Protein AF-0000000080796671 (afdb_homodimer)

Secondary structure (DSSP, 8-state):
--EEEESSPPTTHHHHHHHHHT--EEEPEEEE-TTS-EEEE--S--TT-EEEEE----SSHHHHHHHHHHHHHHHHHTT-SEEEEEESS-TTTT--S--STT---HHHHHHHHHHHTT--EEEEES-S-GGGGGG-SSEEEEE--HHHHHHHHGGG-SSEEEEESSGGGHHHHHHHHHHHT--EEEEEEEE-TTT--EEEEESSS--TT-EEEEEEEEESS-HHHHHHHHHHHHTT-SEEEEEEEEE---TTHHHHHHHHT--EEEEES-SSSPPPTTEEEE--HHHHHHHHHHTT--/--EEEESSPPTTHHHHHHHHHT--EEEPEEEE-TTS-EEEE--S--TT-EEEEE----SSHHHHHHHHHHHHHHHHHTT-SEEEEEESS-TTTT--S--STT---HHHHHHHHHHHTT--EEEEES-S-GGGGGG-SSEEEEE--HHHHHHHHGGG-SSEEEEESSGGGHHHHHHHHHHHT--EEEEEEEE-TTT--EEEEESSS--TT-EEEEEEEEESS-HHHHHHHHHHHHTT-SEEEEEEEEE---TTHHHHHHHHT--EEEEES-SSSPPPTTEEEE--HHHHHHHHHHTT--

pLDDT: mean 96.57, std 4.46, range [62.25, 98.88]

Solvent-accessible surface area (backbone atoms only — not comparable to full-atom values): 30168 Å² total; per-residue (Å²): 129,53,50,38,34,34,61,51,40,16,70,65,30,58,61,38,26,21,66,66,63,73,52,64,77,40,65,40,47,70,50,66,47,91,78,54,46,80,42,59,29,44,80,64,93,44,59,70,29,38,34,36,37,32,32,22,24,34,66,60,30,44,56,35,50,52,53,50,52,40,48,46,40,34,41,52,72,55,40,32,64,41,42,34,38,40,25,36,34,62,59,52,37,84,33,65,55,64,84,52,86,47,34,34,38,42,30,45,50,52,34,37,47,46,28,74,47,64,43,42,31,42,37,32,38,44,55,75,51,68,74,59,51,72,48,32,76,41,52,65,45,74,45,73,53,53,45,60,54,38,59,75,42,44,89,75,57,62,68,46,37,23,26,4,74,29,78,88,31,38,68,60,13,48,49,28,14,62,66,58,72,34,57,62,45,32,31,39,82,41,65,39,85,84,82,62,49,74,45,56,40,57,69,80,61,81,47,55,69,18,27,33,35,38,26,46,49,57,38,45,58,33,60,71,58,17,55,45,33,38,40,38,45,74,56,38,28,66,40,34,34,35,43,26,42,33,72,65,49,29,87,64,9,63,62,50,24,47,75,22,51,40,67,35,38,36,24,40,48,32,40,43,64,86,74,60,84,56,46,45,75,41,82,48,24,52,63,51,39,53,51,34,42,74,71,68,73,89,130,54,49,37,35,32,60,51,42,16,71,63,31,58,61,38,26,21,65,67,64,72,53,63,76,40,65,39,46,71,51,65,46,91,78,53,48,80,43,57,28,44,80,64,92,44,59,70,29,39,33,36,37,32,32,22,24,33,67,59,30,43,56,34,51,51,53,50,53,40,48,45,40,34,42,53,72,56,39,31,65,39,42,34,38,41,26,36,32,64,59,52,38,84,33,66,55,62,88,51,84,46,35,36,38,42,29,44,50,53,32,38,48,46,29,75,47,64,42,41,32,41,37,31,39,46,55,75,52,68,74,58,52,72,46,31,76,41,53,65,47,73,44,73,54,53,46,61,54,38,59,75,43,45,91,77,56,61,67,46,36,22,26,4,74,28,80,88,32,38,68,61,13,49,50,29,14,61,66,58,71,32,57,64,46,30,30,40,81,40,65,40,87,81,81,61,49,75,45,56,41,58,70,80,62,81,48,56,70,17,27,33,35,38,26,47,49,57,38,45,57,31,60,70,59,18,55,45,32,37,40,39,47,74,55,40,28,66,39,35,35,36,42,25,43,36,70,64,49,30,86,64,10,64,60,50,24,47,74,23,50,40,67,37,37,35,22,40,49,32,41,45,62,86,73,60,86,56,46,46,72,42,83,49,24,53,63,51,38,52,51,33,42,74,72,67,73,87

InterPro domains:
  IPR000836 Phosphoribosyltransferase domain [PF00156] (150-246)
  IPR000836 Phosphoribosyltransferase domain [cd06223] (145-270)
  IPR005946 Ribose-phosphate pyrophosphokinase [PTHR10210] (13-290)
  IPR005946 Ribose-phosphate pyrophosphokinase [TIGR01251] (14-292)
  IPR029057 Phosphoribosyltransferase-like [G3DSA:3.40.50.2020] (4-150)
  IPR029057 Phosphoribosyltransferase-like [G3DSA:3.40.50.2020] (151-280)
  IPR029057 Phosphoribosyltransferase-like [SSF53271] (15-120)
  IPR029057 Phosphoribosyltransferase-like [SSF53271] (84-271)
  IPR029099 Ribose-phosphate pyrophosphokinase, N-terminal domain [PF13793] (10-115)
  IPR037514 Ribose-phosphate pyrophosphokinase, archaea [MF_00583_A] (3-286)

Foldseek 3Di:
DFAEEEELAFPCQQVLQCVLVVHDYHYWDWDADPVGDIDTHDDDQQAAGQYEYHAECDDPNVNRLVSVLVVLLVNVVSHHPAYEYEYAHDPLLVLCDCPDPPDDSVLLVSLLSCQVSVHAEYEYELRQDPVSNVSHPHHYYYHYCQLVLLLVCLVVFDQEEFEEQDPVCVVSSVSSCVSNVHHYFYWDWDADPPPRDTAIDTPPDQQAAGAYEYEHAEQACQPSVLRNLLRNVVSHHPAYEYEHAYYNNPDPNVVSNVVSRHQAYEYESNHHDDDDPRYDYDYCSNVVSVVCVVVVSD/DFAEEEELAFPCQQVLQCVLVVHDYHYWDWDADPVGDIDTHDDDQQAAGQYEYHAECDDPNVNRLVSVLVVLLVNVVSHHPAYEYEYAHDPLLVLCDDPDPPDDSVLLVSLLSCQVSVHAEYEYELRQDPVSNVSHPHHYYYHYCQLVLLLVCLVVFDQEEFEEQDPVCVVSSVSSCVSNVHHYFYWDWDADPPPRDTAIDTDPDQQAAGAYEYEHAEQACQPSVLRNLLRNVVSHHPAYEYEHAYYNNPDVNVVSNVVSGHQAYEYESNHHDDDDPRYDYDYCSNVVSVVCVVVVSD

Nearest PDB structures (foldseek):
  6asv-assembly1_C  TM=9.370E-01  e=1.910E-25  Escherichia coli O157:H7
  7pn0-assembly1_A  TM=9.074E-01  e=2.402E-24  Thermus thermophilus
  7yk1-assembly1_D  TM=9.193E-01  e=5.848E-23  Homo sapiens
  4m0u-assembly1_A  TM=8.978E-01  e=5.901E-22  Homo sapiens
  3efh-assembly1_A  TM=8.769E-01  e=1.963E-22  Homo sapiens

Organism: Ignicoccus hospitalis (strain KIN4/I / DSM 18386 / JCM 14125) (NCBI:txid453591)

Structure (mmCIF, N/CA/C/O backbone):
data_AF-0000000080796671-model_v1
#
loop_
_entity.id
_entity.type
_entity.pdbx_description
1 polymer 'Ribose-phosphate pyrophosphokinase'
#
loop_
_atom_site.group_PDB
_atom_site.id
_atom_site.type_symbol
_atom_site.label_atom_id
_atom_site.label_alt_id
_atom_site.label_comp_id
_atom_site.label_asym_id
_atom_site.label_entity_id
_atom_site.label_seq_id
_atom_site.pdbx_PDB_ins_code
_atom_site.Cartn_x
_atom_site.Cartn_y
_atom_site.Cartn_z
_atom_site.occupancy
_atom_site.B_iso_or_equiv
_atom_site.auth_seq_id
_atom_site.auth_comp_id
_atom_site.auth_asym_id
_atom_site.auth_atom_id
_atom_site.pdbx_PDB_model_num
ATOM 1 N N . MET A 1 1 ? -26.391 18.594 -1.729 1 62.5 1 MET A N 1
ATOM 2 C CA . MET A 1 1 ? -25.094 18.375 -1.102 1 62.5 1 MET A CA 1
ATOM 3 C C . MET A 1 1 ? -24.578 16.969 -1.385 1 62.5 1 MET A C 1
ATOM 5 O O . MET A 1 1 ? -25.375 16.031 -1.519 1 62.5 1 MET A O 1
ATOM 9 N N . GLY A 1 2 ? -23.281 16.812 -1.848 1 85.38 2 GLY A N 1
ATOM 10 C CA . GLY A 1 2 ? -22.688 15.539 -2.223 1 85.38 2 GLY A CA 1
ATOM 11 C C . GLY A 1 2 ? -22.547 14.586 -1.055 1 85.38 2 GLY A C 1
ATOM 12 O O . GLY A 1 2 ? -23.031 14.859 0.045 1 85.38 2 GLY A O 1
ATOM 13 N N . LYS A 1 3 ? -22.375 13.344 -1.187 1 94.81 3 LYS A N 1
ATOM 14 C CA . LYS A 1 3 ? -22.156 12.305 -0.188 1 94.81 3 LYS A CA 1
ATOM 15 C C . LYS A 1 3 ? -20.797 12.469 0.484 1 94.81 3 LYS A C 1
ATOM 17 O O . LYS A 1 3 ? -19.797 12.773 -0.179 1 94.81 3 LYS A O 1
ATOM 22 N N . VAL A 1 4 ? -20.906 12.383 1.851 1 98 4 VAL A N 1
ATOM 23 C CA . VAL A 1 4 ? -19.656 12.383 2.598 1 98 4 VAL A CA 1
ATOM 24 C C . VAL A 1 4 ? -19.312 10.953 3.02 1 98 4 VAL A C 1
ATOM 26 O O . VAL A 1 4 ? -20.031 10.344 3.816 1 98 4 VAL A O 1
ATOM 29 N N . LEU A 1 5 ? -18.25 10.438 2.445 1 98.62 5 LEU A N 1
ATOM 30 C CA . LEU A 1 5 ? -17.781 9.094 2.758 1 98.62 5 LEU A CA 1
ATOM 31 C C . LEU A 1 5 ? -16.531 9.148 3.623 1 98.62 5 LEU A C 1
ATOM 33 O O . LEU A 1 5 ? -15.531 9.766 3.24 1 98.62 5 LEU A O 1
ATOM 37 N N . CYS A 1 6 ? -16.609 8.57 4.777 1 98.69 6 CYS A N 1
ATOM 38 C CA . CYS A 1 6 ? -15.492 8.492 5.711 1 98.69 6 CYS A CA 1
ATOM 39 C C . CYS A 1 6 ? -14.781 7.152 5.602 1 98.69 6 CYS A C 1
ATOM 41 O O . CYS A 1 6 ? -15.336 6.117 5.969 1 98.69 6 CYS A O 1
ATOM 43 N N . LEU A 1 7 ? -13.578 7.191 5.086 1 98.44 7 LEU A N 1
ATOM 44 C CA . LEU A 1 7 ? -12.797 5.973 4.918 1 98.44 7 LEU A CA 1
ATOM 45 C C . LEU A 1 7 ? -11.953 5.699 6.156 1 98.44 7 LEU A C 1
ATOM 47 O O . LEU A 1 7 ? -12.438 5.121 7.133 1 98.44 7 LEU A O 1
ATOM 51 N N . THR A 1 8 ? -10.75 6.207 6.234 1 98.12 8 THR A N 1
ATOM 52 C CA . THR A 1 8 ? -9.93 6.227 7.438 1 98.12 8 THR A CA 1
ATOM 53 C C . THR A 1 8 ? -9.688 7.66 7.902 1 98.12 8 THR A C 1
ATOM 55 O O . THR A 1 8 ? -8.562 8.164 7.816 1 98.12 8 THR A O 1
ATOM 58 N N . PRO A 1 9 ? -10.734 8.258 8.453 1 98.06 9 PRO A N 1
ATOM 59 C CA . PRO A 1 9 ? -10.625 9.664 8.844 1 98.06 9 PRO A CA 1
ATOM 60 C C . PRO A 1 9 ? -9.938 9.844 10.195 1 98.06 9 PRO A C 1
ATOM 62 O O . PRO A 1 9 ? -9.938 8.93 11.023 1 98.06 9 PRO A O 1
ATOM 65 N N . PRO A 1 10 ? -9.328 11.016 10.344 1 98 10 PRO A N 1
ATOM 66 C CA . PRO A 1 10 ? -8.938 11.344 11.719 1 98 1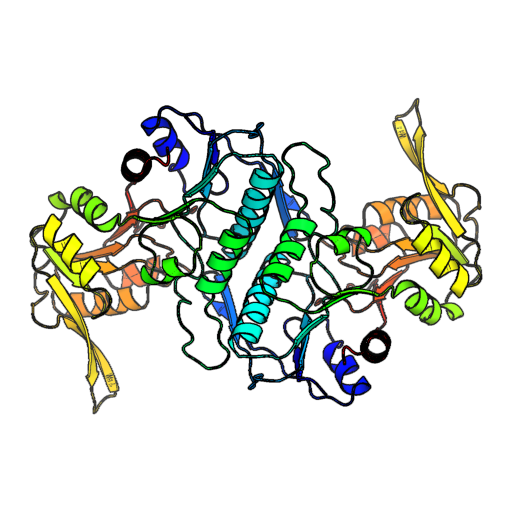0 PRO A CA 1
ATOM 67 C C . PRO A 1 10 ? -10.109 11.312 12.695 1 98 10 PRO A C 1
ATOM 69 O O . PRO A 1 10 ? -11.25 11.609 12.305 1 98 10 PRO A O 1
ATOM 72 N N . LYS A 1 11 ? -9.812 10.992 13.938 1 95.25 11 LYS A N 1
ATOM 73 C CA . LYS A 1 11 ? -10.859 10.938 14.961 1 95.25 11 LYS A CA 1
ATOM 74 C C . LYS A 1 11 ? -11.594 12.273 15.055 1 95.25 11 LYS A C 1
ATOM 76 O O . LYS A 1 11 ? -10.969 13.328 15.156 1 95.25 11 LYS A O 1
ATOM 81 N N . GLY A 1 12 ? -12.891 12.211 14.922 1 96.25 12 GLY A N 1
ATOM 82 C CA . GLY A 1 12 ? -13.742 13.375 15.133 1 96.25 12 GLY A CA 1
ATOM 83 C C . GLY A 1 12 ? -13.883 14.242 13.898 1 96.25 12 GLY A C 1
ATOM 84 O O . GLY A 1 12 ? -14.773 15.086 13.82 1 96.25 12 GLY A O 1
ATOM 85 N N . LEU A 1 13 ? -13.062 14.039 12.93 1 98.12 13 LEU A N 1
ATOM 86 C CA . LEU A 1 13 ? -13.047 14.945 11.789 1 98.12 13 LEU A CA 1
ATOM 87 C C . LEU A 1 13 ? -14.328 14.82 10.977 1 98.12 13 LEU A C 1
ATOM 89 O O . LEU A 1 13 ? -14.945 15.828 10.625 1 98.12 13 LEU A O 1
ATOM 93 N N . CYS A 1 14 ? -14.766 13.57 10.648 1 97.56 14 CYS A N 1
ATOM 94 C CA . CYS A 1 14 ? -15.977 13.375 9.859 1 97.56 14 CYS A CA 1
ATOM 95 C C . CYS A 1 14 ? -17.188 13.945 10.578 1 97.56 14 CYS A C 1
ATOM 97 O O . CYS A 1 14 ? -18.047 14.578 9.953 1 97.56 14 CYS A O 1
ATOM 99 N N . ASP A 1 15 ? -17.234 13.719 11.875 1 96.69 15 ASP A N 1
ATOM 100 C CA . ASP A 1 15 ? -18.344 14.242 12.664 1 96.69 15 ASP A CA 1
ATOM 101 C C . ASP A 1 15 ? -18.406 15.766 12.594 1 96.69 15 ASP A C 1
ATOM 103 O O . ASP A 1 15 ? -19.469 16.344 12.383 1 96.69 15 ASP A O 1
ATOM 107 N N . GLY A 1 16 ? -17.25 16.406 12.82 1 97.44 16 GLY A N 1
ATOM 108 C CA . GLY A 1 16 ? -17.188 17.859 12.758 1 97.44 16 GLY A CA 1
ATOM 109 C C . GLY A 1 16 ? -17.516 18.406 11.383 1 97.44 16 GLY A C 1
ATOM 110 O O . GLY A 1 16 ? -18.188 19.438 11.266 1 97.44 16 GLY A O 1
ATOM 111 N N . LEU A 1 17 ? -17.047 17.703 10.375 1 97.12 17 LEU A N 1
ATOM 112 C CA . LEU A 1 17 ? -17.281 18.125 9 1 97.12 17 LEU A CA 1
ATOM 113 C C . LEU A 1 17 ? -18.781 18.094 8.664 1 97.12 17 LEU A C 1
ATOM 115 O O . LEU A 1 17 ? -19.312 19.062 8.141 1 97.12 17 LEU A O 1
ATOM 119 N N . VAL A 1 18 ? -19.438 16.938 8.93 1 95.94 18 VAL A N 1
ATOM 120 C CA . VAL A 1 18 ? -20.828 16.766 8.508 1 95.94 18 VAL A CA 1
ATOM 121 C C . VAL A 1 18 ? -21.719 17.688 9.328 1 95.94 18 VAL A C 1
ATOM 123 O O . VAL A 1 18 ? -22.734 18.188 8.82 1 95.94 18 VAL A O 1
ATOM 126 N N . ALA A 1 19 ? -21.391 17.922 10.586 1 96.38 19 ALA A N 1
ATOM 127 C CA . ALA A 1 19 ? -22.141 18.875 11.391 1 96.38 19 ALA A CA 1
ATOM 128 C C . ALA A 1 19 ? -22.094 20.266 10.766 1 96.38 19 ALA A C 1
ATOM 130 O O . ALA A 1 19 ? -23.125 20.969 10.695 1 96.38 19 ALA A O 1
ATOM 131 N N . SER A 1 20 ? -20.938 20.656 10.344 1 95.56 20 SER A N 1
ATOM 132 C CA . SER A 1 20 ? -20.734 21.969 9.75 1 95.56 20 SER A CA 1
ATOM 133 C C . SER A 1 20 ? -21.406 22.062 8.383 1 95.56 20 SER A C 1
ATOM 135 O O . SER A 1 20 ? -21.938 23.125 8.016 1 95.56 20 SER A O 1
ATOM 137 N N . LEU A 1 21 ? -21.438 20.953 7.641 1 95.25 21 LEU A N 1
ATOM 138 C CA . LEU A 1 21 ? -21.969 20.938 6.281 1 95.25 21 LEU A CA 1
ATOM 139 C C . LEU A 1 21 ? -23.438 20.578 6.277 1 95.25 21 LEU A C 1
ATOM 141 O O . LEU A 1 21 ? -24.094 20.594 5.227 1 95.25 21 LEU A O 1
ATOM 145 N N . ASN A 1 22 ? -23.969 20.297 7.324 1 93.12 22 ASN A N 1
ATOM 146 C CA . ASN A 1 22 ? -25.328 19.781 7.418 1 93.12 22 ASN A CA 1
ATOM 147 C C . ASN A 1 22 ? -25.547 18.578 6.504 1 93.12 22 ASN A C 1
ATOM 149 O O . ASN A 1 22 ? -26.469 18.578 5.691 1 93.12 22 ASN A O 1
ATOM 153 N N . ALA A 1 23 ? -24.625 17.625 6.672 1 95.06 23 ALA A N 1
ATOM 154 C CA . ALA A 1 23 ? -24.625 16.406 5.855 1 95.06 23 ALA A CA 1
ATOM 155 C C . ALA A 1 23 ? -24.594 15.156 6.727 1 95.06 23 ALA A C 1
ATOM 157 O O . ALA A 1 23 ? -24.594 15.25 7.957 1 95.06 23 ALA A O 1
ATOM 158 N N . GLU A 1 24 ? -24.797 14.078 6.051 1 94.31 24 GLU A N 1
ATOM 159 C CA . GLU A 1 24 ? -24.672 12.781 6.723 1 94.31 24 GLU A CA 1
ATOM 160 C C . GLU A 1 24 ? -23.359 12.094 6.367 1 94.31 24 GLU A C 1
ATOM 162 O O . GLU A 1 24 ? -22.953 12.102 5.207 1 94.31 24 GLU A O 1
ATOM 167 N N . ALA A 1 25 ? -22.75 11.539 7.445 1 95.88 25 ALA A N 1
ATOM 168 C CA . ALA A 1 25 ? -21.531 10.773 7.223 1 95.88 25 ALA A CA 1
ATOM 169 C C . ALA A 1 25 ? -21.844 9.312 6.934 1 95.88 25 ALA A C 1
ATOM 171 O O . ALA A 1 25 ? -22.734 8.727 7.559 1 95.88 25 ALA A O 1
ATOM 172 N N . HIS A 1 26 ? -21.281 8.773 5.887 1 97.81 26 HIS A N 1
ATOM 173 C CA . HIS A 1 26 ? -21.328 7.344 5.594 1 97.81 26 HIS A CA 1
ATOM 174 C C . HIS A 1 26 ? -19.953 6.707 5.707 1 97.81 26 HIS A C 1
ATOM 176 O O . HIS A 1 26 ? -19 7.164 5.07 1 97.81 26 HIS A O 1
ATOM 182 N N . PHE A 1 27 ? -19.859 5.68 6.477 1 98 27 PHE A N 1
ATOM 183 C CA . PHE A 1 27 ? -18.562 5.062 6.711 1 98 27 PHE A CA 1
ATOM 184 C C . PHE A 1 27 ? -18.344 3.885 5.766 1 98 27 PHE A C 1
ATOM 186 O O . PHE A 1 27 ? -19.188 2.992 5.676 1 98 27 PHE A O 1
ATOM 193 N N . ILE A 1 28 ? -17.234 3.939 5.102 1 98.31 28 ILE A N 1
ATOM 194 C CA . ILE A 1 28 ? -16.844 2.859 4.203 1 98.31 28 ILE A CA 1
ATOM 195 C C . ILE A 1 28 ? -16.438 1.633 5.02 1 98.31 28 ILE A C 1
ATOM 197 O O . ILE A 1 28 ? -15.727 1.753 6.016 1 98.31 28 ILE A O 1
ATOM 201 N N . GLU A 1 29 ? -16.953 0.495 4.582 1 97.88 29 GLU A N 1
ATOM 202 C CA . GLU A 1 29 ? -16.531 -0.747 5.223 1 97.88 29 GLU A CA 1
ATOM 203 C C . GLU A 1 29 ? -15.078 -1.073 4.883 1 97.88 29 GLU A C 1
ATOM 205 O O . GLU A 1 29 ? -14.664 -0.953 3.729 1 97.88 29 GLU A O 1
ATOM 210 N N . ARG A 1 30 ? -14.312 -1.373 5.871 1 97.12 30 ARG A N 1
ATOM 211 C CA . ARG A 1 30 ? -12.914 -1.729 5.656 1 97.12 30 ARG A CA 1
ATOM 212 C C . ARG A 1 30 ? -12.523 -2.934 6.5 1 97.12 30 ARG A C 1
ATOM 214 O O . ARG A 1 30 ? -12.945 -3.057 7.652 1 97.12 30 ARG A O 1
ATOM 221 N N . LYS A 1 31 ? -11.773 -3.797 5.922 1 97.25 31 LYS A N 1
ATOM 222 C CA . LYS A 1 31 ? -11.156 -4.902 6.648 1 97.25 31 LYS A CA 1
ATOM 223 C C . LYS A 1 31 ? -9.906 -5.402 5.926 1 97.25 31 LYS A C 1
ATOM 225 O O . LYS A 1 31 ? -9.562 -4.91 4.852 1 97.25 31 LYS A O 1
ATOM 230 N N . LYS A 1 32 ? -9.195 -6.27 6.578 1 96.5 32 LYS A N 1
ATOM 231 C CA . LYS A 1 32 ? -8.086 -7 5.973 1 96.5 32 LYS A CA 1
ATOM 232 C C . LYS A 1 32 ? -8.414 -8.484 5.844 1 96.5 32 LYS A C 1
ATOM 234 O O . LYS A 1 32 ? -9.008 -9.078 6.746 1 96.5 32 LYS A O 1
ATOM 239 N N . PHE A 1 33 ? -8.125 -9 4.703 1 96.19 33 PHE A N 1
ATOM 240 C CA . PHE A 1 33 ? -8.242 -10.445 4.547 1 96.19 33 PHE A CA 1
ATOM 241 C C . PHE A 1 33 ? -7.133 -11.164 5.309 1 96.19 33 PHE A C 1
ATOM 243 O O . PHE A 1 33 ? -6.121 -10.555 5.668 1 96.19 33 PHE A O 1
ATOM 250 N N . PRO A 1 34 ? -7.324 -12.453 5.551 1 93.56 34 PRO A N 1
ATOM 251 C CA . PRO A 1 34 ? -6.301 -13.219 6.266 1 93.56 34 PRO A CA 1
ATOM 252 C C . PRO A 1 34 ? -4.93 -13.133 5.605 1 93.56 34 PRO A C 1
ATOM 254 O O . PRO A 1 34 ? -3.904 -13.18 6.293 1 93.56 34 PRO A O 1
ATOM 257 N N . ASP A 1 35 ? -4.891 -12.977 4.355 1 94.19 35 ASP A N 1
ATOM 258 C CA . ASP A 1 35 ? -3.607 -12.945 3.66 1 94.19 35 ASP A CA 1
ATOM 259 C C . ASP A 1 35 ? -3.002 -11.539 3.695 1 94.19 35 ASP A C 1
ATOM 261 O O . ASP A 1 35 ? -1.881 -11.328 3.227 1 94.19 35 ASP A O 1
ATOM 265 N N . GLY A 1 36 ? -3.766 -10.578 4.164 1 95.81 36 GLY A N 1
ATOM 266 C CA . GLY A 1 36 ? -3.203 -9.25 4.355 1 95.81 36 GLY A CA 1
ATOM 267 C C . GLY A 1 36 ? -3.734 -8.227 3.365 1 95.81 36 GLY A C 1
ATOM 268 O O . GLY A 1 36 ? -3.471 -7.031 3.5 1 95.81 36 GLY A O 1
ATOM 269 N N . GLU A 1 37 ? -4.492 -8.656 2.385 1 98.19 37 GLU A N 1
ATOM 270 C CA . GLU A 1 37 ? -5.047 -7.723 1.409 1 98.19 37 GLU A CA 1
ATOM 271 C C . GLU A 1 37 ? -6.109 -6.828 2.041 1 98.19 37 GLU A C 1
ATOM 273 O O . GLU A 1 37 ? -6.84 -7.262 2.934 1 98.19 37 GLU A O 1
ATOM 278 N N . SER A 1 38 ? -6.156 -5.625 1.571 1 98.56 38 SER A N 1
ATOM 279 C CA . SER A 1 38 ? -7.172 -4.68 2.018 1 98.56 38 SER A CA 1
ATOM 280 C C . SER A 1 38 ? -8.5 -4.926 1.313 1 98.56 38 SER A C 1
ATOM 282 O O . SER A 1 38 ? -8.531 -5.344 0.154 1 98.56 38 SER A O 1
ATOM 284 N N . TYR A 1 39 ? -9.531 -4.746 2.08 1 98.19 39 TYR A N 1
ATOM 285 C CA . TYR A 1 39 ? -10.898 -4.781 1.576 1 98.19 39 TYR A CA 1
ATOM 286 C C . TYR A 1 39 ? -11.648 -3.5 1.937 1 98.19 39 TYR A C 1
ATOM 288 O O . TYR A 1 39 ? -11.594 -3.045 3.08 1 98.19 39 TYR A O 1
ATOM 296 N N . VAL A 1 40 ? -12.273 -2.887 0.954 1 98.62 40 VAL A N 1
ATOM 297 C CA . VAL A 1 40 ? -13.148 -1.74 1.181 1 98.62 40 VAL A CA 1
ATOM 298 C C . VAL A 1 40 ? -14.477 -1.955 0.465 1 98.62 40 VAL A C 1
ATOM 300 O O . VAL A 1 40 ? -14.555 -2.703 -0.513 1 98.62 40 VAL A O 1
ATOM 303 N N . ARG A 1 41 ? -15.539 -1.325 0.908 1 98.81 41 ARG A N 1
ATOM 304 C CA . ARG A 1 41 ? -16.828 -1.387 0.234 1 98.81 41 ARG A CA 1
ATOM 305 C C . ARG A 1 41 ? -17.625 -0.111 0.468 1 98.81 41 ARG A C 1
ATOM 307 O O . ARG A 1 41 ? -17.844 0.295 1.613 1 98.81 41 ARG A O 1
ATOM 314 N N . ILE A 1 42 ? -17.969 0.535 -0.595 1 98.69 42 ILE A N 1
ATOM 315 C CA . ILE A 1 42 ? -18.812 1.722 -0.544 1 98.69 42 ILE A CA 1
ATOM 316 C C . ILE A 1 42 ? -20.219 1.333 -0.095 1 98.69 42 ILE A C 1
ATOM 318 O O . ILE A 1 42 ? -20.891 0.514 -0.739 1 98.69 42 ILE A O 1
ATOM 322 N N . PRO A 1 43 ? -20.766 1.937 0.927 1 97.81 43 PRO A N 1
ATOM 323 C CA . PRO A 1 43 ? -21.984 1.442 1.579 1 97.81 43 PRO A CA 1
ATOM 324 C C . PRO A 1 43 ? -23.266 1.991 0.944 1 97.81 43 PRO A C 1
ATOM 326 O O . PRO A 1 43 ? -24.359 1.561 1.293 1 97.81 43 PRO A O 1
ATOM 329 N N . ILE A 1 44 ? -23.219 2.922 0.056 1 97.81 44 ILE A N 1
ATOM 330 C CA . ILE A 1 44 ? -24.406 3.574 -0.488 1 97.81 44 ILE A CA 1
ATOM 331 C C . ILE A 1 44 ? -24.234 3.779 -1.992 1 97.81 44 ILE A C 1
ATOM 333 O O . ILE A 1 44 ? -23.109 3.795 -2.5 1 97.81 44 ILE A O 1
ATOM 337 N N . PRO A 1 45 ? -25.391 3.936 -2.73 1 97.56 45 PRO A N 1
ATOM 338 C CA . PRO A 1 45 ? -25.281 4.309 -4.145 1 97.56 45 PRO A CA 1
ATOM 339 C C . PRO A 1 45 ? -24.672 5.688 -4.348 1 97.56 45 PRO A C 1
ATOM 341 O O . PRO A 1 45 ? -24.922 6.605 -3.562 1 97.56 45 PRO A O 1
ATOM 344 N N . VAL A 1 46 ? -23.859 5.828 -5.414 1 97.94 46 VAL A N 1
ATOM 345 C CA . VAL A 1 46 ? -23.125 7.086 -5.574 1 97.94 46 VAL A CA 1
ATOM 346 C C . VAL A 1 46 ? -23.25 7.57 -7.016 1 97.94 46 VAL A C 1
ATOM 348 O O . VAL A 1 46 ? -22.625 8.562 -7.402 1 97.94 46 VAL A O 1
ATOM 351 N N . SER A 1 47 ? -24.016 6.855 -7.891 1 97.94 47 SER A N 1
ATOM 352 C CA . SER A 1 47 ? -24.156 7.23 -9.297 1 97.94 47 SER A CA 1
ATOM 353 C C . SER A 1 47 ? -24.719 8.641 -9.438 1 97.94 47 SER A C 1
ATOM 355 O O . SER A 1 47 ? -25.75 8.961 -8.836 1 97.94 47 SER A O 1
ATOM 357 N N . GLY A 1 48 ? -24.016 9.461 -10.148 1 97.94 48 GLY A N 1
ATOM 358 C CA . GLY A 1 48 ? -24.469 10.82 -10.406 1 97.94 48 GLY A CA 1
ATOM 359 C C . GLY A 1 48 ? -24.25 11.758 -9.242 1 97.94 48 GLY A C 1
ATOM 360 O O . GLY A 1 48 ? -24.656 12.922 -9.289 1 97.94 48 GLY A O 1
ATOM 361 N N . GLU A 1 49 ? -23.562 11.336 -8.219 1 97.19 49 GLU A N 1
ATOM 362 C CA . GLU A 1 49 ? -23.391 12.141 -7.012 1 97.19 49 GLU A CA 1
ATOM 363 C C . GLU A 1 49 ? -22 12.766 -6.965 1 97.19 49 GLU A C 1
ATOM 365 O O . GLU A 1 49 ? -21.031 12.195 -7.492 1 97.19 49 GLU A O 1
ATOM 370 N N . ASP A 1 50 ? -21.938 13.984 -6.391 1 97.38 50 ASP A N 1
ATOM 371 C CA . ASP A 1 50 ? -20.656 14.516 -5.922 1 97.38 50 ASP A CA 1
ATOM 372 C C . ASP A 1 50 ? -20.281 13.914 -4.566 1 97.38 50 ASP A C 1
ATOM 374 O O . ASP A 1 50 ? -21.062 13.953 -3.623 1 97.38 50 ASP A O 1
ATOM 378 N N . VAL A 1 51 ? -19.094 13.328 -4.5 1 98.19 51 VAL A N 1
ATOM 379 C CA . VAL A 1 51 ? -18.734 12.57 -3.309 1 98.19 51 VAL A CA 1
ATOM 380 C C . VAL A 1 51 ? -17.484 13.188 -2.668 1 98.19 51 VAL A C 1
ATOM 382 O O . VAL A 1 51 ? -16.5 13.477 -3.354 1 98.19 51 VAL A O 1
ATOM 385 N N . LEU A 1 52 ? -17.578 13.461 -1.389 1 98.38 52 LEU A N 1
ATOM 386 C CA . LEU A 1 52 ? -16.422 13.836 -0.57 1 98.38 52 LEU A CA 1
ATOM 387 C C . LEU A 1 52 ? -15.906 12.633 0.21 1 98.38 52 LEU A C 1
ATOM 389 O O . LEU A 1 52 ? -16.641 12.039 1.007 1 98.38 52 LEU A O 1
ATOM 393 N N . VAL A 1 53 ? -14.688 12.227 -0.084 1 98.75 53 VAL A N 1
ATOM 394 C CA . VAL A 1 53 ? -14.039 11.148 0.651 1 98.75 53 VAL A CA 1
ATOM 395 C C . VAL A 1 53 ? -13.086 11.727 1.693 1 98.75 53 VAL A C 1
ATOM 397 O O . VAL A 1 53 ? -12.203 12.523 1.362 1 98.75 53 VAL A O 1
ATOM 400 N N . VAL A 1 54 ? -13.266 11.398 2.953 1 98.81 54 VAL A N 1
ATOM 401 C CA . VAL A 1 54 ? -12.406 11.844 4.043 1 98.81 54 VAL A CA 1
ATOM 402 C C . VAL A 1 54 ? -11.477 10.711 4.465 1 98.81 54 VAL A C 1
ATOM 404 O O . VAL A 1 54 ? -11.93 9.656 4.914 1 98.81 54 VAL A O 1
ATOM 407 N N . HIS A 1 55 ? -10.203 10.898 4.297 1 98.81 55 HIS A N 1
ATOM 408 C CA . HIS A 1 55 ? -9.18 9.875 4.492 1 98.81 55 HIS A CA 1
ATOM 409 C C . HIS A 1 55 ? -7.84 10.492 4.867 1 98.81 55 HIS A C 1
ATOM 411 O O . HIS A 1 55 ? -7.508 11.594 4.406 1 98.81 55 HIS A O 1
ATOM 417 N N . THR A 1 56 ? -7.086 9.867 5.789 1 98.81 56 THR A N 1
ATOM 418 C CA . THR A 1 56 ? -5.758 10.383 6.117 1 98.81 56 THR A CA 1
ATOM 419 C C . THR A 1 56 ? -4.691 9.32 5.875 1 98.81 56 THR A C 1
ATOM 421 O O . THR A 1 56 ? -4.98 8.125 5.906 1 98.81 56 THR A O 1
ATOM 424 N N . GLY A 1 57 ? -3.494 9.758 5.617 1 98.44 57 GLY A N 1
ATOM 425 C CA . GLY A 1 57 ? -2.428 8.875 5.176 1 98.44 57 GLY A CA 1
ATOM 426 C C . GLY A 1 57 ? -1.5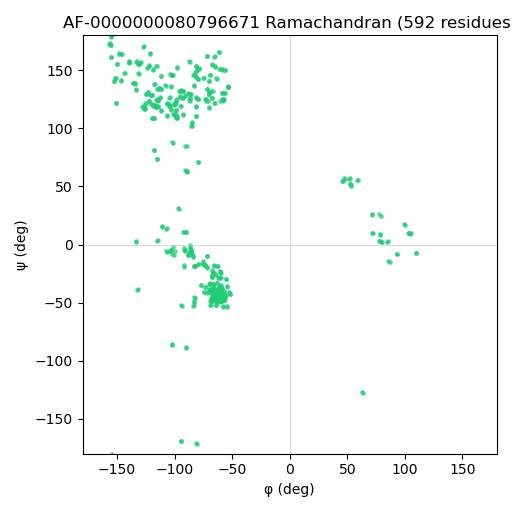89 8.328 6.316 1 98.44 57 GLY A C 1
ATOM 427 O O . GLY A 1 57 ? -0.487 7.824 6.102 1 98.44 57 GLY A O 1
ATOM 428 N N . PHE A 1 58 ? -2.045 8.531 7.641 1 98.25 58 PHE A N 1
ATOM 429 C CA . PHE A 1 58 ? -1.278 8.07 8.789 1 98.25 58 PHE A CA 1
ATOM 430 C C . PHE A 1 58 ? -2.205 7.633 9.922 1 98.25 58 PHE A C 1
ATOM 432 O O . PHE A 1 58 ? -3.248 8.25 10.148 1 98.25 58 PHE A O 1
ATOM 439 N N . PRO A 1 59 ? -1.806 6.504 10.617 1 97.81 59 PRO A N 1
ATOM 440 C CA . PRO A 1 59 ? -0.642 5.645 10.391 1 97.81 59 PRO A CA 1
ATOM 441 C C . PRO A 1 59 ? -0.878 4.621 9.281 1 97.81 59 PRO A C 1
ATOM 443 O O . PRO A 1 59 ? -1.889 4.688 8.578 1 97.81 59 PRO A O 1
ATOM 446 N N . ASP A 1 60 ? 0.05 3.6 9.055 1 97.44 60 ASP A N 1
ATOM 447 C CA . ASP A 1 60 ? -0.044 2.5 8.102 1 97.44 60 ASP A CA 1
ATOM 448 C C . ASP A 1 60 ? -0.2 3.023 6.672 1 97.44 60 ASP A C 1
ATOM 450 O O . ASP A 1 60 ? -1.131 2.637 5.961 1 97.44 60 ASP A O 1
ATOM 454 N N . GLN A 1 61 ? 0.751 3.848 6.332 1 98.44 61 GLN A N 1
ATOM 455 C CA . GLN A 1 61 ? 0.698 4.668 5.125 1 98.44 61 GLN A CA 1
ATOM 456 C C . GLN A 1 61 ? 0.421 3.818 3.891 1 98.44 61 GLN A C 1
ATOM 458 O O . GLN A 1 61 ? -0.366 4.207 3.025 1 98.44 61 GLN A O 1
ATOM 463 N N . ASN A 1 62 ? 1.028 2.672 3.805 1 98.69 62 ASN A N 1
ATOM 464 C CA . ASN A 1 62 ? 0.839 1.856 2.609 1 98.69 62 ASN A CA 1
ATOM 465 C C . ASN A 1 62 ? -0.573 1.281 2.543 1 98.69 62 ASN A C 1
ATOM 467 O O . ASN A 1 62 ? -1.157 1.181 1.463 1 98.69 62 ASN A O 1
ATOM 471 N N . ASP A 1 63 ? -1.099 0.865 3.672 1 98.56 63 ASP A N 1
ATOM 472 C CA . ASP A 1 63 ? -2.5 0.462 3.713 1 98.56 63 ASP A CA 1
ATOM 473 C C . ASP A 1 63 ? -3.416 1.612 3.299 1 98.56 63 ASP A C 1
ATOM 475 O O . ASP A 1 63 ? -4.371 1.412 2.549 1 98.56 63 ASP A O 1
ATOM 479 N N . ARG A 1 64 ? -3.109 2.809 3.818 1 98.75 64 ARG A N 1
ATOM 480 C CA . ARG A 1 64 ? -3.928 3.984 3.535 1 98.75 64 ARG A CA 1
ATOM 481 C C . ARG A 1 64 ? -3.93 4.305 2.045 1 98.75 64 ARG A C 1
ATOM 483 O O . ARG A 1 64 ? -4.969 4.652 1.481 1 98.75 64 ARG A O 1
ATOM 490 N N . VAL A 1 65 ? -2.791 4.156 1.458 1 98.88 65 VAL A N 1
ATOM 491 C CA . VAL A 1 65 ? -2.68 4.449 0.033 1 98.88 65 VAL A CA 1
ATOM 492 C C . VAL A 1 65 ? -3.518 3.455 -0.767 1 98.88 65 VAL A C 1
ATOM 494 O O . VAL A 1 65 ? -4.289 3.848 -1.646 1 98.88 65 VAL A O 1
ATOM 497 N N . ILE A 1 66 ? -3.422 2.188 -0.438 1 98.88 66 ILE A N 1
ATOM 498 C CA . ILE A 1 66 ? -4.168 1.172 -1.173 1 98.88 66 ILE A CA 1
ATOM 499 C C . ILE A 1 66 ? -5.668 1.391 -0.977 1 98.88 66 ILE A C 1
ATOM 501 O O . ILE A 1 66 ? -6.441 1.331 -1.936 1 98.88 66 ILE A O 1
ATOM 505 N N . GLU A 1 67 ? -6.066 1.687 0.255 1 98.81 67 GLU A N 1
ATOM 506 C CA . GLU A 1 67 ? -7.473 1.928 0.558 1 98.81 67 GLU A CA 1
ATOM 507 C C . GLU A 1 67 ? -8.039 3.045 -0.311 1 98.81 67 GLU A C 1
ATOM 509 O O . GLU A 1 67 ? -9.133 2.91 -0.872 1 98.81 67 GLU A O 1
ATOM 514 N N . VAL A 1 68 ? -7.27 4.074 -0.436 1 98.81 68 VAL A N 1
ATOM 515 C CA . VAL A 1 68 ? -7.812 5.23 -1.141 1 98.81 68 VAL A CA 1
ATOM 516 C C . VAL A 1 68 ? -7.805 4.973 -2.645 1 98.81 68 VAL A C 1
ATOM 518 O O . VAL A 1 68 ? -8.703 5.41 -3.363 1 98.81 68 VAL A O 1
ATOM 521 N N . LEU A 1 69 ? -6.824 4.273 -3.178 1 98.88 69 LEU A N 1
ATOM 522 C CA . LEU A 1 69 ? -6.801 3.941 -4.598 1 98.88 69 LEU A CA 1
ATOM 523 C C . LEU A 1 69 ? -8.008 3.096 -4.98 1 98.88 69 LEU A C 1
ATOM 525 O O . LEU A 1 69 ? -8.695 3.387 -5.965 1 98.88 69 LEU A O 1
ATOM 529 N N . LEU A 1 70 ? -8.266 2.055 -4.18 1 98.88 70 LEU A N 1
ATOM 530 C CA . LEU A 1 70 ? -9.398 1.174 -4.434 1 98.88 70 LEU A CA 1
ATOM 531 C C . LEU A 1 70 ? -10.711 1.944 -4.355 1 98.88 70 LEU A C 1
ATOM 533 O O . LEU A 1 70 ? -11.594 1.757 -5.195 1 98.88 70 LEU A O 1
ATOM 537 N N . THR A 1 71 ? -10.805 2.844 -3.404 1 98.88 71 THR A N 1
ATOM 538 C CA . THR A 1 71 ? -12.031 3.598 -3.176 1 98.88 71 THR A CA 1
ATOM 539 C C . THR A 1 71 ? -12.305 4.547 -4.34 1 98.88 71 THR A C 1
ATOM 541 O O . THR A 1 71 ? -13.414 4.578 -4.875 1 98.88 71 THR A O 1
ATOM 544 N N . ILE A 1 72 ? -11.297 5.297 -4.754 1 98.75 72 ILE A N 1
ATOM 545 C CA . ILE A 1 72 ? -11.469 6.289 -5.809 1 98.75 72 ILE A CA 1
ATOM 546 C C . ILE A 1 72 ? -11.867 5.594 -7.109 1 98.75 72 ILE A C 1
ATOM 548 O O . ILE A 1 72 ? -12.82 6.004 -7.773 1 98.75 72 ILE A O 1
ATOM 552 N N . ASP A 1 73 ? -11.148 4.547 -7.484 1 98.75 73 ASP A N 1
ATOM 553 C CA . ASP A 1 73 ? -11.453 3.832 -8.719 1 98.75 73 ASP A CA 1
ATOM 554 C C . ASP A 1 73 ? -12.867 3.266 -8.688 1 98.75 73 ASP A C 1
ATOM 556 O O . ASP A 1 73 ? -13.578 3.303 -9.695 1 98.75 73 ASP A O 1
ATOM 560 N N . THR A 1 74 ? -13.273 2.727 -7.535 1 98.75 74 THR A N 1
ATOM 561 C CA . THR A 1 74 ? -14.609 2.158 -7.375 1 98.75 74 THR A CA 1
ATOM 562 C C . THR A 1 74 ? -15.68 3.236 -7.531 1 98.75 74 THR A C 1
ATOM 564 O O . THR A 1 74 ? -16.703 3.012 -8.18 1 98.75 74 THR A O 1
ATOM 567 N N . LEU A 1 75 ? -15.461 4.379 -6.918 1 98.75 75 LEU A N 1
ATOM 568 C CA . LEU A 1 75 ? -16.422 5.477 -7.023 1 98.75 75 LEU A CA 1
ATOM 569 C C . LEU A 1 75 ? -16.625 5.887 -8.477 1 98.75 75 LEU A C 1
ATOM 571 O O . LEU A 1 75 ? -17.75 6.094 -8.914 1 98.75 75 LEU A O 1
ATOM 575 N N . LYS A 1 76 ? -15.516 5.98 -9.188 1 98.5 76 LYS A N 1
ATOM 576 C CA . LYS A 1 76 ? -15.602 6.34 -10.602 1 98.5 76 LYS A CA 1
ATOM 577 C C . LYS A 1 76 ? -16.328 5.254 -11.398 1 98.5 76 LYS A C 1
ATOM 579 O O . LYS A 1 76 ? -17.172 5.551 -12.234 1 98.5 76 LYS A O 1
ATOM 584 N N . ASP A 1 77 ? -16.016 4.027 -11.109 1 98 77 ASP A N 1
ATOM 585 C CA . ASP A 1 77 ? -16.656 2.887 -11.758 1 98 77 ASP A CA 1
ATOM 586 C C . ASP A 1 77 ? -18.156 2.889 -11.523 1 98 77 ASP A C 1
ATOM 588 O O . ASP A 1 77 ? -18.922 2.459 -12.383 1 98 77 ASP A O 1
ATOM 592 N N . LEU A 1 78 ? -18.547 3.32 -10.383 1 98.25 78 LEU A N 1
ATOM 593 C CA . LEU A 1 78 ? -19.953 3.266 -9.984 1 98.25 78 LEU A CA 1
ATOM 594 C C . LEU A 1 78 ? -20.703 4.496 -10.484 1 98.25 78 LEU A C 1
ATOM 596 O O . LEU A 1 78 ? -21.906 4.621 -10.25 1 98.25 78 LEU A O 1
ATOM 600 N N . GLY A 1 79 ? -20.016 5.477 -11.094 1 98.25 79 GLY A N 1
ATOM 601 C CA . GLY A 1 79 ? -20.688 6.562 -11.797 1 98.25 79 GLY A CA 1
ATOM 602 C C . GLY A 1 79 ? -20.766 7.836 -10.977 1 98.25 79 GLY A C 1
ATOM 603 O O . GLY A 1 79 ? -21.609 8.695 -11.234 1 98.25 79 GLY A O 1
ATOM 604 N N . ALA A 1 80 ? -19.938 7.953 -9.898 1 98.38 80 ALA A N 1
ATOM 605 C CA . ALA A 1 80 ? -19.891 9.234 -9.195 1 98.38 80 ALA A CA 1
ATOM 606 C C . ALA A 1 80 ? -19.594 10.375 -10.156 1 98.38 80 ALA A C 1
ATOM 608 O O . ALA A 1 80 ? -18.75 10.25 -11.047 1 98.38 80 ALA A O 1
ATOM 609 N N . GLU A 1 81 ? -20.344 11.453 -10 1 98 81 GLU A N 1
ATOM 610 C CA . GLU A 1 81 ? -20.156 12.602 -10.891 1 98 81 GLU A CA 1
ATOM 611 C C . GLU A 1 81 ? -18.812 13.281 -10.648 1 98 81 GLU A C 1
ATOM 613 O O . GLU A 1 81 ? -18.094 13.586 -11.602 1 98 81 GLU A O 1
ATOM 618 N N . SER A 1 82 ? -18.547 13.531 -9.43 1 98 82 SER A N 1
ATOM 619 C CA . SER A 1 82 ? -17.266 14.086 -9.023 1 98 82 SER A CA 1
ATOM 620 C C . SER A 1 82 ? -16.797 13.516 -7.688 1 98 82 SER A C 1
ATOM 622 O O . SER A 1 82 ? -17.625 13.148 -6.848 1 98 82 SER A O 1
ATOM 624 N N . VAL A 1 83 ? -15.5 13.383 -7.535 1 98.62 83 VAL A N 1
ATOM 625 C CA . VAL A 1 83 ? -14.93 12.875 -6.297 1 98.62 83 VAL A CA 1
ATOM 626 C C . VAL A 1 83 ? -13.906 13.867 -5.754 1 98.62 83 VAL A C 1
ATOM 628 O O . VAL A 1 83 ? -12.969 14.25 -6.457 1 98.62 83 VAL A O 1
ATOM 631 N N . THR A 1 84 ? -14.109 14.352 -4.555 1 98.69 84 THR A N 1
ATOM 632 C CA . THR A 1 84 ? -13.164 15.164 -3.793 1 98.69 84 THR A CA 1
ATOM 633 C C . THR A 1 84 ? -12.555 14.344 -2.656 1 98.69 84 THR A C 1
ATOM 635 O O . THR A 1 84 ? -13.273 13.758 -1.85 1 98.69 84 THR A O 1
ATOM 638 N N . LEU A 1 85 ? -11.25 14.242 -2.691 1 98.81 85 LEU A N 1
ATOM 639 C CA . LEU A 1 85 ? -10.539 13.586 -1.606 1 98.81 85 LEU A CA 1
ATOM 640 C C . LEU A 1 85 ? -9.977 14.609 -0.623 1 98.81 85 LEU A C 1
ATOM 642 O O . LEU A 1 85 ? -9.117 15.414 -0.983 1 98.81 85 LEU A O 1
ATOM 646 N N . LEU A 1 86 ? -10.562 14.672 0.551 1 98.88 86 LEU A N 1
ATOM 647 C CA . LEU A 1 86 ? -9.945 15.383 1.669 1 98.88 86 LEU A CA 1
ATOM 648 C C . LEU A 1 86 ? -8.969 14.477 2.412 1 98.88 86 LEU A C 1
ATOM 650 O O . LEU A 1 86 ? -9.383 13.578 3.15 1 98.88 86 LEU A O 1
ATOM 654 N N . MET A 1 87 ? -7.73 14.656 2.172 1 98.81 87 MET A N 1
ATOM 655 C CA . MET A 1 87 ? -6.641 13.875 2.742 1 98.81 87 MET A CA 1
ATOM 656 C C . MET A 1 87 ? -5.727 14.758 3.59 1 98.81 87 MET A C 1
ATOM 658 O O . MET A 1 87 ? -4.633 15.125 3.152 1 98.81 87 MET A O 1
ATOM 662 N N . PRO A 1 88 ? -6.141 15.016 4.828 1 98.81 88 PRO A N 1
ATOM 663 C CA . PRO A 1 88 ? -5.41 15.984 5.652 1 98.81 88 PRO A CA 1
ATOM 664 C C . PRO A 1 88 ? -3.914 15.695 5.711 1 98.81 88 PRO A C 1
ATOM 666 O O . PRO A 1 88 ? -3.1 16.609 5.559 1 98.81 88 PRO A O 1
ATOM 669 N N . TYR A 1 89 ? -3.498 14.484 5.859 1 98.81 89 TYR A N 1
ATOM 670 C CA . TYR A 1 89 ? -2.09 14.109 5.824 1 98.81 89 TYR A CA 1
ATOM 671 C C . TYR A 1 89 ? -1.779 13.273 4.59 1 98.81 89 TYR A C 1
ATOM 673 O O . TYR A 1 89 ? -2.291 12.164 4.438 1 98.81 89 TYR A O 1
ATOM 681 N N . MET A 1 90 ? -0.984 13.766 3.721 1 98.81 90 MET A N 1
ATOM 682 C CA . MET A 1 90 ? -0.554 13.086 2.504 1 98.81 90 MET A CA 1
ATOM 683 C C . MET A 1 90 ? 0.75 12.328 2.734 1 98.81 90 MET A C 1
ATOM 685 O O . MET A 1 90 ? 1.813 12.938 2.855 1 98.81 90 MET A O 1
ATOM 689 N N . PRO A 1 91 ? 0.67 11.039 2.699 1 98.56 91 PRO A N 1
ATOM 690 C CA . PRO A 1 91 ? 1.912 10.281 2.887 1 98.56 91 PRO A CA 1
ATOM 691 C C . PRO A 1 91 ? 2.895 10.469 1.731 1 98.56 91 PRO A C 1
ATOM 693 O O . PRO A 1 91 ? 2.492 10.852 0.629 1 98.56 91 PRO A O 1
ATOM 696 N N . TYR A 1 92 ? 4.18 10.273 2.049 1 98.75 92 TYR A N 1
ATOM 697 C CA . TYR A 1 92 ? 5.273 10.297 1.082 1 98.75 92 TYR A CA 1
ATOM 698 C C . TYR A 1 92 ? 5.547 11.719 0.61 1 98.75 92 TYR A C 1
ATOM 700 O O . TYR A 1 92 ? 6.34 11.938 -0.31 1 98.75 92 TYR A O 1
ATOM 708 N N . ALA A 1 93 ? 4.938 12.734 1.253 1 98.44 93 ALA A N 1
ATOM 709 C CA . ALA A 1 93 ? 5.086 14.133 0.851 1 98.44 93 ALA A CA 1
ATOM 710 C C . ALA A 1 93 ? 6.516 14.617 1.067 1 98.44 93 ALA A C 1
ATOM 712 O O . ALA A 1 93 ? 6.965 15.562 0.408 1 98.44 93 ALA A O 1
ATOM 713 N N . ARG A 1 94 ? 7.301 13.977 2.004 1 96.94 94 ARG A N 1
ATOM 714 C CA . ARG A 1 94 ? 8.672 14.391 2.281 1 96.94 94 ARG A CA 1
ATOM 715 C C . ARG A 1 94 ? 9.633 13.852 1.224 1 96.94 94 ARG A C 1
ATOM 717 O O . ARG A 1 94 ? 10.773 14.297 1.131 1 96.94 94 ARG A O 1
ATOM 724 N N . GLN A 1 95 ? 9.188 12.852 0.449 1 98.12 95 GLN A N 1
ATOM 725 C CA . GLN A 1 95 ? 9.953 12.336 -0.68 1 98.12 95 GLN A CA 1
ATOM 726 C C . GLN A 1 95 ? 9.609 13.086 -1.965 1 98.12 95 GLN A C 1
ATOM 728 O O . GLN A 1 95 ? 9.102 12.492 -2.916 1 98.12 95 GLN A O 1
ATOM 733 N N . ASP A 1 96 ? 9.914 14.438 -2.008 1 97.5 96 ASP A N 1
ATOM 734 C CA . ASP A 1 96 ? 9.414 15.359 -3.023 1 97.5 96 ASP A CA 1
ATOM 735 C C . ASP A 1 96 ? 10.5 15.672 -4.055 1 97.5 96 ASP A C 1
ATOM 737 O O . ASP A 1 96 ? 10.242 16.375 -5.035 1 97.5 96 ASP A O 1
ATOM 741 N N . ARG A 1 97 ? 11.656 15.203 -3.852 1 97 97 ARG A N 1
ATOM 742 C CA . ARG A 1 97 ? 12.742 15.383 -4.805 1 97 97 ARG A CA 1
ATOM 743 C C . ARG A 1 97 ? 13.719 14.211 -4.754 1 97 97 ARG A C 1
ATOM 745 O O . ARG A 1 97 ? 13.758 13.477 -3.764 1 97 97 ARG A O 1
ATOM 752 N N . ARG A 1 98 ? 14.422 14.008 -5.871 1 96.75 98 ARG A N 1
ATOM 753 C CA . ARG A 1 98 ? 15.461 12.984 -5.945 1 96.75 98 ARG A CA 1
ATOM 754 C C . ARG A 1 98 ? 16.781 13.516 -5.41 1 96.75 98 ARG A C 1
ATOM 756 O O . ARG A 1 98 ? 17.469 14.289 -6.082 1 96.75 98 ARG A O 1
ATOM 763 N N . PHE A 1 99 ? 17.172 13.094 -4.195 1 94.44 99 PHE A N 1
ATOM 764 C CA . PHE A 1 99 ? 18.406 13.555 -3.582 1 94.44 99 PHE A CA 1
ATOM 765 C C . PHE A 1 99 ? 19.594 12.734 -4.074 1 94.44 99 PHE A C 1
ATOM 767 O O . PHE A 1 99 ? 20.609 13.289 -4.496 1 94.44 99 PHE A O 1
ATOM 774 N N . ARG A 1 100 ? 19.453 11.438 -3.951 1 95.75 100 ARG A N 1
ATOM 775 C CA . ARG A 1 100 ? 20.438 10.516 -4.492 1 95.75 100 ARG A CA 1
ATOM 776 C C . ARG A 1 100 ? 19.969 9.914 -5.812 1 95.75 100 ARG A C 1
ATOM 778 O O . ARG A 1 100 ? 18.781 9.609 -5.969 1 95.75 100 ARG A O 1
ATOM 785 N N . GLU A 1 101 ? 20.906 9.68 -6.668 1 95.81 101 GLU A N 1
ATOM 786 C CA . GLU A 1 101 ? 20.562 9.023 -7.922 1 95.81 101 GLU A CA 1
ATOM 787 C C . GLU A 1 101 ? 19.812 7.715 -7.672 1 95.81 101 GLU A C 1
ATOM 789 O O . GLU A 1 101 ? 20.188 6.957 -6.773 1 95.81 101 GLU A O 1
ATOM 794 N N . GLY A 1 102 ? 18.766 7.52 -8.43 1 98.25 102 GLY A N 1
ATOM 795 C CA . GLY A 1 102 ? 18.047 6.254 -8.344 1 98.25 102 GLY A CA 1
ATOM 796 C C . GLY A 1 102 ? 16.891 6.289 -7.371 1 98.25 102 GLY A C 1
ATOM 797 O O . GLY A 1 102 ? 16.078 5.363 -7.332 1 98.25 102 GLY A O 1
ATOM 798 N N . GLU A 1 103 ? 16.781 7.402 -6.609 1 98.56 103 GLU A N 1
ATOM 799 C CA . GLU A 1 103 ? 15.688 7.523 -5.648 1 98.56 103 GLU A CA 1
ATOM 800 C C . GLU A 1 103 ? 14.398 7.953 -6.332 1 98.56 103 GLU A C 1
ATOM 802 O O . GLU A 1 103 ? 14.43 8.68 -7.328 1 98.56 103 GLU A O 1
ATOM 807 N N . PRO A 1 104 ? 13.328 7.531 -5.777 1 98.56 104 PRO A N 1
ATOM 808 C CA . PRO A 1 104 ? 12.055 8 -6.32 1 98.56 104 PRO A CA 1
ATOM 809 C C . PRO A 1 104 ? 11.695 9.414 -5.852 1 98.56 104 PRO A C 1
ATOM 811 O O . PRO A 1 104 ? 12.25 9.898 -4.859 1 98.56 104 PRO A O 1
ATOM 814 N N . VAL A 1 105 ? 10.945 10.117 -6.656 1 98.62 105 VAL A N 1
ATOM 815 C CA . VAL A 1 105 ? 10.094 11.195 -6.164 1 98.62 105 VAL A CA 1
ATOM 816 C C . VAL A 1 105 ? 8.711 10.648 -5.824 1 98.62 105 VAL A C 1
ATOM 818 O O . VAL A 1 105 ? 7.789 10.711 -6.641 1 98.62 105 VAL A O 1
ATOM 821 N N . SER A 1 106 ? 8.602 10.141 -4.645 1 98.81 106 SER A N 1
ATOM 822 C CA . SER A 1 106 ? 7.488 9.273 -4.281 1 98.81 106 SER A CA 1
ATOM 823 C C . SER A 1 106 ? 6.16 10.023 -4.324 1 98.81 106 SER A C 1
ATOM 825 O O . SER A 1 106 ? 5.145 9.477 -4.754 1 98.81 106 SER A O 1
ATOM 827 N N . ILE A 1 107 ? 6.168 11.258 -3.854 1 98.81 107 ILE A N 1
ATOM 828 C CA . ILE A 1 107 ? 4.938 12.039 -3.842 1 98.81 107 ILE A CA 1
ATOM 829 C C . ILE A 1 107 ? 4.43 12.227 -5.273 1 98.81 107 ILE A C 1
ATOM 831 O O . ILE A 1 107 ? 3.221 12.234 -5.512 1 98.81 107 ILE A O 1
ATOM 835 N N . LYS A 1 108 ? 5.352 12.391 -6.195 1 98.69 108 LYS A N 1
ATOM 836 C CA . LYS A 1 108 ? 4.98 12.484 -7.602 1 98.69 108 LYS A CA 1
ATOM 837 C C . LYS A 1 108 ? 4.25 11.227 -8.062 1 98.69 108 LYS A C 1
ATOM 839 O O . LYS A 1 108 ? 3.205 11.305 -8.711 1 98.69 108 LYS A O 1
ATOM 844 N N . THR A 1 109 ? 4.809 10.07 -7.754 1 98.75 109 THR A N 1
ATOM 845 C CA . THR A 1 109 ? 4.203 8.797 -8.141 1 98.75 109 THR A CA 1
ATOM 846 C C . THR A 1 109 ? 2.781 8.688 -7.598 1 98.75 109 THR A C 1
ATOM 848 O O . THR A 1 109 ? 1.866 8.289 -8.32 1 98.75 109 THR A O 1
ATOM 851 N N . LEU A 1 110 ? 2.592 9.031 -6.367 1 98.81 110 LEU A N 1
ATOM 852 C CA . LEU A 1 110 ? 1.284 8.906 -5.734 1 98.81 110 LEU A CA 1
ATOM 853 C C . LEU A 1 110 ? 0.281 9.867 -6.359 1 98.81 110 LEU A C 1
ATOM 855 O O . LEU A 1 110 ? -0.849 9.484 -6.668 1 98.81 110 LEU A O 1
ATOM 859 N N . LEU A 1 111 ? 0.681 11.141 -6.508 1 98.81 111 LEU A N 1
ATOM 860 C CA . LEU A 1 111 ? -0.224 12.148 -7.051 1 98.81 111 LEU A CA 1
ATOM 861 C C . LEU A 1 111 ? -0.579 11.836 -8.5 1 98.81 111 LEU A C 1
ATOM 863 O O . LEU A 1 111 ? -1.729 12.008 -8.914 1 98.81 111 LEU A O 1
ATOM 867 N N . LYS A 1 112 ? 0.413 11.352 -9.242 1 98.19 112 LYS A N 1
ATOM 868 C CA . LYS A 1 112 ? 0.162 10.883 -10.602 1 98.19 112 LYS A CA 1
ATOM 869 C C . LYS A 1 112 ? -0.842 9.734 -10.617 1 98.19 112 LYS A C 1
ATOM 871 O O . LYS A 1 112 ? -1.742 9.703 -11.453 1 98.19 112 LYS A O 1
ATOM 876 N N . THR A 1 113 ? -0.694 8.836 -9.766 1 98.75 113 THR A N 1
ATOM 877 C CA . THR A 1 113 ? -1.575 7.676 -9.672 1 98.75 113 THR A CA 1
ATOM 878 C C . THR A 1 113 ? -3.004 8.109 -9.352 1 98.75 113 THR A C 1
ATOM 880 O O . THR A 1 113 ? -3.953 7.652 -9.984 1 98.75 113 THR A O 1
ATOM 883 N N . LEU A 1 114 ? -3.143 8.984 -8.383 1 98.69 114 LEU A N 1
ATOM 884 C CA . LEU A 1 114 ? -4.461 9.492 -8.016 1 98.69 114 LEU A CA 1
ATOM 885 C C . LEU A 1 114 ? -5.105 10.227 -9.188 1 98.69 114 LEU A C 1
ATOM 887 O O . LEU A 1 114 ? -6.305 10.062 -9.445 1 98.69 114 LEU A O 1
ATOM 891 N N . SER A 1 115 ? -4.297 11.016 -9.875 1 98.31 115 SER A N 1
ATOM 892 C CA . SER A 1 115 ? -4.781 11.727 -11.055 1 98.31 115 SER A CA 1
ATOM 893 C C . SER A 1 115 ? -5.297 10.75 -12.109 1 98.31 115 SER A C 1
ATOM 895 O O . SER A 1 115 ? -6.363 10.961 -12.688 1 98.31 115 SER A O 1
ATOM 897 N N . ASN A 1 116 ? -4.59 9.703 -12.336 1 98.06 116 ASN A N 1
ATOM 898 C CA . ASN A 1 116 ? -4.887 8.75 -13.398 1 98.06 116 ASN A CA 1
ATOM 899 C C . ASN A 1 116 ? -6.102 7.891 -13.055 1 98.06 116 ASN A C 1
ATOM 901 O O . ASN A 1 116 ? -6.691 7.262 -13.938 1 98.06 116 ASN A O 1
ATOM 905 N N . LEU A 1 117 ? -6.441 7.871 -11.789 1 98.25 117 LEU A N 1
ATOM 906 C CA . LEU A 1 117 ? -7.668 7.191 -11.383 1 98.25 117 LEU A CA 1
ATOM 907 C C . LEU A 1 117 ? -8.852 8.148 -11.414 1 98.25 117 LEU A C 1
ATOM 909 O O . LEU A 1 117 ? -9.898 7.871 -10.828 1 98.25 117 LEU A O 1
ATOM 913 N N . ASP A 1 118 ? -8.633 9.359 -12.008 1 97.69 118 ASP A N 1
ATOM 914 C CA . ASP A 1 118 ? -9.656 10.352 -12.344 1 97.69 118 ASP A CA 1
ATOM 915 C C . ASP A 1 118 ? -10.195 11.023 -11.078 1 97.69 118 ASP A C 1
ATOM 917 O O . ASP A 1 118 ? -11.383 11.344 -11 1 97.69 118 ASP A O 1
ATOM 921 N N . LEU A 1 119 ? -9.398 11.055 -10.047 1 98.69 119 LEU A N 1
ATOM 922 C CA . LEU A 1 119 ? -9.758 11.906 -8.93 1 98.69 119 LEU A CA 1
ATOM 923 C C . LEU A 1 119 ? -9.891 13.359 -9.375 1 98.69 119 LEU A C 1
ATOM 925 O O . LEU A 1 119 ? -8.992 13.906 -10.016 1 98.69 119 LEU A O 1
ATOM 929 N N . ASP A 1 120 ? -10.984 13.992 -9.023 1 98.62 120 ASP A N 1
ATOM 930 C CA . ASP A 1 120 ? -11.258 15.336 -9.531 1 98.62 120 ASP A CA 1
ATOM 931 C C . ASP A 1 120 ? -10.539 16.391 -8.695 1 98.62 120 ASP A C 1
ATOM 933 O O . ASP A 1 120 ? -9.883 17.281 -9.242 1 98.62 120 ASP A O 1
ATOM 937 N N . TYR A 1 121 ? -10.68 16.297 -7.391 1 98.75 121 TYR A N 1
ATOM 938 C CA . TYR A 1 121 ? -10.133 17.312 -6.5 1 98.75 121 TYR A CA 1
ATOM 939 C C . TYR A 1 121 ? -9.414 16.672 -5.316 1 98.75 121 TYR A C 1
ATOM 941 O O . TYR A 1 121 ? -9.867 15.664 -4.777 1 98.75 121 TYR A O 1
ATOM 949 N N . LEU A 1 122 ? -8.281 17.234 -4.961 1 98.88 122 LEU A N 1
ATOM 950 C CA . LEU A 1 122 ? -7.484 16.812 -3.809 1 98.88 122 LEU A CA 1
ATOM 951 C C . LEU A 1 122 ? -7.285 17.984 -2.838 1 98.88 122 LEU A C 1
ATOM 953 O O . LEU A 1 122 ? -6.855 19.062 -3.24 1 98.88 122 LEU A O 1
ATOM 957 N N . VAL A 1 123 ? -7.684 17.812 -1.588 1 98.88 123 VAL A N 1
ATOM 958 C CA . VAL A 1 123 ? -7.469 18.797 -0.537 1 98.88 123 VAL A CA 1
ATOM 959 C C . VAL A 1 123 ? -6.57 18.203 0.548 1 98.88 123 VAL A C 1
ATOM 961 O O . VAL A 1 123 ? -6.891 17.172 1.14 1 98.88 123 VAL A O 1
ATOM 964 N N . VAL A 1 124 ? -5.461 18.828 0.762 1 98.88 124 VAL A N 1
ATOM 965 C CA . VAL A 1 124 ? -4.508 18.391 1.777 1 98.88 124 VAL A CA 1
ATOM 966 C C . VAL A 1 124 ? -4.273 19.5 2.787 1 98.88 124 VAL A C 1
ATOM 968 O O . VAL A 1 124 ? -4.668 20.656 2.559 1 98.88 124 VAL A O 1
ATOM 971 N N . VAL A 1 125 ? -3.674 19.125 3.943 1 98.88 125 VAL A N 1
ATOM 972 C CA . VAL A 1 125 ? -3.375 20.094 4.992 1 98.88 125 VAL A CA 1
ATOM 973 C C . VAL A 1 125 ? -1.863 20.219 5.16 1 98.88 125 VAL A C 1
ATOM 975 O O . VAL A 1 125 ? -1.183 19.25 5.484 1 98.88 125 VAL A O 1
ATOM 978 N N . ASP A 1 126 ? -1.354 21.438 4.926 1 98.5 126 ASP A N 1
ATOM 979 C CA . ASP A 1 126 ? 0.043 21.781 5.16 1 98.5 126 ASP A CA 1
ATOM 980 C C . ASP A 1 126 ? 0.98 20.703 4.625 1 98.5 126 ASP A C 1
ATOM 982 O O . ASP A 1 126 ? 1.838 20.203 5.355 1 98.5 126 ASP A O 1
ATOM 986 N N . ILE A 1 127 ? 0.8 20.391 3.328 1 98.5 127 ILE A N 1
ATOM 987 C CA . ILE A 1 127 ? 1.703 19.438 2.701 1 98.5 127 ILE A CA 1
ATOM 988 C C . ILE A 1 127 ? 3.141 19.938 2.789 1 98.5 127 ILE A C 1
ATOM 990 O O . ILE A 1 127 ? 3.375 21.156 2.818 1 98.5 127 ILE A O 1
ATOM 994 N N . HIS A 1 128 ? 4.109 19.078 2.836 1 97.38 128 HIS A N 1
ATOM 995 C CA . HIS A 1 128 ? 5.508 19.406 3.104 1 97.38 128 HIS A CA 1
ATOM 996 C C . HIS A 1 128 ? 6.027 20.469 2.141 1 97.38 128 HIS A C 1
ATOM 998 O O . HIS A 1 128 ? 6.539 21.5 2.568 1 97.38 128 HIS A O 1
ATOM 1004 N N . LYS A 1 129 ? 5.879 20.219 0.896 1 97.5 129 LYS A N 1
ATOM 1005 C CA . LYS A 1 129 ? 6.156 21.203 -0.154 1 97.5 129 LYS A CA 1
ATOM 1006 C C . LYS A 1 129 ? 4.949 21.391 -1.066 1 97.5 129 LYS A C 1
ATOM 1008 O O . LYS A 1 129 ? 4.586 20.484 -1.819 1 97.5 129 LYS A O 1
ATOM 1013 N N . GLU A 1 130 ? 4.438 22.531 -1.062 1 97.12 130 GLU A N 1
ATOM 1014 C CA . GLU A 1 130 ? 3.209 22.812 -1.802 1 97.12 130 GLU A CA 1
ATOM 1015 C C . GLU A 1 130 ? 3.418 22.625 -3.303 1 97.12 130 GLU A C 1
ATOM 1017 O O . GLU A 1 130 ? 2.498 22.234 -4.02 1 97.12 130 GLU A O 1
ATOM 1022 N N . TYR A 1 131 ? 4.566 22.906 -3.795 1 97.12 131 TYR A N 1
ATOM 1023 C CA . TYR A 1 131 ? 4.816 22.828 -5.23 1 97.12 131 TYR A CA 1
ATOM 1024 C C . TYR A 1 131 ? 4.594 21.406 -5.738 1 97.12 131 TYR A C 1
ATOM 1026 O O . TYR A 1 131 ? 4.387 21.203 -6.938 1 97.12 131 TYR A O 1
ATOM 1034 N N . SER A 1 132 ? 4.688 20.375 -4.863 1 98.19 132 SER A N 1
ATOM 1035 C CA . SER A 1 132 ? 4.508 18.984 -5.273 1 98.19 132 SER A CA 1
ATOM 1036 C C . SER A 1 132 ? 3.115 18.75 -5.852 1 98.19 132 SER A C 1
ATOM 1038 O O . SER A 1 132 ? 2.904 17.828 -6.629 1 98.19 132 SER A O 1
ATOM 1040 N N . LEU A 1 133 ? 2.141 19.594 -5.484 1 98.56 133 LEU A N 1
ATOM 1041 C CA . LEU A 1 133 ? 0.755 19.438 -5.914 1 98.56 133 LEU A CA 1
ATOM 1042 C C . LEU A 1 133 ? 0.627 19.641 -7.418 1 98.56 133 LEU A C 1
ATOM 1044 O O . LEU A 1 133 ? -0.387 19.266 -8.016 1 98.56 133 LEU A O 1
ATOM 1048 N N . SER A 1 134 ? 1.626 20.266 -8.031 1 98.12 134 SER A N 1
ATOM 1049 C CA . SER A 1 134 ? 1.611 20.453 -9.477 1 98.12 134 SER A CA 1
ATOM 1050 C C . SER A 1 134 ? 1.627 19.125 -10.219 1 98.12 134 SER A C 1
ATOM 1052 O O . SER A 1 134 ? 1.297 19.062 -11.398 1 98.12 134 SER A O 1
ATOM 1054 N N . GLU A 1 135 ? 2.029 18.031 -9.516 1 97.5 135 GLU A N 1
ATOM 1055 C CA . GLU A 1 135 ? 2.066 16.688 -10.102 1 97.5 135 GLU A CA 1
ATOM 1056 C C . GLU A 1 135 ? 0.663 16.109 -10.227 1 97.5 135 GLU A C 1
ATOM 1058 O O . GLU A 1 135 ? 0.464 15.094 -10.906 1 97.5 135 GLU A O 1
ATOM 1063 N N . PHE A 1 136 ? -0.268 16.688 -9.555 1 98.56 136 PHE A N 1
ATOM 1064 C CA . PHE A 1 136 ? -1.655 16.25 -9.594 1 98.56 136 PHE A CA 1
ATOM 1065 C C . PHE A 1 136 ? -2.396 16.891 -10.766 1 98.56 136 PHE A C 1
ATOM 1067 O O . PHE A 1 136 ? -2.367 18.109 -10.93 1 98.56 136 PHE A O 1
ATOM 1074 N N . GLY A 1 137 ? -3.061 16.125 -11.539 1 97.44 137 GLY A N 1
ATOM 1075 C CA . GLY A 1 137 ? -3.682 16.594 -12.758 1 97.44 137 GLY A CA 1
ATOM 1076 C C . GLY A 1 137 ? -5.027 17.25 -12.531 1 97.44 137 GLY A C 1
ATOM 1077 O O . GLY A 1 137 ? -5.52 18 -13.383 1 97.44 137 GLY A O 1
ATOM 1078 N N . GLY A 1 138 ? -5.715 17.031 -11.383 1 97.44 138 GLY A N 1
ATOM 1079 C CA . GLY A 1 138 ? -6.98 17.672 -11.047 1 97.44 138 GLY A CA 1
ATOM 1080 C C . GLY A 1 138 ? -6.816 18.922 -10.211 1 97.44 138 GLY A C 1
ATOM 1081 O O . GLY A 1 138 ? -5.746 19.531 -10.203 1 97.44 138 GLY A O 1
ATOM 1082 N N . GLY A 1 139 ? -7.895 19.438 -9.672 1 98.19 139 GLY A N 1
ATOM 1083 C CA . GLY A 1 139 ? -7.809 20.562 -8.75 1 98.19 139 GLY A CA 1
ATOM 1084 C C . GLY A 1 139 ? -7.207 20.188 -7.41 1 98.19 139 GLY A C 1
ATOM 1085 O O . GLY A 1 139 ? -7.695 19.281 -6.734 1 98.19 139 GLY A O 1
ATOM 1086 N N . ALA A 1 140 ? -6.125 20.75 -7.074 1 98.62 140 ALA A N 1
ATOM 1087 C CA . ALA A 1 140 ? -5.461 20.469 -5.809 1 98.62 140 ALA A CA 1
ATOM 1088 C C . ALA A 1 140 ? -5.387 21.719 -4.93 1 98.62 140 ALA A C 1
ATOM 1090 O O . ALA A 1 140 ? -5.137 22.812 -5.422 1 98.62 140 ALA A O 1
ATOM 1091 N N . PHE A 1 141 ? -5.645 21.531 -3.627 1 98.69 141 PHE A N 1
ATOM 1092 C CA . PHE A 1 141 ? -5.641 22.641 -2.676 1 98.69 141 PHE A CA 1
ATOM 1093 C C . PHE A 1 141 ? -4.859 22.266 -1.42 1 98.69 141 PHE A C 1
ATOM 1095 O O . PHE A 1 141 ? -4.977 21.156 -0.919 1 98.69 141 PHE A O 1
ATOM 1102 N N . ASN A 1 142 ? -4.016 23.125 -1.005 1 98.69 142 ASN A N 1
ATOM 1103 C CA . ASN A 1 142 ? -3.338 23.016 0.282 1 98.69 142 ASN A CA 1
ATOM 1104 C C . ASN A 1 142 ? -3.926 23.984 1.31 1 98.69 142 ASN A C 1
ATOM 1106 O O . ASN A 1 142 ? -3.904 25.203 1.11 1 98.69 142 ASN A O 1
ATOM 1110 N N . VAL A 1 143 ? -4.445 23.484 2.367 1 98.75 143 VAL A N 1
ATOM 1111 C CA . VAL A 1 143 ? -5 24.297 3.441 1 98.75 143 VAL A CA 1
ATOM 1112 C C . VAL A 1 143 ? -3.99 24.406 4.582 1 98.75 143 VAL A C 1
ATOM 1114 O O . VAL A 1 143 ? -3.574 23.391 5.152 1 98.75 143 VAL A O 1
ATOM 1117 N N . SER A 1 144 ? -3.594 25.578 4.906 1 98.38 144 SER A N 1
ATOM 1118 C CA . SER A 1 144 ? -2.725 25.781 6.062 1 98.38 144 SER A CA 1
ATOM 1119 C C . SER A 1 144 ? -3.535 25.938 7.344 1 98.38 144 SER A C 1
ATOM 1121 O O . SER A 1 144 ? -4.371 26.844 7.445 1 98.38 144 SER A O 1
ATOM 1123 N N . VAL A 1 145 ? -3.285 25.141 8.305 1 98.75 145 VAL A N 1
ATOM 1124 C CA . VAL A 1 145 ? -4.062 25.203 9.539 1 98.75 145 VAL A CA 1
ATOM 1125 C C . VAL A 1 145 ? -3.246 25.891 10.633 1 98.75 145 VAL A C 1
ATOM 1127 O O . VAL A 1 145 ? -3.754 26.156 11.719 1 98.75 145 VAL A O 1
ATOM 1130 N N . LEU A 1 146 ? -2.008 26.203 10.383 1 98.75 146 LEU A N 1
ATOM 1131 C CA . LEU A 1 146 ? -1.083 26.688 11.398 1 98.75 146 LEU A CA 1
ATOM 1132 C C . LEU A 1 146 ? -1.55 28.031 11.969 1 98.75 146 LEU A C 1
ATOM 1134 O O . LEU A 1 146 ? -1.595 28.219 13.188 1 98.75 146 LEU A O 1
ATOM 1138 N N . PRO A 1 147 ? -1.968 29.016 11.117 1 98.56 147 PRO A N 1
ATOM 1139 C CA . PRO A 1 147 ? -2.5 30.25 11.688 1 98.56 147 PRO A CA 1
ATOM 1140 C C . PRO A 1 147 ? -3.736 30.031 12.555 1 98.56 147 PRO A C 1
ATOM 1142 O O . PRO A 1 147 ? -3.9 30.672 13.586 1 98.56 147 PRO A O 1
ATOM 1145 N N . TYR A 1 148 ? -4.598 29.141 12.117 1 98.69 148 TYR A N 1
ATOM 1146 C CA . TYR A 1 148 ? -5.797 28.797 12.883 1 98.69 148 TYR A CA 1
ATOM 1147 C C . TYR A 1 148 ? -5.43 28.234 14.25 1 98.69 148 TYR A C 1
ATOM 1149 O O . TYR A 1 148 ? -6.027 28.594 15.266 1 98.69 148 TYR A O 1
ATOM 1157 N N . LEU A 1 149 ? -4.457 27.312 14.266 1 98.88 149 LEU A N 1
ATOM 1158 C CA . LEU A 1 149 ? -3.984 26.75 15.523 1 98.88 149 LEU A CA 1
ATOM 1159 C C . LEU A 1 149 ? -3.426 27.844 16.422 1 98.88 149 LEU A C 1
ATOM 1161 O O . LEU A 1 149 ? -3.672 27.828 17.641 1 98.88 149 LEU A O 1
ATOM 1165 N N . ALA A 1 150 ? -2.637 28.719 15.867 1 98.75 150 ALA A N 1
ATOM 1166 C CA . ALA A 1 150 ? -2.053 29.828 16.609 1 98.75 150 ALA A CA 1
ATOM 1167 C C . ALA A 1 150 ? -3.139 30.672 17.281 1 98.75 150 ALA A C 1
ATOM 1169 O O . ALA A 1 150 ? -3 31.078 18.438 1 98.75 150 ALA A O 1
ATOM 1170 N N . GLU A 1 151 ? -4.176 30.938 16.531 1 98.62 151 GLU A N 1
ATOM 1171 C CA . GLU A 1 151 ? -5.293 31.719 17.047 1 98.62 151 GLU A CA 1
ATOM 1172 C C . GLU A 1 151 ? -5.906 31.047 18.281 1 98.62 151 GLU A C 1
ATOM 1174 O O . 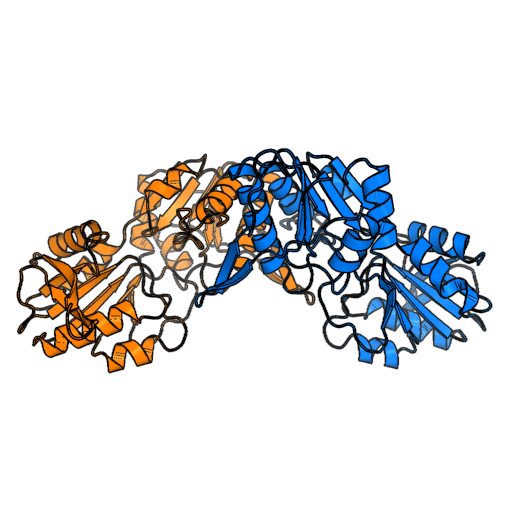GLU A 1 151 ? -6.316 31.734 19.219 1 98.62 151 GLU A O 1
ATOM 1179 N N . LYS A 1 152 ? -5.98 29.766 18.266 1 98.31 152 LYS A N 1
ATOM 1180 C CA . LYS A 1 152 ? -6.629 29.016 19.344 1 98.31 152 LYS A CA 1
ATOM 1181 C C . LYS A 1 152 ? -5.785 29.047 20.609 1 98.31 152 LYS A C 1
ATOM 1183 O O . LYS A 1 152 ? -6.301 28.812 21.703 1 98.31 152 LYS A O 1
ATOM 1188 N N . ILE A 1 153 ? -4.48 29.359 20.5 1 97.75 153 ILE A N 1
ATOM 1189 C CA . ILE A 1 153 ? -3.633 29.281 21.688 1 97.75 153 ILE A CA 1
ATOM 1190 C C . ILE A 1 153 ? -3.123 30.672 22.047 1 97.75 153 ILE A C 1
ATOM 1192 O O . ILE A 1 153 ? -2.309 30.828 22.969 1 97.75 153 ILE A O 1
ATOM 1196 N N . LYS A 1 154 ? -3.51 31.656 21.375 1 97.25 154 LYS A N 1
ATOM 1197 C CA . LYS A 1 154 ? -2.986 33 21.5 1 97.25 154 LYS A CA 1
ATOM 1198 C C . LYS A 1 154 ? -3.055 33.5 22.938 1 97.25 154 LYS A C 1
ATOM 1200 O O . LYS A 1 154 ? -2.141 34.188 23.406 1 97.25 154 LYS A O 1
ATOM 1205 N N . ASP A 1 155 ? -4.082 33.125 23.641 1 96.19 155 ASP A N 1
ATOM 1206 C CA . ASP A 1 155 ? -4.301 33.625 24.984 1 96.19 155 ASP A CA 1
ATOM 1207 C C . ASP A 1 155 ? -3.543 32.781 26.016 1 96.19 155 ASP A C 1
ATOM 1209 O O . ASP A 1 155 ? -3.459 33.156 27.188 1 96.19 155 ASP A O 1
ATOM 1213 N N . GLU A 1 156 ? -2.922 31.703 25.5 1 95.12 156 GLU A N 1
ATOM 1214 C CA . GLU A 1 156 ? -2.219 30.812 26.422 1 95.12 156 GLU A CA 1
ATOM 1215 C C . GLU A 1 156 ? -0.715 31.062 26.391 1 95.12 156 GLU A C 1
ATOM 1217 O O . GLU A 1 156 ? 0.026 30.516 27.219 1 95.12 156 GLU A O 1
ATOM 1222 N N . VAL A 1 157 ? -0.286 31.953 25.562 1 96.06 157 VAL A N 1
ATOM 1223 C CA . VAL A 1 157 ? 1.153 32.125 25.406 1 96.06 157 VAL A CA 1
ATOM 1224 C C . VAL A 1 157 ? 1.531 33.562 25.75 1 96.06 157 VAL A C 1
ATOM 1226 O O . VAL A 1 157 ? 0.949 34.531 25.219 1 96.06 157 VAL A O 1
ATOM 1229 N N . GLU A 1 158 ? 2.529 33.719 26.641 1 95.62 158 GLU A N 1
ATOM 1230 C CA . GLU A 1 158 ? 3.035 35.031 27.047 1 95.62 158 GLU A CA 1
ATOM 1231 C C . GLU A 1 158 ? 4.414 35.281 26.453 1 95.62 158 GLU A C 1
ATOM 1233 O O . GLU A 1 158 ? 5.281 34.406 26.469 1 95.62 158 GLU A O 1
ATOM 1238 N N . ASP A 1 159 ? 4.613 36.5 25.938 1 97 159 ASP A N 1
ATOM 1239 C CA . ASP A 1 159 ? 5.887 36.969 25.375 1 97 159 ASP A CA 1
ATOM 1240 C C . ASP A 1 159 ? 6.465 35.938 24.406 1 97 159 ASP A C 1
ATOM 1242 O O . ASP A 1 159 ? 7.605 35.5 24.562 1 97 159 ASP A O 1
ATOM 1246 N N . PRO A 1 160 ? 5.672 35.625 23.438 1 98.12 160 PRO A N 1
ATOM 1247 C CA . PRO A 1 160 ? 6.086 34.531 22.531 1 98.12 160 PRO A CA 1
ATOM 1248 C C . PRO A 1 160 ? 7.191 35 21.562 1 98.12 160 PRO A C 1
ATOM 1250 O O . PRO A 1 160 ? 7.234 36.156 21.156 1 98.12 160 PRO A O 1
ATOM 1253 N N . LEU A 1 161 ? 8.109 34.094 21.281 1 98.38 161 LEU A N 1
ATOM 1254 C CA . LEU A 1 161 ? 9.047 34.094 20.156 1 98.38 161 LEU A CA 1
ATOM 1255 C C . LEU A 1 161 ? 8.828 32.906 19.234 1 98.38 161 LEU A C 1
ATOM 1257 O O . LEU A 1 161 ? 8.906 31.766 19.672 1 98.38 161 LEU A O 1
ATOM 1261 N N . VAL A 1 162 ? 8.477 33.188 17.938 1 98.75 162 VAL A N 1
ATOM 1262 C CA . VAL A 1 162 ? 8.195 32.125 16.984 1 98.75 162 VAL A CA 1
ATOM 1263 C C . VAL A 1 162 ? 9.469 31.781 16.219 1 98.75 162 VAL A C 1
ATOM 1265 O O . VAL A 1 162 ? 10.125 32.688 15.656 1 98.75 162 VAL A O 1
ATOM 1268 N N . LEU A 1 163 ? 9.812 30.484 16.234 1 98.38 163 LEU A N 1
ATOM 1269 C CA . LEU A 1 163 ? 11.047 30.062 15.57 1 98.38 163 LEU A CA 1
ATOM 1270 C C . LEU A 1 163 ? 10.758 29 14.508 1 98.38 163 LEU A C 1
ATOM 1272 O O . LEU A 1 163 ? 10.016 28.047 14.766 1 98.38 163 LEU A O 1
ATOM 1276 N N . ALA A 1 164 ? 11.305 29.219 13.352 1 97.56 164 ALA A N 1
ATOM 1277 C CA . ALA A 1 164 ? 11.398 28.141 12.375 1 97.56 164 ALA A CA 1
ATOM 1278 C C . ALA A 1 164 ? 12.594 27.234 12.664 1 97.56 164 ALA A C 1
ATOM 1280 O O . ALA A 1 164 ? 13.641 27.719 13.109 1 97.56 164 ALA A O 1
ATOM 1281 N N . PRO A 1 165 ? 12.398 25.922 12.406 1 94.88 165 PRO A N 1
ATOM 1282 C CA . PRO A 1 165 ? 13.539 25.031 12.672 1 94.88 165 PRO A CA 1
ATOM 1283 C C . PRO A 1 165 ? 14.711 25.281 11.727 1 94.88 165 PRO A C 1
ATOM 1285 O O . PRO A 1 165 ? 15.844 24.922 12.039 1 94.88 165 PRO A O 1
ATOM 1288 N N . ASP A 1 166 ? 14.438 25.781 10.539 1 90.81 166 ASP A N 1
ATOM 1289 C CA . ASP A 1 166 ? 15.445 26.125 9.547 1 90.81 166 ASP A CA 1
ATOM 1290 C C . ASP A 1 166 ? 14.93 27.203 8.594 1 90.81 166 ASP A C 1
ATOM 1292 O O . ASP A 1 166 ? 13.828 27.719 8.773 1 90.81 166 ASP A O 1
ATOM 1296 N N . ARG A 1 167 ? 15.773 27.547 7.695 1 89.31 167 ARG A N 1
ATOM 1297 C CA . ARG A 1 167 ? 15.438 28.625 6.766 1 89.31 167 ARG A CA 1
ATOM 1298 C C . ARG A 1 167 ? 14.258 28.234 5.883 1 89.31 167 ARG A C 1
ATOM 1300 O O . ARG A 1 167 ? 13.469 29.078 5.473 1 89.31 167 ARG A O 1
ATOM 1307 N N . GLY A 1 168 ? 14.047 27 5.672 1 87.56 168 GLY A N 1
ATOM 1308 C CA . GLY A 1 168 ? 13.016 26.5 4.773 1 87.56 168 GLY A CA 1
ATOM 1309 C C . GLY A 1 168 ? 11.617 26.609 5.355 1 87.56 168 GLY A C 1
ATOM 1310 O O . GLY A 1 168 ? 10.633 26.641 4.617 1 87.56 168 GLY A O 1
ATOM 1311 N N . ALA A 1 169 ? 11.5 26.797 6.629 1 92.81 169 ALA A N 1
ATOM 1312 C CA . ALA A 1 169 ? 10.203 26.812 7.297 1 92.81 169 ALA A CA 1
ATOM 1313 C C . ALA A 1 169 ? 9.812 28.219 7.715 1 92.81 169 ALA A C 1
ATOM 1315 O O . ALA A 1 169 ? 8.883 28.406 8.5 1 92.81 169 ALA A O 1
ATOM 1316 N N . THR A 1 170 ? 10.484 29.203 7.23 1 95.5 170 THR A N 1
ATOM 1317 C CA . THR A 1 170 ? 10.305 30.578 7.699 1 95.5 170 THR A CA 1
ATOM 1318 C C . THR A 1 170 ? 8.906 31.078 7.344 1 95.5 170 THR A C 1
ATOM 1320 O O . THR A 1 170 ? 8.312 31.859 8.094 1 95.5 170 THR A O 1
ATOM 1323 N N . ALA A 1 171 ? 8.383 30.656 6.227 1 96.31 171 ALA A N 1
ATOM 1324 C CA . ALA A 1 171 ? 7.047 31.094 5.836 1 96.31 171 ALA A CA 1
ATOM 1325 C C . ALA A 1 171 ? 6 30.672 6.863 1 96.31 171 ALA A C 1
ATOM 1327 O O . ALA A 1 171 ? 5.105 31.438 7.207 1 96.31 171 ALA A O 1
ATOM 1328 N N . ARG A 1 172 ? 6.109 29.484 7.344 1 97.62 172 ARG A N 1
ATOM 1329 C CA . ARG A 1 172 ? 5.203 28.969 8.367 1 97.62 172 ARG A CA 1
ATOM 1330 C C . ARG A 1 172 ? 5.348 29.75 9.672 1 97.62 172 ARG A C 1
ATOM 1332 O O . ARG A 1 172 ? 4.352 30.125 10.297 1 97.62 172 ARG A O 1
ATOM 1339 N N . ALA A 1 173 ? 6.59 29.984 10.039 1 97.94 173 ALA A N 1
ATOM 1340 C CA . ALA A 1 173 ? 6.859 30.734 11.266 1 97.94 173 ALA A CA 1
ATOM 1341 C C . ALA A 1 173 ? 6.285 32.156 11.188 1 97.94 173 ALA A C 1
ATOM 1343 O O . ALA A 1 173 ? 5.676 32.625 12.148 1 97.94 173 ALA A O 1
ATOM 1344 N N . LYS A 1 174 ? 6.473 32.75 10.039 1 98 174 LYS A N 1
ATOM 1345 C CA . LYS A 1 174 ? 5.988 34.125 9.844 1 98 174 LYS A CA 1
ATOM 1346 C C . LYS A 1 174 ? 4.465 34.188 9.961 1 98 174 LYS A C 1
ATOM 1348 O O . LYS A 1 174 ? 3.92 35.125 10.562 1 98 174 LYS A O 1
ATOM 1353 N N . SER A 1 175 ? 3.816 33.25 9.367 1 98.19 175 SER A N 1
ATOM 1354 C CA . SER A 1 175 ? 2.357 33.25 9.391 1 98.19 175 SER A CA 1
ATOM 1355 C C . SER A 1 175 ? 1.829 33.094 10.812 1 98.19 175 SER A C 1
ATOM 1357 O O . SER A 1 175 ? 0.848 33.719 11.188 1 98.19 175 SER A O 1
ATOM 1359 N N . VAL A 1 176 ? 2.438 32.25 11.539 1 98.62 176 VAL A N 1
ATOM 1360 C CA . VAL A 1 176 ? 2.047 32.031 12.922 1 98.62 176 VAL A CA 1
ATOM 1361 C C . VAL A 1 176 ? 2.354 33.281 13.758 1 98.62 176 VAL A C 1
ATOM 1363 O O . VAL A 1 176 ? 1.521 33.719 14.555 1 98.62 176 VAL A O 1
ATOM 1366 N N . ALA A 1 177 ? 3.547 33.812 13.57 1 98.5 177 ALA A N 1
ATOM 1367 C CA . ALA A 1 177 ? 3.984 35 14.305 1 98.5 177 ALA A CA 1
ATOM 1368 C C . ALA A 1 177 ? 3.023 36.188 14.086 1 98.5 177 ALA A C 1
ATOM 1370 O O . ALA A 1 177 ? 2.762 36.938 15.008 1 98.5 177 ALA A O 1
ATOM 1371 N N . SER A 1 178 ? 2.576 36.312 12.883 1 98.38 178 SER A N 1
ATOM 1372 C CA . SER A 1 178 ? 1.64 37.375 12.547 1 98.38 178 SER A CA 1
ATOM 1373 C C . SER A 1 178 ? 0.369 37.281 13.391 1 98.38 178 SER A C 1
ATOM 1375 O O . SER A 1 178 ? -0.125 38.281 13.891 1 98.38 178 SER A O 1
ATOM 1377 N N . VAL A 1 179 ? -0.178 36.094 13.539 1 98.31 179 VAL A N 1
ATOM 1378 C CA . VAL A 1 179 ? -1.404 35.875 14.297 1 98.31 179 VAL A CA 1
ATOM 1379 C C . VAL A 1 179 ? -1.161 36.156 15.773 1 98.31 179 VAL A C 1
ATOM 1381 O O . VAL A 1 179 ? -2.01 36.75 16.438 1 98.31 179 VAL A O 1
ATOM 1384 N N . LEU A 1 180 ? 0.002 35.812 16.25 1 98.19 180 LEU A N 1
ATOM 1385 C CA . LEU A 1 180 ? 0.327 35.938 17.672 1 98.19 180 LEU A CA 1
ATOM 1386 C C . LEU A 1 180 ? 0.875 37.344 17.984 1 98.19 180 LEU A C 1
ATOM 1388 O O . LEU A 1 180 ? 1.122 37.656 19.141 1 98.19 180 LEU A O 1
ATOM 1392 N N . LYS A 1 181 ? 1.085 38.094 16.969 1 97.38 181 LYS A N 1
ATOM 1393 C CA . LYS A 1 181 ? 1.736 39.406 17.109 1 97.38 181 LYS A CA 1
ATOM 1394 C C . LYS A 1 181 ? 3.066 39.281 17.844 1 97.38 181 LYS A C 1
ATOM 1396 O O . LYS A 1 181 ? 3.322 40 18.812 1 97.38 181 LYS A O 1
ATOM 1401 N N . ALA A 1 182 ? 3.873 38.375 17.391 1 98.12 182 ALA A N 1
ATOM 1402 C CA . ALA A 1 182 ? 5.137 38.031 18.031 1 98.12 182 ALA A CA 1
ATOM 1403 C C . ALA A 1 182 ? 6.305 38.188 17.078 1 98.12 182 ALA A C 1
ATOM 1405 O O . ALA A 1 182 ? 6.129 38.125 15.852 1 98.12 182 ALA A O 1
ATOM 1406 N N . PRO A 1 183 ? 7.535 38.469 17.641 1 98 183 PRO A N 1
ATOM 1407 C CA . PRO A 1 183 ? 8.711 38.375 16.766 1 98 183 PRO A CA 1
ATOM 1408 C C . PRO A 1 183 ? 8.961 36.938 16.281 1 98 183 PRO A C 1
ATOM 1410 O O . PRO A 1 183 ? 8.484 36 16.906 1 98 183 PRO A O 1
ATOM 1413 N N . TRP A 1 184 ? 9.602 36.875 15.125 1 97.88 184 TRP A N 1
ATOM 1414 C CA . TRP A 1 184 ? 9.953 35.562 14.602 1 97.88 184 TRP A CA 1
ATOM 1415 C C . TRP A 1 184 ? 11.406 35.5 14.156 1 97.88 184 TRP A C 1
ATOM 1417 O O . TRP A 1 184 ? 12.023 36.562 13.93 1 97.88 184 TRP A O 1
ATOM 1427 N N . ASP A 1 185 ? 11.953 34.375 14.133 1 97.44 185 ASP A N 1
ATOM 1428 C CA . ASP A 1 185 ? 13.305 34.062 13.68 1 97.44 185 ASP A CA 1
ATOM 1429 C C . ASP A 1 185 ? 13.414 32.594 13.227 1 97.44 185 ASP A C 1
ATOM 1431 O O . ASP A 1 185 ? 12.406 31.922 13.039 1 97.44 185 ASP A O 1
ATOM 1435 N N . TYR A 1 186 ? 14.531 32.188 12.773 1 96.19 186 TYR A N 1
ATOM 1436 C CA . TYR A 1 186 ? 14.766 30.781 12.484 1 96.19 186 TYR A CA 1
ATOM 1437 C C . TYR A 1 186 ? 16.047 30.297 13.141 1 96.19 186 TYR A C 1
ATOM 1439 O O . TYR A 1 186 ? 16.922 31.094 13.5 1 96.19 186 TYR A O 1
ATOM 1447 N N . LEU A 1 187 ? 16.094 28.984 13.344 1 94.25 187 LEU A N 1
ATOM 1448 C CA . LEU A 1 187 ? 17.234 28.359 14 1 94.25 187 LEU A CA 1
ATOM 1449 C C . LEU A 1 187 ? 18.359 28.109 13 1 94.25 187 LEU A C 1
ATOM 1451 O O . LEU A 1 187 ? 18.109 27.688 11.867 1 94.25 187 LEU A O 1
ATOM 1455 N N . GLU A 1 188 ? 19.484 28.391 13.391 1 91.19 188 GLU A N 1
ATOM 1456 C CA . GLU A 1 188 ? 20.656 28.156 12.57 1 91.19 188 GLU A CA 1
ATOM 1457 C C . GLU A 1 188 ? 21.578 27.109 13.211 1 91.19 188 GLU A C 1
ATOM 1459 O O . GLU A 1 188 ? 21.844 27.156 14.414 1 91.19 188 GLU A O 1
ATOM 1464 N N . LYS A 1 189 ? 21.828 26.078 12.32 1 83 189 LYS A N 1
ATOM 1465 C CA . LYS A 1 189 ? 22.781 25.062 12.766 1 83 189 LYS A CA 1
ATOM 1466 C C . LYS A 1 189 ? 24.219 25.531 12.547 1 83 189 LYS A C 1
ATOM 1468 O O . LYS A 1 189 ? 24.562 26 11.461 1 83 189 LYS A O 1
ATOM 1473 N N . ARG A 1 190 ? 24.891 25.609 13.656 1 81.44 190 ARG A N 1
ATOM 1474 C CA . ARG A 1 190 ? 26.297 26.031 13.602 1 81.44 190 ARG A CA 1
ATOM 1475 C C . ARG A 1 190 ? 27.219 24.891 14.039 1 81.44 190 ARG A C 1
ATOM 1477 O O . ARG A 1 190 ? 26.922 24.188 15.008 1 81.44 190 ARG A O 1
ATOM 1484 N N . ARG A 1 191 ? 28.156 24.562 13.109 1 77.75 191 ARG A N 1
ATOM 1485 C CA . ARG A 1 191 ? 29.141 23.547 13.453 1 77.75 191 ARG A CA 1
ATOM 1486 C C . ARG A 1 191 ? 30.469 24.188 13.859 1 77.75 191 ARG A C 1
ATOM 1488 O O . ARG A 1 191 ? 31.031 24.984 13.102 1 77.75 191 ARG A O 1
ATOM 1495 N N . ASP A 1 192 ? 30.828 23.859 15.055 1 80.06 192 ASP A N 1
ATOM 1496 C CA . ASP A 1 192 ? 32.156 24.328 15.469 1 80.06 192 ASP A CA 1
ATOM 1497 C C . ASP A 1 192 ? 33.25 23.672 14.641 1 80.06 192 ASP A C 1
ATOM 1499 O O . ASP A 1 192 ? 33.312 22.438 14.555 1 80.06 192 ASP A O 1
ATOM 1503 N N . ARG A 1 193 ? 34.031 24.422 13.992 1 78.38 193 ARG A N 1
ATOM 1504 C CA . ARG A 1 193 ? 35.062 23.922 13.07 1 78.38 193 ARG A CA 1
ATOM 1505 C C . ARG A 1 193 ? 36.156 23.156 13.82 1 78.38 193 ARG A C 1
ATOM 1507 O O . ARG A 1 193 ? 36.844 22.312 13.234 1 78.38 193 ARG A O 1
ATOM 1514 N N . VAL A 1 194 ? 36.281 23.438 15 1 81.88 194 VAL A N 1
ATOM 1515 C CA . VAL A 1 194 ? 37.375 22.844 15.766 1 81.88 194 VAL A CA 1
ATOM 1516 C C . VAL A 1 194 ? 36.906 21.578 16.469 1 81.88 194 VAL A C 1
ATOM 1518 O O . VAL A 1 194 ? 37.5 20.516 16.328 1 81.88 194 VAL A O 1
ATOM 1521 N N . THR A 1 195 ? 35.875 21.594 17.203 1 81.62 195 THR A N 1
ATOM 1522 C CA . THR A 1 195 ? 35.406 20.469 18.016 1 81.62 195 THR A CA 1
ATOM 1523 C C . THR A 1 195 ? 34.406 19.609 17.234 1 81.62 195 THR A C 1
ATOM 1525 O O . THR A 1 195 ? 34.156 18.453 17.609 1 81.62 195 THR A O 1
ATOM 1528 N N . GLY A 1 196 ? 33.844 20.141 16.172 1 78.88 196 GLY A N 1
ATOM 1529 C CA . GLY A 1 196 ? 32.844 19.438 15.398 1 78.88 196 GLY A CA 1
ATOM 1530 C C . GLY A 1 196 ? 31.469 19.5 16.031 1 78.88 196 GLY A C 1
ATOM 1531 O O . GLY A 1 196 ? 30.5 18.969 15.461 1 78.88 196 GLY A O 1
ATOM 1532 N N . GLU A 1 197 ? 31.484 20.234 17.156 1 76.69 197 GLU A N 1
ATOM 1533 C CA . GLU A 1 197 ? 30.219 20.281 17.891 1 76.69 197 GLU A CA 1
ATOM 1534 C C . GLU A 1 197 ? 29.172 21.094 17.125 1 76.69 197 GLU A C 1
ATOM 1536 O O . GLU A 1 197 ? 29.5 22.156 16.562 1 76.69 197 GLU A O 1
ATOM 1541 N N . VAL A 1 198 ? 27.938 20.516 16.953 1 77.38 198 VAL A N 1
ATOM 1542 C CA . VAL A 1 198 ? 26.844 21.188 16.25 1 77.38 198 VAL A CA 1
ATOM 1543 C C . VAL A 1 198 ? 25.953 21.891 17.266 1 77.38 198 VAL A C 1
ATOM 1545 O O . VAL A 1 198 ?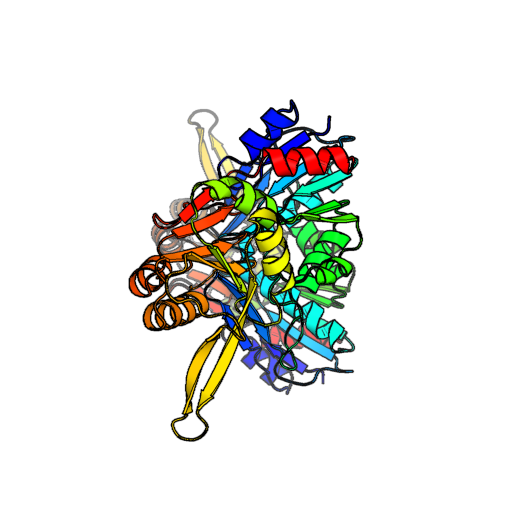 25.516 21.297 18.25 1 77.38 198 VAL A O 1
ATOM 1548 N N . THR A 1 199 ? 25.859 23.266 17.125 1 81.5 199 THR A N 1
ATOM 1549 C CA . THR A 1 199 ? 24.953 24.031 17.984 1 81.5 199 THR A CA 1
ATOM 1550 C C . THR A 1 199 ? 23.797 24.609 17.172 1 81.5 199 THR A C 1
ATOM 1552 O O . THR A 1 199 ? 23.938 24.859 15.969 1 81.5 199 THR A O 1
ATOM 1555 N N . ILE A 1 200 ? 22.594 24.688 17.781 1 85.94 200 ILE A N 1
ATOM 1556 C CA . ILE A 1 200 ? 21.406 25.281 17.188 1 85.94 200 ILE A CA 1
ATOM 1557 C C . ILE A 1 200 ? 20.984 26.5 17.984 1 85.94 200 ILE A C 1
ATOM 1559 O O . ILE A 1 200 ? 20.828 26.438 19.203 1 85.94 200 ILE A O 1
ATOM 1563 N N . ARG A 1 201 ? 20.969 27.672 17.375 1 86.94 201 ARG A N 1
ATOM 1564 C CA . ARG A 1 201 ? 20.531 28.906 18.016 1 86.94 201 ARG A CA 1
ATOM 1565 C C . ARG A 1 201 ? 19.703 29.75 17.062 1 86.94 201 ARG A C 1
ATOM 1567 O O . ARG A 1 201 ? 19.812 29.625 15.844 1 86.94 201 ARG A O 1
ATOM 1574 N N . PRO A 1 202 ? 18.828 30.656 17.766 1 88.25 202 PRO A N 1
ATOM 1575 C CA . PRO A 1 202 ? 18.156 31.625 16.891 1 88.25 202 PRO A CA 1
ATOM 1576 C C . PRO A 1 202 ? 19.156 32.5 16.125 1 88.25 202 PRO A C 1
ATOM 1578 O O . PRO A 1 202 ? 20.234 32.812 16.625 1 88.25 202 PRO A O 1
ATOM 1581 N N . LYS A 1 203 ? 18.781 32.938 15 1 83.75 203 LYS A N 1
ATOM 1582 C CA . LYS A 1 203 ? 19.688 33.719 14.156 1 83.75 203 LYS A CA 1
ATOM 1583 C C . LYS A 1 203 ? 19.969 35.062 14.781 1 83.75 203 LYS A C 1
ATOM 1585 O O . LYS A 1 203 ? 21.125 35.5 14.859 1 83.75 203 LYS A O 1
ATOM 1590 N N . GLU A 1 204 ? 18.953 35.75 15.258 1 88.94 204 GLU A N 1
ATOM 1591 C CA . GLU A 1 204 ? 19.141 37.125 15.672 1 88.94 204 GLU A CA 1
ATOM 1592 C C . GLU A 1 204 ? 18.531 37.375 17.047 1 88.94 204 GLU A C 1
ATOM 1594 O O . GLU A 1 204 ? 19.109 38.125 17.859 1 88.94 204 GLU A O 1
ATOM 1599 N N . ILE A 1 205 ? 17.406 36.812 17.359 1 93.75 205 ILE A N 1
ATOM 1600 C CA . ILE A 1 205 ? 16.625 37.188 18.531 1 93.75 205 ILE A CA 1
ATOM 1601 C C . ILE A 1 205 ? 16.953 36.25 19.688 1 93.75 205 ILE A C 1
ATOM 1603 O O . ILE A 1 205 ? 16.984 35.031 19.516 1 93.75 205 ILE A O 1
ATOM 1607 N N . SER A 1 206 ? 17.203 36.844 20.844 1 94.62 206 SER A N 1
ATOM 1608 C CA . SER A 1 206 ? 17.469 36.031 22.031 1 94.62 206 SER A CA 1
ATOM 1609 C C . SER A 1 206 ? 16.203 35.312 22.5 1 94.62 206 SER A C 1
ATOM 1611 O O . SER A 1 206 ? 15.117 35.906 22.516 1 94.62 206 SER A O 1
ATOM 1613 N N . ALA A 1 207 ? 16.312 34.094 22.938 1 95.56 207 ALA A N 1
ATOM 1614 C CA . ALA A 1 207 ? 15.211 33.281 23.453 1 95.56 207 ALA A CA 1
ATOM 1615 C C . ALA A 1 207 ? 15.07 33.438 24.969 1 95.56 207 ALA A C 1
ATOM 1617 O O . ALA A 1 207 ? 14.141 32.906 25.578 1 95.56 207 ALA A O 1
ATOM 1618 N N . GLU A 1 208 ? 16 34.188 25.562 1 96.75 208 GLU A N 1
ATOM 1619 C CA . GLU A 1 208 ? 16.031 34.281 27.016 1 96.75 208 GLU A CA 1
ATOM 1620 C C . GLU A 1 208 ? 14.734 34.875 27.547 1 96.75 208 GLU A C 1
ATOM 1622 O O . GLU A 1 208 ? 14.297 35.938 27.125 1 96.75 208 GLU A O 1
ATOM 1627 N N . GLY A 1 209 ? 14.141 34.062 28.438 1 97.44 209 GLY A N 1
ATOM 1628 C CA . GLY A 1 209 ? 12.945 34.531 29.125 1 97.44 209 GLY A CA 1
ATOM 1629 C C . GLY A 1 209 ? 11.688 34.438 28.281 1 97.44 209 GLY A C 1
ATOM 1630 O O . GLY A 1 209 ? 10.609 34.812 28.719 1 97.44 209 GLY A O 1
ATOM 1631 N N . LYS A 1 210 ? 11.727 33.938 27.125 1 97.69 210 LYS A N 1
ATOM 1632 C CA . LYS A 1 210 ? 10.609 33.906 26.188 1 97.69 210 LYS A CA 1
ATOM 1633 C C . LYS A 1 210 ? 9.891 32.562 26.219 1 97.69 210 LYS A C 1
ATOM 1635 O O . LYS A 1 210 ? 10.469 31.562 26.641 1 97.69 210 LYS A O 1
ATOM 1640 N N . THR A 1 211 ? 8.617 32.625 25.891 1 98.31 211 THR A N 1
ATOM 1641 C CA . THR A 1 211 ? 7.941 31.406 25.438 1 98.31 211 THR A CA 1
ATOM 1642 C C . THR A 1 211 ? 8.242 31.156 23.953 1 98.31 211 THR A C 1
ATOM 1644 O O . THR A 1 211 ? 7.715 31.844 23.078 1 98.31 211 THR A O 1
ATOM 1647 N N . VAL A 1 212 ? 9.008 30.125 23.719 1 98.38 212 VAL A N 1
ATOM 1648 C CA . VAL A 1 212 ? 9.422 29.844 22.359 1 98.38 212 VAL A CA 1
ATOM 1649 C C . VAL A 1 212 ? 8.438 28.859 21.719 1 98.38 212 VAL A C 1
ATOM 1651 O O . VAL A 1 212 ? 8.055 27.859 22.344 1 98.38 212 VAL A O 1
ATOM 1654 N N . ILE A 1 213 ? 8.031 29.203 20.531 1 98.75 213 ILE A N 1
ATOM 1655 C CA . ILE A 1 213 ? 7.172 28.328 19.75 1 98.75 213 ILE A CA 1
ATOM 1656 C C . ILE A 1 213 ? 7.887 27.922 18.453 1 98.75 213 ILE A C 1
ATOM 1658 O O . ILE A 1 213 ? 8.094 28.75 17.562 1 98.75 213 ILE A O 1
ATOM 1662 N N . ILE A 1 214 ? 8.281 26.672 18.391 1 98.5 214 ILE A N 1
ATOM 1663 C CA . ILE A 1 214 ? 8.906 26.141 17.172 1 98.5 214 ILE A CA 1
ATOM 1664 C C . ILE A 1 214 ? 7.824 25.656 16.219 1 98.5 214 ILE A C 1
ATOM 1666 O O . ILE A 1 214 ? 6.977 24.844 16.578 1 98.5 214 ILE A O 1
ATOM 1670 N N . VAL A 1 215 ? 7.863 26.172 14.945 1 98.5 215 VAL A N 1
ATOM 1671 C CA . VAL A 1 215 ? 6.789 25.906 13.992 1 98.5 215 VAL A CA 1
ATOM 1672 C C . VAL A 1 215 ? 7.316 25.047 12.836 1 98.5 215 VAL A C 1
ATOM 1674 O O . VAL A 1 215 ? 8.383 25.344 12.281 1 98.5 215 VAL A O 1
ATOM 1677 N N . ASP A 1 216 ? 6.586 24.047 12.469 1 97.31 216 ASP A N 1
ATOM 1678 C CA . ASP A 1 216 ? 6.922 23.203 11.328 1 97.31 216 ASP A CA 1
ATOM 1679 C C . ASP A 1 216 ? 5.676 22.516 10.773 1 97.31 216 ASP A C 1
ATOM 1681 O O . ASP A 1 216 ? 4.574 22.703 11.281 1 97.31 216 ASP A O 1
ATOM 1685 N N . ASP A 1 217 ? 5.797 21.828 9.672 1 97.56 217 ASP A N 1
ATOM 1686 C CA . ASP A 1 217 ? 4.656 21.109 9.125 1 97.56 217 ASP A CA 1
ATOM 1687 C C . ASP A 1 217 ? 4.352 19.859 9.945 1 97.56 217 ASP A C 1
ATOM 1689 O O . ASP A 1 217 ? 3.186 19.531 10.172 1 97.56 217 ASP A O 1
ATOM 1693 N N . MET A 1 218 ? 5.453 19.219 10.43 1 98.12 218 MET A N 1
ATOM 1694 C CA . MET A 1 218 ? 5.172 18 11.172 1 98.12 218 MET A CA 1
ATOM 1695 C C . MET A 1 218 ? 6.293 17.688 12.164 1 98.12 218 MET A C 1
ATOM 1697 O O . MET A 1 218 ? 7.383 18.25 12.07 1 98.12 218 MET A O 1
ATOM 1701 N N . VAL A 1 219 ? 6.035 16.875 13.125 1 97.88 219 VAL A N 1
ATOM 1702 C CA . VAL A 1 219 ? 7.008 16.234 14 1 97.88 219 VAL A CA 1
ATOM 1703 C C . VAL A 1 219 ? 6.883 14.711 13.875 1 97.88 219 VAL A C 1
ATOM 1705 O O . VAL A 1 219 ? 5.797 14.156 14.062 1 97.88 219 VAL A O 1
ATOM 1708 N N . SER A 1 220 ? 7.93 14.109 13.5 1 97.12 220 SER A N 1
ATOM 1709 C CA . SER A 1 220 ? 7.918 12.656 13.352 1 97.12 220 SER A CA 1
ATOM 1710 C C . SER A 1 220 ? 8.602 11.969 14.531 1 97.12 220 SER A C 1
ATOM 1712 O O . SER A 1 220 ? 7.984 11.781 15.578 1 97.12 220 SER A O 1
ATOM 1714 N N . THR A 1 221 ? 9.922 11.797 14.5 1 96.69 221 THR A N 1
ATOM 1715 C CA . THR A 1 221 ? 10.641 11.133 15.586 1 96.69 221 THR A CA 1
ATOM 1716 C C . THR A 1 221 ? 10.938 12.109 16.719 1 96.69 221 THR A C 1
ATOM 1718 O O . THR A 1 221 ? 11.289 11.703 17.828 1 96.69 221 THR A O 1
ATOM 1721 N N . GLY A 1 222 ? 10.867 13.391 16.375 1 96.88 222 GLY A N 1
ATOM 1722 C CA . GLY A 1 222 ? 11.055 14.43 17.375 1 96.88 222 GLY A CA 1
ATOM 1723 C C . GLY A 1 222 ? 12.508 14.773 17.609 1 96.88 222 GLY A C 1
ATOM 1724 O O . GLY A 1 222 ? 12.82 15.664 18.406 1 96.88 222 GLY A O 1
ATOM 1725 N N . SER A 1 223 ? 13.398 14.195 16.906 1 94.62 223 SER A N 1
ATOM 1726 C CA . SER A 1 223 ? 14.828 14.367 17.156 1 94.62 223 SER A CA 1
ATOM 1727 C C . SER A 1 223 ? 15.258 15.812 16.922 1 94.62 223 SER A C 1
ATOM 1729 O O . SER A 1 223 ? 15.961 16.391 17.766 1 94.62 223 SER A O 1
ATOM 1731 N N . THR A 1 224 ? 14.867 16.422 15.773 1 92.38 224 THR A N 1
ATOM 1732 C CA . THR A 1 224 ? 15.219 17.797 15.461 1 92.38 224 THR A CA 1
ATOM 1733 C C . THR A 1 224 ? 14.609 18.766 16.484 1 92.38 224 THR A C 1
ATOM 1735 O O . THR A 1 224 ? 15.297 19.656 16.984 1 92.38 224 THR A O 1
ATOM 1738 N N . LEU A 1 225 ? 13.422 18.516 16.812 1 96.06 225 LEU A N 1
ATOM 1739 C CA . LEU A 1 225 ? 12.719 19.359 17.75 1 96.06 225 LEU A CA 1
ATOM 1740 C C . LEU A 1 225 ? 13.344 19.25 19.141 1 96.06 225 LEU A C 1
ATOM 1742 O O . LEU A 1 225 ? 13.484 20.266 19.844 1 96.06 225 LEU A O 1
ATOM 1746 N N . ALA A 1 226 ? 13.703 18.062 19.5 1 97 226 ALA A N 1
ATOM 1747 C CA . ALA A 1 226 ? 14.305 17.844 20.812 1 97 226 ALA A CA 1
ATOM 1748 C C . ALA A 1 226 ? 15.648 18.562 20.906 1 97 226 ALA A C 1
ATOM 1750 O O . ALA A 1 226 ? 15.945 19.188 21.938 1 97 226 ALA A O 1
ATOM 1751 N N . LEU A 1 227 ? 16.438 18.391 19.906 1 93.94 227 LEU A N 1
ATOM 1752 C CA . LEU A 1 227 ? 17.734 19.047 19.891 1 93.94 227 LEU A CA 1
ATOM 1753 C C . LEU A 1 227 ? 17.562 20.562 20.016 1 93.94 227 LEU A C 1
ATOM 1755 O O . LEU A 1 227 ? 18.266 21.203 20.797 1 93.94 227 LEU A O 1
ATOM 1759 N N . ALA A 1 228 ? 16.672 21.109 19.25 1 95.25 228 ALA A N 1
ATOM 1760 C CA . ALA A 1 228 ? 16.391 22.547 19.297 1 95.25 228 ALA A CA 1
ATOM 1761 C C . ALA A 1 228 ? 15.93 22.969 20.688 1 95.25 228 ALA A C 1
ATOM 1763 O O . ALA A 1 228 ? 16.391 23.984 21.234 1 95.25 228 ALA A O 1
ATOM 1764 N N . ALA A 1 229 ? 15.031 22.219 21.25 1 97.25 229 ALA A N 1
ATOM 1765 C CA . ALA A 1 229 ? 14.461 22.531 22.562 1 97.25 229 ALA A CA 1
ATOM 1766 C C . ALA A 1 229 ? 15.531 22.547 23.641 1 97.25 229 ALA A C 1
ATOM 1768 O O . ALA A 1 229 ? 15.555 23.438 24.5 1 97.25 229 ALA A O 1
ATOM 1769 N N . LYS A 1 230 ? 16.391 21.562 23.578 1 96.12 230 LYS A N 1
ATOM 1770 C CA . LYS A 1 230 ? 17.469 21.484 24.562 1 96.12 230 LYS A CA 1
ATOM 1771 C C . LYS A 1 230 ? 18.344 22.734 24.516 1 96.12 230 LYS A C 1
ATOM 1773 O O . LYS A 1 230 ? 18.688 23.297 25.562 1 96.12 230 LYS A O 1
ATOM 1778 N N . GLN A 1 231 ? 18.672 23.078 23.406 1 94.5 231 GLN A N 1
ATOM 1779 C CA . GLN A 1 231 ? 19.562 24.219 23.234 1 94.5 231 GLN A CA 1
ATOM 1780 C C . GLN A 1 231 ? 18.859 25.531 23.609 1 94.5 231 GLN A C 1
ATOM 1782 O O . GLN A 1 231 ? 19.484 26.438 24.156 1 94.5 231 GLN A O 1
ATOM 1787 N N . LEU A 1 232 ? 17.594 25.641 23.266 1 96.88 232 LEU A N 1
ATOM 1788 C CA . LEU A 1 232 ? 16.828 26.828 23.609 1 96.88 232 LEU A CA 1
ATOM 1789 C C . LEU A 1 232 ? 16.656 26.953 25.109 1 96.88 232 LEU A C 1
ATOM 1791 O O . LEU A 1 232 ? 16.719 28.062 25.656 1 96.88 232 LEU A O 1
ATOM 1795 N N . LYS A 1 233 ? 16.438 25.875 25.75 1 96.94 233 LYS A N 1
ATOM 1796 C CA . LYS A 1 233 ? 16.375 25.875 27.219 1 96.94 233 LYS A CA 1
ATOM 1797 C C . LYS A 1 233 ? 17.703 26.312 27.828 1 96.94 233 LYS A C 1
ATOM 1799 O O . LYS A 1 233 ? 17.719 27.109 28.766 1 96.94 233 LYS A O 1
ATOM 1804 N N . ALA A 1 234 ? 18.734 25.75 27.281 1 94.56 234 ALA A N 1
ATOM 1805 C CA . ALA A 1 234 ? 20.062 26.125 27.75 1 94.56 234 ALA A CA 1
ATOM 1806 C C . ALA A 1 234 ? 20.312 27.609 27.547 1 94.56 234 ALA A C 1
ATOM 1808 O O . ALA A 1 234 ? 21.031 28.234 28.344 1 94.56 234 ALA A O 1
ATOM 1809 N N . ALA A 1 235 ? 19.672 28.156 26.578 1 93.81 235 ALA A N 1
ATOM 1810 C CA . ALA A 1 235 ? 19.844 29.578 26.234 1 93.81 235 ALA A CA 1
ATOM 1811 C C . ALA A 1 235 ? 18.906 30.453 27.062 1 93.81 235 ALA A C 1
ATOM 1813 O O . ALA A 1 235 ? 18.875 31.672 26.891 1 93.81 235 ALA A O 1
ATOM 1814 N N . GLY A 1 236 ? 18.062 29.797 27.906 1 96.5 236 GLY A N 1
ATOM 1815 C CA . GLY A 1 236 ? 17.297 30.562 28.875 1 96.5 236 GLY A CA 1
ATOM 1816 C C . GLY A 1 236 ? 15.828 30.703 28.5 1 96.5 236 GLY A C 1
ATOM 1817 O O . GLY A 1 236 ? 15.086 31.453 29.125 1 96.5 236 GLY A O 1
ATOM 1818 N N . ALA A 1 237 ? 15.344 30.016 27.531 1 97.5 237 ALA A N 1
ATOM 1819 C CA . ALA A 1 237 ? 13.922 30.031 27.203 1 97.5 237 ALA A CA 1
ATOM 1820 C C . ALA A 1 237 ? 13.07 29.625 28.391 1 97.5 237 ALA A C 1
ATOM 1822 O O . ALA A 1 237 ? 13.391 28.672 29.094 1 97.5 237 ALA A O 1
ATOM 1823 N N . LYS A 1 238 ? 12.094 30.406 28.656 1 97.94 238 LYS A N 1
ATOM 1824 C CA . LYS A 1 238 ? 11.195 30.125 29.766 1 97.94 238 LYS A CA 1
ATOM 1825 C C . LYS A 1 238 ? 10.352 28.891 29.484 1 97.94 238 LYS A C 1
ATOM 1827 O O . LYS A 1 238 ? 10.203 28.016 30.344 1 97.94 238 LYS A O 1
ATOM 1832 N N . ARG A 1 239 ? 9.688 28.859 28.312 1 98.25 239 ARG A N 1
ATOM 1833 C CA . ARG A 1 239 ? 8.883 27.75 27.828 1 98.25 239 ARG A CA 1
ATOM 1834 C C . ARG A 1 239 ? 9.242 27.406 26.375 1 98.25 239 ARG A C 1
ATOM 1836 O O . ARG A 1 239 ? 9.594 28.297 25.594 1 98.25 239 ARG A O 1
ATOM 1843 N N . VAL A 1 240 ? 9.125 26.109 26.078 1 98.5 240 VAL A N 1
ATOM 1844 C CA . VAL A 1 240 ? 9.305 25.672 24.688 1 98.5 240 VAL A CA 1
ATOM 1845 C C . VAL A 1 240 ? 8.086 24.859 24.25 1 98.5 240 VAL A C 1
ATOM 1847 O O . VAL A 1 240 ? 7.742 23.859 24.875 1 98.5 240 VAL A O 1
ATOM 1850 N N . LEU A 1 241 ? 7.398 25.359 23.266 1 98.75 241 LEU A N 1
ATOM 1851 C CA . LEU A 1 241 ? 6.258 24.703 22.625 1 98.75 241 LEU A CA 1
ATOM 1852 C C . LEU A 1 241 ? 6.555 24.391 21.172 1 98.75 241 LEU A C 1
ATOM 1854 O O . LEU A 1 241 ? 7.414 25.031 20.562 1 98.75 241 LEU A O 1
ATOM 1858 N N . ALA A 1 242 ? 5.898 23.391 20.672 1 98.75 242 ALA A N 1
ATOM 1859 C CA . ALA A 1 242 ? 5.898 23.109 19.234 1 98.75 242 ALA A CA 1
ATOM 1860 C C . ALA A 1 242 ? 4.5 23.281 18.641 1 98.75 242 ALA A C 1
ATOM 1862 O O . ALA A 1 242 ? 3.506 22.906 19.266 1 98.75 242 ALA A O 1
ATOM 1863 N N . LEU A 1 243 ? 4.445 23.938 17.562 1 98.81 243 LEU A N 1
ATOM 1864 C CA . LEU A 1 243 ? 3.211 24.094 16.797 1 98.81 243 LEU A CA 1
ATOM 1865 C C . LEU A 1 243 ? 3.359 23.516 15.391 1 98.81 243 LEU A C 1
ATOM 1867 O O . LEU A 1 243 ? 4.078 24.078 14.562 1 98.81 243 LEU A O 1
ATOM 1871 N N . VAL A 1 244 ? 2.678 22.391 15.164 1 98.81 244 VAL A N 1
ATOM 1872 C CA . VAL A 1 244 ? 2.816 21.672 13.898 1 98.81 244 VAL A CA 1
ATOM 1873 C C . VAL A 1 244 ? 1.437 21.297 13.367 1 98.81 244 VAL A C 1
ATOM 1875 O O . VAL A 1 244 ? 0.475 21.188 14.125 1 98.81 244 VAL A O 1
ATOM 1878 N N . ALA A 1 245 ? 1.323 21.062 12.047 1 98.81 245 ALA A N 1
ATOM 1879 C CA . ALA A 1 245 ? 0.075 20.609 11.453 1 98.81 245 ALA A CA 1
ATOM 1880 C C . ALA A 1 245 ? -0.176 19.141 11.781 1 98.81 245 ALA A C 1
ATOM 1882 O O . ALA A 1 245 ? -1.303 18.75 12.102 1 98.81 245 ALA A O 1
ATOM 1883 N N . HIS A 1 246 ? 0.943 18.344 11.719 1 98.88 246 HIS A N 1
ATOM 1884 C CA . HIS A 1 246 ? 0.823 16.891 11.883 1 98.88 246 HIS A CA 1
ATOM 1885 C C . HIS A 1 246 ? 1.785 16.375 12.945 1 98.88 246 HIS A C 1
ATOM 1887 O O . HIS A 1 246 ? 3.004 16.453 12.773 1 98.88 246 HIS A O 1
ATOM 1893 N N . ALA A 1 247 ? 1.294 15.812 13.984 1 98.75 247 ALA A N 1
ATOM 1894 C CA . ALA A 1 247 ? 2.137 15.203 15.016 1 98.75 247 ALA A CA 1
ATOM 1895 C C . ALA A 1 247 ? 2.182 13.688 14.867 1 98.75 247 ALA A C 1
ATOM 1897 O O . ALA A 1 247 ? 1.424 12.969 15.523 1 98.75 247 ALA A O 1
ATOM 1898 N N . LEU A 1 248 ? 3.098 13.242 14.07 1 98.62 248 LEU A N 1
ATOM 1899 C CA . LEU A 1 248 ? 3.229 11.797 13.867 1 98.62 248 LEU A CA 1
ATOM 1900 C C . LEU A 1 248 ? 3.73 11.117 15.141 1 98.62 248 LEU A C 1
ATOM 1902 O O . LEU A 1 248 ? 3.297 10.016 15.469 1 98.62 248 LEU A O 1
ATOM 1906 N N . MET A 1 249 ? 4.719 11.766 15.797 1 98.31 249 MET A N 1
ATOM 1907 C CA . MET A 1 249 ? 5.199 11.328 17.109 1 98.31 249 MET A CA 1
ATOM 1908 C C . MET A 1 249 ? 5.559 9.852 17.094 1 98.31 249 MET A C 1
ATOM 1910 O O . MET A 1 249 ? 5.09 9.078 17.922 1 98.31 249 MET A O 1
ATOM 1914 N N . VAL A 1 250 ? 6.441 9.469 16.219 1 97.5 250 VAL A N 1
ATOM 1915 C CA . VAL A 1 250 ? 6.766 8.062 15.984 1 97.5 250 VAL A CA 1
ATOM 1916 C C . VAL A 1 250 ? 7.77 7.59 17.031 1 97.5 250 VAL A C 1
ATOM 1918 O O . VAL A 1 250 ? 8.57 8.383 17.547 1 97.5 250 VAL A O 1
ATOM 1921 N N . GLY A 1 251 ? 7.672 6.328 17.375 1 96 251 GLY A N 1
ATOM 1922 C CA . GLY A 1 251 ? 8.609 5.742 18.328 1 96 251 GLY A CA 1
ATOM 1923 C C . GLY A 1 251 ? 8.547 6.375 19.703 1 96 251 GLY A C 1
ATOM 1924 O O . GLY A 1 251 ? 7.465 6.512 20.281 1 96 251 GLY A O 1
ATOM 1925 N N . ASP A 1 252 ? 9.766 6.824 20.219 1 97.06 252 ASP A N 1
ATOM 1926 C CA . ASP A 1 252 ? 9.891 7.375 21.562 1 97.06 252 ASP A CA 1
ATOM 1927 C C . ASP A 1 252 ? 9.852 8.898 21.531 1 97.06 252 ASP A C 1
ATOM 1929 O O . ASP A 1 252 ? 10.492 9.555 22.359 1 97.06 252 ASP A O 1
ATOM 1933 N N . ALA A 1 253 ? 9.133 9.406 20.594 1 98.31 253 ALA A N 1
ATOM 1934 C CA . ALA A 1 253 ? 9.125 10.852 20.359 1 98.31 253 ALA A CA 1
ATOM 1935 C C . ALA A 1 253 ? 8.664 11.594 21.609 1 98.31 253 ALA A C 1
ATOM 1937 O O . ALA A 1 253 ? 9.234 12.617 21.984 1 98.31 253 ALA A O 1
ATOM 1938 N N . GLU A 1 254 ? 7.621 11.148 22.25 1 98.5 254 GLU A N 1
ATOM 1939 C CA . GLU A 1 254 ? 7.074 11.852 23.406 1 98.5 254 GLU A CA 1
ATOM 1940 C C . GLU A 1 254 ? 8.125 12 24.5 1 98.5 254 GLU A C 1
ATOM 1942 O O . GLU A 1 254 ? 8.352 13.109 25.016 1 98.5 254 GLU A O 1
ATOM 1947 N N . ASN A 1 255 ? 8.742 10.852 24.891 1 98.5 255 ASN A N 1
ATOM 1948 C CA . ASN A 1 255 ? 9.758 10.898 25.953 1 98.5 255 ASN A CA 1
ATOM 1949 C C . ASN A 1 255 ? 10.938 11.773 25.547 1 98.5 255 ASN A C 1
ATOM 1951 O O . ASN A 1 255 ? 11.445 12.539 26.375 1 98.5 255 ASN A O 1
ATOM 1955 N N . LYS A 1 256 ? 11.359 11.617 24.328 1 98.06 256 LYS A N 1
ATOM 1956 C CA . LYS A 1 256 ? 12.469 12.406 23.812 1 98.06 256 LYS A CA 1
ATOM 1957 C C . LYS A 1 256 ? 12.18 13.898 23.938 1 98.06 256 LYS A C 1
ATOM 1959 O O . LYS A 1 256 ? 13.039 14.672 24.375 1 98.06 256 LYS A O 1
ATOM 1964 N N . LEU A 1 257 ? 10.969 14.312 23.562 1 98.75 257 LEU A N 1
ATOM 1965 C CA . LEU A 1 257 ? 10.586 15.727 23.578 1 98.75 257 LEU A CA 1
ATOM 1966 C C . LEU A 1 257 ? 10.43 16.234 25 1 98.75 257 LEU A C 1
ATOM 1968 O O . LEU A 1 257 ? 10.883 17.328 25.328 1 98.75 257 LEU A O 1
ATOM 1972 N N . ARG A 1 258 ? 9.844 15.438 25.844 1 98.44 258 ARG A N 1
ATOM 1973 C CA . ARG A 1 258 ? 9.695 15.82 27.25 1 98.44 258 ARG A CA 1
ATOM 1974 C C . ARG A 1 258 ? 11.062 16.016 27.906 1 98.44 258 ARG A C 1
ATOM 1976 O O . ARG A 1 258 ? 11.281 17.016 28.594 1 98.44 258 ARG A O 1
ATOM 1983 N N . GLU A 1 259 ? 11.914 15.094 27.672 1 98.38 259 GLU A N 1
ATOM 1984 C CA . GLU A 1 259 ? 13.25 15.148 28.25 1 98.38 259 GLU A CA 1
ATOM 1985 C C . GLU A 1 259 ? 14.016 16.375 27.75 1 98.38 259 GLU A C 1
ATOM 1987 O O . GLU A 1 259 ? 14.852 16.922 28.469 1 98.38 259 GLU A O 1
ATOM 1992 N N . ALA A 1 260 ? 13.672 16.766 26.578 1 98.25 260 ALA A N 1
ATOM 1993 C CA . ALA A 1 260 ? 14.375 17.891 25.953 1 98.25 260 ALA A CA 1
ATOM 1994 C C . ALA A 1 260 ? 13.797 19.219 26.422 1 98.25 260 ALA A C 1
ATOM 1996 O O . ALA A 1 260 ? 14.352 20.281 26.109 1 98.25 260 ALA A O 1
ATOM 1997 N N . GLY A 1 261 ? 12.664 19.156 27.125 1 98.25 261 GLY A N 1
ATOM 1998 C CA . GLY A 1 261 ? 12.117 20.375 27.703 1 98.25 261 GLY A CA 1
ATOM 1999 C C . GLY A 1 261 ? 10.938 20.922 26.922 1 98.25 261 GLY A C 1
ATOM 2000 O O . GLY A 1 261 ? 10.5 22.047 27.156 1 98.25 261 GLY A O 1
ATOM 2001 N N . VAL A 1 262 ? 10.422 20.188 25.984 1 98.75 262 VAL A N 1
ATOM 2002 C CA . VAL A 1 262 ? 9.219 20.609 25.266 1 98.75 262 VAL A CA 1
ATOM 2003 C C . VAL A 1 262 ? 7.996 20.453 26.172 1 98.75 262 VAL A C 1
ATOM 2005 O O . VAL A 1 262 ? 7.734 19.375 26.688 1 98.75 262 VAL A O 1
ATOM 2008 N N . GLU A 1 263 ? 7.312 21.5 26.297 1 98.44 263 GLU A N 1
ATOM 2009 C CA . GLU A 1 263 ? 6.168 21.484 27.203 1 98.44 263 GLU A CA 1
ATOM 2010 C C . GLU A 1 263 ? 4.938 20.891 26.531 1 98.44 263 GLU A C 1
ATOM 2012 O O . GLU A 1 263 ? 4.207 20.109 27.156 1 98.44 263 GLU A O 1
ATOM 2017 N N . ARG A 1 264 ? 4.664 21.281 25.312 1 98.56 264 ARG A N 1
ATOM 2018 C CA . ARG A 1 264 ? 3.479 20.844 24.578 1 98.56 264 ARG A CA 1
ATOM 2019 C C . ARG A 1 264 ? 3.727 20.859 23.078 1 98.56 264 ARG A C 1
ATOM 2021 O O . ARG A 1 264 ? 4.453 21.703 22.562 1 98.56 264 ARG A O 1
ATOM 2028 N N . VAL A 1 265 ? 3.143 19.875 22.453 1 98.88 265 VAL A N 1
ATOM 2029 C CA . VAL A 1 265 ? 3.043 19.875 21 1 98.88 265 VAL A CA 1
ATOM 2030 C C . VAL A 1 265 ? 1.605 20.172 20.578 1 98.88 265 VAL A C 1
ATOM 2032 O O . VAL A 1 265 ? 0.704 19.359 20.797 1 98.88 265 VAL A O 1
ATOM 2035 N N . ILE A 1 266 ? 1.401 21.312 20 1 98.88 266 ILE A N 1
ATOM 2036 C CA . ILE A 1 266 ? 0.086 21.719 19.516 1 98.88 266 ILE A CA 1
ATOM 2037 C C . ILE A 1 266 ? -0.085 21.297 18.062 1 98.88 266 ILE A C 1
ATOM 2039 O O . ILE A 1 266 ? 0.782 21.547 17.219 1 98.88 266 ILE A O 1
ATOM 2043 N N . THR A 1 267 ? -1.147 20.609 17.766 1 98.88 267 THR A N 1
ATOM 2044 C CA . THR A 1 267 ? -1.323 20.062 16.422 1 98.88 267 THR A CA 1
ATOM 2045 C C . THR A 1 267 ? -2.801 20.016 16.047 1 98.88 267 THR A C 1
ATOM 2047 O O . THR A 1 267 ? -3.67 20.234 16.891 1 98.88 267 THR A O 1
ATOM 2050 N N . ALA A 1 268 ? -3.08 19.859 14.773 1 98.88 268 ALA A N 1
ATOM 2051 C CA . ALA A 1 268 ? -4.434 19.641 14.266 1 98.88 268 ALA A CA 1
ATOM 2052 C C . ALA A 1 268 ? -4.797 18.156 14.281 1 98.88 268 ALA A C 1
ATOM 2054 O O . ALA A 1 268 ? -3.916 17.297 14.328 1 98.88 268 ALA A O 1
ATOM 2055 N N . ASN A 1 269 ? -6.113 17.828 14.305 1 98.69 269 ASN A N 1
ATOM 2056 C CA . ASN A 1 269 ? -6.566 16.453 14.234 1 98.69 269 ASN A CA 1
ATOM 2057 C C . ASN A 1 269 ? -6.539 15.93 12.797 1 98.69 269 ASN A C 1
ATOM 2059 O O . ASN A 1 269 ? -7.582 15.578 12.242 1 98.69 269 ASN A O 1
ATOM 2063 N N . THR A 1 270 ? -5.336 15.719 12.281 1 98.81 270 THR A N 1
ATOM 2064 C CA . THR A 1 270 ? -5.168 15.383 10.867 1 98.81 270 THR A CA 1
ATOM 2065 C C . THR A 1 270 ? -4.789 13.914 10.703 1 98.81 270 THR A C 1
ATOM 2067 O O . THR A 1 270 ? -4.688 13.422 9.586 1 98.81 270 THR A O 1
ATOM 2070 N N . LEU A 1 271 ? -4.559 13.211 11.766 1 98.81 271 LEU A N 1
ATOM 2071 C CA . LEU A 1 271 ? -4.102 11.82 11.703 1 98.81 271 LEU A CA 1
ATOM 2072 C C . LEU A 1 271 ? -5.109 10.891 12.375 1 98.81 271 LEU A C 1
ATOM 2074 O O . LEU A 1 271 ? -5.809 11.297 13.305 1 98.81 271 LEU A O 1
ATOM 2078 N N . ALA A 1 272 ? -5.168 9.648 11.906 1 97.94 272 ALA A N 1
ATOM 2079 C CA . ALA A 1 272 ? -6.066 8.641 12.469 1 97.94 272 ALA A CA 1
ATOM 2080 C C . ALA A 1 272 ? -5.391 7.879 13.609 1 97.94 272 ALA A C 1
ATOM 2082 O O . ALA A 1 272 ? -5.203 6.664 13.523 1 97.94 272 ALA A O 1
ATOM 2083 N N . ARG A 1 273 ? -5.082 8.633 14.625 1 96.81 273 ARG A N 1
ATOM 2084 C CA . ARG A 1 273 ? -4.383 8 15.734 1 96.81 273 ARG A CA 1
ATOM 2085 C C . ARG A 1 273 ? -4.789 8.625 17.062 1 96.81 273 ARG A C 1
ATOM 2087 O O . ARG A 1 273 ? -5.375 9.703 17.094 1 96.81 273 ARG A O 1
ATOM 2094 N N . ASP A 1 274 ? -4.445 7.875 18.141 1 96.94 274 ASP A N 1
ATOM 2095 C CA . ASP A 1 274 ? -4.453 8.484 19.469 1 96.94 274 ASP A CA 1
ATOM 2096 C C . ASP A 1 274 ? -3.17 9.273 19.719 1 96.94 274 ASP A C 1
ATOM 2098 O O . ASP A 1 274 ? -2.068 8.742 19.562 1 96.94 274 ASP A O 1
ATOM 2102 N N . TYR A 1 275 ? -3.312 10.461 20.078 1 97.81 275 TYR A N 1
ATOM 2103 C CA . TYR A 1 275 ? -2.15 11.328 20.25 1 97.81 275 TYR A CA 1
ATOM 2104 C C . TYR A 1 275 ? -1.541 11.141 21.641 1 97.81 275 TYR A C 1
ATOM 2106 O O . TYR A 1 275 ? -2.258 10.883 22.609 1 97.81 275 TYR A O 1
ATOM 2114 N N . PRO A 1 276 ? -0.205 11.258 21.703 1 97.75 276 PRO A N 1
ATOM 2115 C CA . PRO A 1 276 ? 0.425 11.188 23.016 1 97.75 276 PRO A CA 1
ATOM 2116 C C . PRO A 1 276 ? -0.041 12.297 23.953 1 97.75 276 PRO A C 1
ATOM 2118 O O . PRO A 1 276 ? -0.579 13.312 23.5 1 97.75 276 PRO A O 1
ATOM 2121 N N . THR A 1 277 ? 0.238 12.133 25.203 1 97.94 277 THR A N 1
ATOM 2122 C CA . THR A 1 277 ? -0.292 13.023 26.234 1 97.94 277 THR A CA 1
ATOM 2123 C C . THR A 1 277 ? 0.302 14.422 26.094 1 97.94 277 THR A C 1
ATOM 2125 O O . THR A 1 277 ? -0.349 15.414 26.438 1 97.94 277 THR A O 1
ATOM 2128 N N . ILE A 1 278 ? 1.443 14.523 25.578 1 98.56 278 ILE A N 1
ATOM 2129 C CA . ILE A 1 278 ? 2.127 15.812 25.469 1 98.56 278 ILE A CA 1
ATOM 2130 C C . ILE A 1 278 ? 1.448 16.672 24.406 1 98.56 278 ILE A C 1
ATOM 2132 O O . ILE A 1 278 ? 1.716 17.875 24.297 1 98.56 278 ILE A O 1
ATOM 2136 N N . THR A 1 279 ? 0.515 16.078 23.625 1 98.69 279 THR A N 1
ATOM 2137 C CA . THR A 1 279 ? -0.067 16.766 22.469 1 98.69 279 THR A CA 1
ATOM 2138 C C . THR A 1 279 ? -1.369 17.453 22.859 1 98.69 279 THR A C 1
ATOM 2140 O O . THR A 1 279 ? -2.18 16.906 23.609 1 98.69 279 THR A O 1
ATOM 2143 N N . LYS A 1 280 ? -1.504 18.641 22.469 1 98.5 280 LYS A N 1
ATOM 2144 C CA . LYS A 1 280 ? -2.779 19.359 22.422 1 98.5 280 LYS A CA 1
ATOM 2145 C C . LYS A 1 280 ? -3.365 19.375 21.016 1 98.5 280 LYS A C 1
ATOM 2147 O O . LYS A 1 280 ? -2.83 20.031 20.125 1 98.5 280 LYS A O 1
ATOM 2152 N N . VAL A 1 281 ? -4.449 18.656 20.891 1 98.69 281 VAL A N 1
ATOM 2153 C CA . VAL A 1 281 ? -5.035 18.5 19.562 1 98.69 281 VAL A CA 1
ATOM 2154 C C . VAL A 1 281 ? -6.184 19.484 19.391 1 98.69 281 VAL A C 1
ATOM 2156 O O . VAL A 1 281 ? -7.098 19.547 20.203 1 98.69 281 VAL A O 1
ATOM 2159 N N . ILE A 1 282 ? -6.09 20.266 18.359 1 98.62 282 ILE A N 1
ATOM 2160 C CA . ILE A 1 282 ? -7.137 21.219 18.016 1 98.62 282 ILE A CA 1
ATOM 2161 C C . ILE A 1 282 ? -7.938 20.703 16.828 1 98.62 282 ILE A C 1
ATOM 2163 O O . ILE A 1 282 ? -7.363 20.359 15.789 1 98.62 282 ILE A O 1
ATOM 2167 N N . ASP A 1 283 ? -9.242 20.641 16.984 1 98.38 283 ASP A N 1
ATOM 2168 C CA . ASP A 1 283 ? -10.133 20.172 15.93 1 98.38 283 ASP A CA 1
ATOM 2169 C C . ASP A 1 283 ? -10.242 21.219 14.82 1 98.38 283 ASP A C 1
ATOM 2171 O O . ASP A 1 283 ? -10.609 22.375 15.07 1 98.38 283 ASP A O 1
ATOM 2175 N N . VAL A 1 284 ? -9.93 20.797 13.625 1 98.62 284 VAL A N 1
ATOM 2176 C CA . VAL A 1 284 ? -9.945 21.75 12.516 1 98.62 284 VAL A CA 1
ATOM 2177 C C . VAL A 1 284 ? -11.086 21.422 11.562 1 98.62 284 VAL A C 1
ATOM 2179 O O . VAL A 1 284 ? -11.094 21.875 10.414 1 98.62 284 VAL A O 1
ATOM 2182 N N . SER A 1 285 ? -12.07 20.609 11.93 1 98.06 285 SER A N 1
ATOM 2183 C CA . SER A 1 285 ? -13.156 20.156 11.07 1 98.06 285 SER A CA 1
ATOM 2184 C C . SER A 1 285 ? -13.945 21.328 10.5 1 98.06 285 SER A C 1
ATOM 2186 O O . SER A 1 285 ? -14.227 21.375 9.297 1 98.06 285 SER A O 1
ATOM 2188 N N . GLU A 1 286 ? -14.273 22.266 11.375 1 97.31 286 GLU A N 1
ATOM 2189 C CA . GLU A 1 286 ? -15.047 23.422 10.93 1 97.31 286 GLU A CA 1
ATOM 2190 C C . GLU A 1 286 ? -14.242 24.281 9.969 1 97.31 286 GLU A C 1
ATOM 2192 O O . GLU A 1 286 ? -14.773 24.781 8.977 1 97.31 286 GLU A O 1
ATOM 2197 N N . TYR A 1 287 ? -13 24.469 10.328 1 98.31 287 TYR A N 1
ATOM 2198 C CA . TYR A 1 287 ? -12.109 25.25 9.477 1 98.31 287 TYR A CA 1
ATOM 2199 C C . TYR A 1 287 ? -12.031 24.641 8.078 1 98.31 287 TYR A C 1
ATOM 2201 O O . TYR A 1 287 ? -12.125 25.359 7.078 1 98.31 287 TYR A O 1
ATOM 2209 N N . LEU A 1 288 ? -11.914 23.328 7.992 1 98.69 288 LEU A N 1
ATOM 2210 C CA . LEU A 1 288 ? -11.828 22.609 6.723 1 98.69 288 LEU A CA 1
ATOM 2211 C C . LEU A 1 288 ? -13.164 22.656 5.984 1 98.69 288 LEU A C 1
ATOM 2213 O O . LEU A 1 288 ? -13.195 22.781 4.762 1 98.69 288 LEU A O 1
ATOM 2217 N N . SER A 1 289 ? -14.25 22.516 6.703 1 97.81 289 SER A N 1
ATOM 2218 C CA . SER A 1 289 ? -15.586 22.609 6.109 1 97.81 289 SER A CA 1
ATOM 2219 C C . SER A 1 289 ? -15.789 23.938 5.402 1 97.81 289 SER A C 1
ATOM 2221 O O . SER A 1 289 ? -16.266 23.984 4.27 1 97.81 289 SER A O 1
ATOM 2223 N N . ASN A 1 290 ? -15.43 24.984 6.105 1 97.69 290 ASN A N 1
ATOM 2224 C CA . ASN A 1 290 ? -15.562 26.328 5.539 1 97.69 290 ASN A CA 1
ATOM 2225 C C . ASN A 1 290 ? -14.734 26.484 4.266 1 97.69 290 ASN A C 1
ATOM 2227 O O . ASN A 1 290 ? -15.172 27.109 3.303 1 97.69 290 ASN A O 1
ATOM 2231 N N . PHE A 1 291 ? -13.578 25.953 4.266 1 98.19 291 PHE A N 1
ATOM 2232 C CA . PHE A 1 291 ? -12.719 26 3.088 1 98.19 291 PHE A CA 1
ATOM 2233 C C . PHE A 1 291 ? -13.375 25.281 1.91 1 98.19 291 PHE A C 1
ATOM 2235 O O . PHE A 1 291 ? -13.375 25.812 0.792 1 98.19 291 PHE A O 1
ATOM 2242 N N . LEU A 1 292 ? -13.883 24.078 2.166 1 98 292 LEU A N 1
ATOM 2243 C CA . LEU A 1 292 ? -14.523 23.281 1.123 1 98 292 LEU A CA 1
ATOM 2244 C C . LEU A 1 292 ? -15.688 24.047 0.501 1 98 292 LEU A C 1
ATOM 2246 O O . LEU A 1 292 ? -15.844 24.062 -0.723 1 98 292 LEU A O 1
ATOM 2250 N N . VAL A 1 293 ? -16.5 24.688 1.339 1 97.25 293 VAL A N 1
ATOM 2251 C CA . VAL A 1 293 ? -17.656 25.453 0.871 1 97.25 293 VAL A CA 1
ATOM 2252 C C . VAL A 1 293 ? -17.188 26.641 0.032 1 97.25 293 VAL A C 1
ATOM 2254 O O . VAL A 1 293 ? -17.734 26.891 -1.045 1 97.25 293 VAL A O 1
ATOM 2257 N N . GLU A 1 294 ? -16.219 27.297 0.535 1 97.5 294 GLU A N 1
ATOM 2258 C CA . GLU A 1 294 ? -15.688 28.469 -0.158 1 97.5 294 GLU A CA 1
ATOM 2259 C C . GLU A 1 294 ? -15.172 28.109 -1.547 1 97.5 294 GLU A C 1
ATOM 2261 O O . GLU A 1 294 ? -15.289 28.891 -2.488 1 97.5 294 GLU A O 1
ATOM 2266 N N . LYS A 1 295 ? -14.562 26.922 -1.69 1 96.94 295 LYS A N 1
ATOM 2267 C CA . LYS A 1 295 ? -13.977 26.484 -2.955 1 96.94 295 LYS A CA 1
ATOM 2268 C C . LYS A 1 295 ? -15.016 25.797 -3.84 1 96.94 295 LYS A C 1
ATOM 2270 O O . LYS A 1 295 ? -14.711 25.406 -4.969 1 96.94 295 LYS A O 1
ATOM 2275 N N . GLY A 1 296 ? -16.25 25.594 -3.377 1 95.44 296 GLY A N 1
ATOM 2276 C CA . GLY A 1 296 ? -17.312 24.953 -4.133 1 95.44 296 GLY A CA 1
ATOM 2277 C C . GLY A 1 296 ? -17.188 23.438 -4.184 1 95.44 296 GLY A C 1
ATOM 2278 O O . GLY A 1 296 ? -17.641 22.812 -5.141 1 95.44 296 GLY A O 1
ATOM 2279 N N . LEU A 1 297 ? -16.531 22.859 -3.174 1 95.44 297 LEU A N 1
ATOM 2280 C CA . LEU A 1 297 ? -16.266 21.422 -3.156 1 95.44 297 LEU A CA 1
ATOM 2281 C C . LEU A 1 297 ? -17.234 20.703 -2.223 1 95.44 297 LEU A C 1
ATOM 2283 O O . LEU A 1 297 ? -17.188 19.484 -2.1 1 95.44 297 LEU A O 1
ATOM 2287 N N . ALA A 1 298 ? -17.984 21.438 -1.514 1 90.06 298 ALA A N 1
ATOM 2288 C CA . ALA A 1 298 ? -19.031 20.906 -0.645 1 90.06 298 ALA A CA 1
ATOM 2289 C C . ALA A 1 298 ? -20.203 21.875 -0.537 1 90.06 298 ALA A C 1
ATOM 2291 O O . ALA A 1 298 ? -20.047 23.078 -0.789 1 90.06 298 ALA A O 1
ATOM 2292 N N . MET B 1 1 ? 21.75 -7.449 -23.562 1 62.25 1 MET B N 1
ATOM 2293 C CA . MET B 1 1 ? 20.812 -7.961 -22.562 1 62.25 1 MET B CA 1
ATOM 2294 C C . MET B 1 1 ? 20.453 -6.883 -21.547 1 62.25 1 MET B C 1
ATOM 2296 O O . MET B 1 1 ? 21.281 -6.027 -21.234 1 62.25 1 MET B O 1
ATOM 2300 N N . GLY B 1 2 ? 19.109 -6.641 -21.266 1 85.38 2 GLY B N 1
ATOM 2301 C CA . GLY B 1 2 ? 18.625 -5.598 -20.375 1 85.38 2 GLY B CA 1
ATOM 2302 C C . GLY B 1 2 ? 19.031 -5.816 -18.922 1 85.38 2 GLY B C 1
ATOM 2303 O O . GLY B 1 2 ? 19.812 -6.723 -18.625 1 85.38 2 GLY B O 1
ATOM 2304 N N . LYS B 1 3 ? 19.031 -4.902 -18.047 1 94.88 3 LYS B N 1
ATOM 2305 C CA . LYS B 1 3 ? 19.312 -4.953 -16.625 1 94.88 3 LYS B CA 1
ATOM 2306 C C . LYS B 1 3 ? 18.25 -5.754 -15.883 1 94.88 3 LYS B C 1
ATOM 2308 O O . LYS B 1 3 ? 17.062 -5.641 -16.172 1 94.88 3 LYS B O 1
ATOM 2313 N N . VAL B 1 4 ? 18.828 -6.676 -15.031 1 98 4 VAL B N 1
ATOM 2314 C CA . VAL B 1 4 ? 17.922 -7.398 -14.148 1 98 4 VAL B CA 1
ATOM 2315 C C . VAL B 1 4 ? 17.953 -6.785 -12.75 1 98 4 VAL B C 1
ATOM 2317 O O . VAL B 1 4 ? 18.984 -6.836 -12.07 1 98 4 VAL B O 1
ATOM 2320 N N . LEU B 1 5 ? 16.859 -6.176 -12.375 1 98.62 5 LEU B N 1
ATOM 2321 C CA . LEU B 1 5 ? 16.719 -5.566 -11.062 1 98.62 5 LEU B CA 1
ATOM 2322 C C . LEU B 1 5 ? 15.836 -6.422 -10.156 1 98.62 5 LEU B C 1
ATOM 2324 O O . LEU B 1 5 ? 14.695 -6.719 -10.5 1 98.62 5 LEU B O 1
ATOM 2328 N N . CYS B 1 6 ? 16.391 -6.848 -9.055 1 98.69 6 CYS B N 1
ATOM 2329 C CA . CYS B 1 6 ? 15.68 -7.641 -8.062 1 98.69 6 CYS B CA 1
ATOM 2330 C C . CYS B 1 6 ? 15.18 -6.762 -6.918 1 98.69 6 CYS B C 1
ATOM 2332 O O . CYS B 1 6 ? 15.984 -6.25 -6.133 1 98.69 6 CYS B O 1
ATOM 2334 N N . LEU B 1 7 ? 13.883 -6.586 -6.867 1 98.38 7 LEU B N 1
ATOM 2335 C CA . LEU B 1 7 ? 13.289 -5.754 -5.828 1 98.38 7 LEU B CA 1
ATOM 2336 C C . LEU B 1 7 ? 12.953 -6.586 -4.594 1 98.38 7 LEU B C 1
ATOM 2338 O O . LEU B 1 7 ? 13.812 -6.812 -3.738 1 98.38 7 LEU B O 1
ATOM 2342 N N . THR B 1 8 ? 11.805 -7.164 -4.512 1 98.12 8 THR B N 1
ATOM 2343 C CA . THR B 1 8 ? 11.445 -8.172 -3.521 1 98.12 8 THR B CA 1
ATOM 2344 C C . THR B 1 8 ? 11.156 -9.508 -4.191 1 98.12 8 THR B C 1
ATOM 2346 O O . THR B 1 8 ? 10.008 -9.961 -4.23 1 98.12 8 THR B O 1
ATOM 2349 N N . PRO B 1 9 ? 12.227 -10.156 -4.629 1 98.12 9 PRO B N 1
ATOM 2350 C CA . PRO B 1 9 ? 12.047 -11.406 -5.363 1 98.12 9 PRO B CA 1
ATOM 2351 C C . PRO B 1 9 ? 11.828 -12.602 -4.445 1 98.12 9 PRO B C 1
ATOM 2353 O O . PRO B 1 9 ? 12.234 -12.578 -3.283 1 98.12 9 PRO B O 1
ATOM 2356 N N . PRO B 1 10 ? 11.125 -13.609 -5 1 98 10 PRO B N 1
ATOM 2357 C CA . PRO B 1 10 ? 11.164 -14.883 -4.273 1 98 10 PRO B CA 1
ATOM 2358 C C . PRO B 1 10 ? 12.586 -15.383 -4.055 1 98 10 PRO B C 1
ATOM 2360 O O . PRO B 1 10 ? 13.477 -15.125 -4.871 1 98 10 PRO B O 1
ATOM 2363 N N . LYS B 1 11 ? 12.797 -16.125 -2.961 1 94.88 11 LYS B N 1
ATOM 2364 C CA . LYS B 1 11 ? 14.117 -16.656 -2.654 1 94.88 11 LYS B CA 1
ATOM 2365 C C . LYS B 1 11 ? 14.633 -17.531 -3.799 1 94.88 11 LYS B C 1
ATOM 2367 O O . LYS B 1 11 ? 13.93 -18.406 -4.289 1 94.88 11 LYS B O 1
ATOM 2372 N N . GLY B 1 12 ? 15.781 -17.172 -4.281 1 96.12 12 GLY B N 1
ATOM 2373 C CA . GLY B 1 12 ? 16.469 -17.984 -5.273 1 96.12 12 GLY B CA 1
ATOM 2374 C C . GLY B 1 12 ? 16.047 -17.656 -6.695 1 96.12 12 GLY B C 1
ATOM 2375 O O . GLY B 1 12 ? 16.734 -18.047 -7.648 1 96.12 12 GLY B O 1
ATOM 2376 N N . LEU B 1 13 ? 14.992 -16.969 -6.852 1 98.06 13 LEU B N 1
ATOM 2377 C CA . LEU B 1 13 ? 14.461 -16.766 -8.195 1 98.06 13 LEU B CA 1
ATOM 2378 C C . LEU B 1 13 ? 15.398 -15.891 -9.023 1 98.06 13 LEU B C 1
ATOM 2380 O O . LEU B 1 13 ? 15.711 -16.234 -10.172 1 98.06 13 LEU B O 1
ATOM 2384 N N . CYS B 1 14 ? 15.891 -14.742 -8.477 1 97.38 14 CYS B N 1
ATOM 2385 C CA . CYS B 1 14 ? 16.781 -13.852 -9.219 1 97.38 14 CYS B CA 1
ATOM 2386 C C . CYS B 1 14 ? 18.062 -14.57 -9.609 1 97.38 14 CYS B C 1
ATOM 2388 O O . CYS B 1 14 ? 18.547 -14.422 -10.727 1 97.38 14 CYS B O 1
ATOM 2390 N N . ASP B 1 15 ? 18.578 -15.344 -8.672 1 96.56 15 ASP B N 1
ATOM 2391 C CA . ASP B 1 15 ? 19.797 -16.094 -8.938 1 96.56 15 ASP B CA 1
ATOM 2392 C C . ASP B 1 15 ? 19.609 -17.062 -10.094 1 96.56 15 ASP B C 1
ATOM 2394 O O . ASP B 1 15 ? 20.438 -17.141 -11 1 96.56 15 ASP B O 1
ATOM 2398 N N . GLY B 1 16 ? 18.516 -17.844 -10.023 1 97.38 16 GLY B N 1
ATOM 2399 C CA . GLY B 1 16 ? 18.219 -18.781 -11.078 1 97.38 16 GLY B CA 1
ATOM 2400 C C . GLY B 1 16 ? 17.984 -18.125 -12.422 1 97.38 16 GLY B C 1
ATOM 2401 O O . GLY B 1 16 ? 18.406 -18.641 -13.461 1 97.38 16 GLY B O 1
ATOM 2402 N N . LEU B 1 17 ? 17.297 -17 -12.367 1 97.06 17 LEU B N 1
ATOM 2403 C CA . LEU B 1 17 ? 16.984 -16.266 -13.594 1 97.06 17 LEU B CA 1
ATOM 2404 C C . LEU B 1 17 ? 18.266 -15.773 -14.273 1 97.06 17 LEU B C 1
ATOM 2406 O O . LEU B 1 17 ? 18.438 -15.969 -15.477 1 97.06 17 LEU B O 1
ATOM 2410 N N . VAL B 1 18 ? 19.141 -15.078 -13.5 1 95.88 18 VAL B N 1
ATOM 2411 C CA . VAL B 1 18 ? 20.312 -14.445 -14.109 1 95.88 18 VAL B CA 1
ATOM 2412 C C . VAL B 1 18 ? 21.297 -15.523 -14.578 1 95.88 18 VAL B C 1
ATOM 2414 O O . VAL B 1 18 ? 21.984 -15.336 -15.578 1 95.88 18 VAL B O 1
ATOM 2417 N N . ALA B 1 19 ? 21.375 -16.641 -13.875 1 96.31 19 ALA B N 1
ATOM 2418 C CA . ALA B 1 19 ? 22.203 -17.75 -14.328 1 96.31 19 ALA B CA 1
ATOM 2419 C C . ALA B 1 19 ? 21.734 -18.25 -15.695 1 96.31 19 ALA B C 1
ATOM 2421 O O . ALA B 1 19 ? 22.562 -18.516 -16.578 1 96.31 19 ALA B O 1
ATOM 2422 N N . SER B 1 20 ? 20.453 -18.391 -15.836 1 95.56 20 SER B N 1
ATOM 2423 C CA . SER B 1 20 ? 19.875 -18.891 -17.078 1 95.56 20 SER B CA 1
ATOM 2424 C C . SER B 1 20 ? 20.031 -17.875 -18.203 1 95.56 20 SER B C 1
ATOM 2426 O O . SER B 1 20 ? 20.234 -18.234 -19.359 1 95.56 20 SER B O 1
ATOM 2428 N N . LEU B 1 21 ? 19.969 -16.578 -17.875 1 95.31 21 LEU B N 1
ATOM 2429 C CA . LEU B 1 21 ? 20 -15.5 -18.844 1 95.31 21 LEU B CA 1
ATOM 2430 C C . LEU B 1 21 ? 21.438 -15.031 -19.094 1 95.31 21 LEU B C 1
ATOM 2432 O O . LEU B 1 21 ? 21.688 -14.195 -19.953 1 95.31 21 LEU B O 1
ATOM 2436 N N . ASN B 1 22 ? 22.328 -15.516 -18.422 1 93.19 22 ASN B N 1
ATOM 2437 C CA . ASN B 1 22 ? 23.703 -15.031 -18.453 1 93.19 22 ASN B CA 1
ATOM 2438 C C . ASN B 1 22 ? 23.766 -13.523 -18.219 1 93.19 22 ASN B C 1
ATOM 2440 O O . ASN B 1 22 ? 24.359 -12.797 -19.016 1 93.19 22 ASN B O 1
ATOM 2444 N N . ALA B 1 23 ? 23.094 -13.133 -17.109 1 95.06 23 ALA B N 1
ATOM 2445 C CA . ALA B 1 23 ? 23.016 -11.727 -16.734 1 95.06 23 ALA B CA 1
ATOM 2446 C C . ALA B 1 23 ? 23.469 -11.508 -15.297 1 95.06 23 ALA B C 1
ATOM 2448 O O . ALA B 1 23 ? 23.844 -12.453 -14.609 1 95.06 23 ALA B O 1
ATOM 2449 N N . GLU B 1 24 ? 23.594 -10.25 -15 1 94.31 24 GLU B N 1
ATOM 2450 C CA . GLU B 1 24 ? 23.906 -9.875 -13.625 1 94.31 24 GLU B CA 1
ATOM 2451 C C . GLU B 1 24 ? 22.672 -9.359 -12.898 1 94.31 24 GLU B C 1
ATOM 2453 O O . GLU B 1 24 ? 21.891 -8.594 -13.469 1 94.31 24 GLU B O 1
ATOM 2458 N N . ALA B 1 25 ? 22.547 -9.867 -11.641 1 95.81 25 ALA B N 1
ATOM 2459 C CA . ALA B 1 25 ? 21.453 -9.375 -10.805 1 95.81 25 ALA B CA 1
ATOM 2460 C C . ALA B 1 25 ? 21.875 -8.117 -10.039 1 95.81 25 ALA B C 1
ATOM 2462 O O . ALA B 1 25 ? 23 -8.031 -9.539 1 95.81 25 ALA B O 1
ATOM 2463 N N . HIS B 1 26 ? 21.078 -7.086 -10.102 1 97.75 26 HIS B N 1
ATOM 2464 C CA . HIS B 1 26 ? 21.234 -5.895 -9.281 1 97.75 26 HIS B CA 1
ATOM 2465 C C . HIS B 1 26 ? 20.094 -5.746 -8.289 1 97.75 26 HIS B C 1
ATOM 2467 O O . HIS B 1 26 ? 18.922 -5.738 -8.68 1 97.75 26 HIS B O 1
ATOM 2473 N N . PHE B 1 27 ? 20.438 -5.613 -7.051 1 97.94 27 PHE B N 1
ATOM 2474 C CA . PHE B 1 27 ? 19.406 -5.562 -6.02 1 97.94 27 PHE B CA 1
ATOM 2475 C C . PHE B 1 27 ? 19.047 -4.121 -5.672 1 97.94 27 PHE B C 1
ATOM 2477 O O . PHE B 1 27 ? 19.938 -3.318 -5.367 1 97.94 27 PHE B O 1
ATOM 2484 N N . ILE B 1 28 ? 17.797 -3.844 -5.734 1 98.25 28 ILE B N 1
ATOM 2485 C CA . ILE B 1 28 ? 17.281 -2.527 -5.371 1 98.25 28 ILE B CA 1
ATOM 2486 C C . ILE B 1 28 ? 17.359 -2.344 -3.857 1 98.25 28 ILE B C 1
ATOM 2488 O O . ILE B 1 28 ? 17.016 -3.254 -3.098 1 98.25 28 ILE B O 1
ATOM 2492 N N . GLU B 1 29 ? 17.859 -1.183 -3.475 1 97.88 29 GLU B N 1
ATOM 2493 C CA . GLU B 1 29 ? 17.859 -0.867 -2.049 1 97.88 29 GLU B CA 1
ATOM 2494 C C . GLU B 1 29 ? 16.453 -0.621 -1.53 1 97.88 29 GLU B C 1
ATOM 2496 O O . GLU B 1 29 ? 15.656 0.061 -2.182 1 97.88 29 GLU B O 1
ATOM 2501 N N . ARG B 1 30 ? 16.125 -1.252 -0.459 1 97.12 30 ARG B N 1
ATOM 2502 C CA . ARG B 1 30 ? 14.797 -1.062 0.135 1 97.12 30 ARG B CA 1
ATOM 2503 C C . ARG B 1 30 ? 14.898 -0.919 1.65 1 97.12 30 ARG B C 1
ATOM 2505 O O . ARG B 1 30 ? 15.695 -1.606 2.293 1 97.12 30 ARG B O 1
ATOM 2512 N N . LYS B 1 31 ? 14.148 -0.029 2.184 1 97.19 31 LYS B N 1
ATOM 2513 C CA . LYS B 1 31 ? 13.977 0.1 3.629 1 97.19 31 LYS B CA 1
ATOM 2514 C C . LYS B 1 31 ? 12.656 0.771 3.971 1 97.19 31 LYS B C 1
ATOM 2516 O O . LYS B 1 31 ? 11.898 1.157 3.078 1 97.19 31 LYS B O 1
ATOM 2521 N N . LYS B 1 32 ? 12.344 0.775 5.227 1 96.5 32 LYS B N 1
ATOM 2522 C CA . LYS B 1 32 ? 11.219 1.54 5.762 1 96.5 32 LYS B CA 1
ATOM 2523 C C . LYS B 1 32 ? 11.703 2.691 6.637 1 96.5 32 LYS B C 1
ATOM 2525 O O . LYS B 1 32 ? 12.656 2.533 7.406 1 96.5 32 LYS B O 1
ATOM 2530 N N . PHE B 1 33 ? 11.133 3.824 6.41 1 96.19 33 PHE B N 1
ATOM 2531 C CA . PHE B 1 33 ? 11.406 4.934 7.316 1 96.19 33 PHE B CA 1
ATOM 2532 C C . PHE B 1 33 ? 10.734 4.707 8.664 1 96.19 33 PHE B C 1
ATOM 2534 O O . PHE B 1 33 ? 9.82 3.889 8.781 1 96.19 33 PHE B O 1
ATOM 2541 N N . PRO B 1 34 ? 11.188 5.441 9.672 1 93.56 34 PRO B N 1
ATOM 2542 C CA . PRO B 1 34 ? 10.586 5.293 11.008 1 93.56 34 PRO B CA 1
ATOM 2543 C C . PRO B 1 34 ? 9.078 5.508 11 1 93.56 34 PRO B C 1
ATOM 2545 O O . PRO B 1 34 ? 8.359 4.895 11.797 1 93.56 34 PRO B O 1
ATOM 2548 N N . ASP B 1 35 ? 8.602 6.289 10.141 1 94.31 35 ASP B N 1
ATOM 2549 C CA . ASP B 1 35 ? 7.168 6.574 10.125 1 94.31 35 ASP B CA 1
ATOM 2550 C C . ASP B 1 35 ? 6.406 5.508 9.344 1 94.31 35 ASP B C 1
ATOM 2552 O O . ASP B 1 35 ? 5.176 5.539 9.281 1 94.31 35 ASP B O 1
ATOM 2556 N N . GLY B 1 36 ? 7.125 4.637 8.68 1 95.88 36 GLY B N 1
ATOM 2557 C CA . GLY B 1 36 ? 6.465 3.516 8.031 1 95.88 36 GLY B CA 1
ATOM 2558 C C . GLY B 1 36 ? 6.473 3.613 6.52 1 95.88 36 GLY B C 1
ATOM 2559 O O . GLY B 1 36 ? 6.094 2.666 5.828 1 95.88 36 GLY B O 1
ATOM 2560 N N . GLU B 1 37 ? 6.914 4.723 5.977 1 98.19 37 GLU B N 1
ATOM 2561 C CA . GLU B 1 37 ? 6.961 4.875 4.527 1 98.19 37 GLU B CA 1
ATOM 2562 C C . GLU B 1 37 ? 8.031 3.977 3.908 1 98.19 37 GLU B C 1
ATOM 2564 O O . GLU B 1 37 ? 9.078 3.74 4.516 1 98.19 37 GLU B O 1
ATOM 2569 N N . SER B 1 38 ? 7.738 3.504 2.738 1 98.56 38 SER B N 1
ATOM 2570 C CA . SER B 1 38 ? 8.695 2.695 1.985 1 98.56 38 SER B CA 1
ATOM 2571 C C . SER B 1 38 ? 9.734 3.57 1.294 1 98.56 38 SER B C 1
ATOM 2573 O O . SER B 1 38 ? 9.43 4.695 0.884 1 98.56 38 SER B O 1
ATOM 2575 N N . TYR B 1 39 ? 10.914 3.053 1.285 1 98.19 39 TYR B N 1
ATOM 2576 C CA . TYR B 1 39 ? 12.023 3.645 0.546 1 98.19 39 TYR B CA 1
ATOM 2577 C C . TYR B 1 39 ? 12.648 2.633 -0.41 1 98.19 39 TYR B C 1
ATOM 2579 O O . TYR B 1 39 ? 12.914 1.492 -0.028 1 98.19 39 TYR B O 1
ATOM 2587 N N . VAL B 1 40 ? 12.805 3.016 -1.66 1 98.62 40 VAL B N 1
ATOM 2588 C CA . VAL B 1 40 ? 13.523 2.209 -2.645 1 98.62 40 VAL B CA 1
ATOM 2589 C C . VAL B 1 40 ? 14.547 3.07 -3.373 1 98.62 40 VAL B C 1
ATOM 2591 O O . VAL B 1 40 ? 14.398 4.293 -3.453 1 98.62 40 VAL B O 1
ATOM 2594 N N . ARG B 1 41 ? 15.586 2.488 -3.91 1 98.81 41 ARG B N 1
ATOM 2595 C CA . ARG B 1 41 ? 16.562 3.211 -4.711 1 98.81 41 ARG B CA 1
ATOM 2596 C C . ARG B 1 41 ? 17.203 2.297 -5.758 1 98.81 41 ARG B C 1
ATOM 2598 O O . ARG B 1 41 ? 17.719 1.229 -5.426 1 98.81 41 ARG B O 1
ATOM 2605 N N . ILE B 1 42 ? 17.078 2.674 -6.984 1 98.69 42 ILE B N 1
ATOM 2606 C CA . ILE B 1 42 ? 17.703 1.96 -8.094 1 98.69 42 ILE B CA 1
ATOM 2607 C C . ILE B 1 42 ? 19.219 2.111 -8.016 1 98.69 42 ILE B C 1
ATOM 2609 O O . ILE B 1 42 ? 19.734 3.229 -8.039 1 98.69 42 ILE B O 1
ATOM 2613 N N . PRO B 1 43 ? 19.969 1.052 -8.016 1 97.75 43 PRO B N 1
ATOM 2614 C CA . PRO B 1 43 ? 21.406 1.097 -7.676 1 97.75 43 PRO B CA 1
ATOM 2615 C C . PRO B 1 43 ? 22.281 1.374 -8.883 1 97.75 43 PRO B C 1
ATOM 2617 O O . PRO B 1 43 ? 23.5 1.581 -8.734 1 97.75 43 PRO B O 1
ATOM 2620 N N . ILE B 1 44 ? 21.797 1.372 -10.078 1 97.75 44 ILE B N 1
ATOM 2621 C CA . ILE B 1 44 ? 22.625 1.498 -11.281 1 97.75 44 ILE B CA 1
ATOM 2622 C C . ILE B 1 44 ? 21.922 2.416 -12.289 1 97.75 44 ILE B C 1
ATOM 2624 O O . ILE B 1 44 ? 20.703 2.605 -12.227 1 97.75 44 ILE B O 1
ATOM 2628 N N . PRO B 1 45 ? 22.734 3.021 -13.227 1 97.56 45 PRO B N 1
ATOM 2629 C CA . PRO B 1 45 ? 22.109 3.773 -14.32 1 97.56 45 PRO B CA 1
ATOM 2630 C C . PRO B 1 45 ? 21.25 2.891 -15.227 1 97.56 45 PRO B C 1
ATOM 2632 O O . PRO B 1 45 ? 21.625 1.746 -15.5 1 97.56 45 PRO B O 1
ATOM 2635 N N . VAL B 1 46 ? 20.109 3.441 -15.695 1 97.94 46 VAL B N 1
ATOM 2636 C CA . VAL B 1 46 ? 19.203 2.594 -16.453 1 97.94 46 VAL B CA 1
ATOM 2637 C C . VAL B 1 46 ? 18.75 3.322 -17.719 1 97.94 46 VAL B C 1
ATOM 2639 O O . VAL B 1 46 ? 17.891 2.834 -18.453 1 97.94 46 VAL B O 1
ATOM 2642 N N . SER B 1 47 ? 19.266 4.551 -17.984 1 97.94 47 SER B N 1
ATOM 2643 C CA . SER B 1 47 ? 18.875 5.332 -19.156 1 97.94 47 SER B CA 1
ATOM 2644 C C . SER B 1 47 ? 19.141 4.562 -20.453 1 97.94 47 SER B C 1
ATOM 2646 O O . SER B 1 47 ? 20.234 4.066 -20.672 1 97.94 47 SER B O 1
ATOM 2648 N N . GLY B 1 48 ? 18.125 4.414 -21.25 1 97.94 48 GLY B N 1
ATOM 2649 C CA . GLY B 1 48 ? 18.25 3.756 -22.531 1 97.94 48 GLY B CA 1
ATOM 2650 C C . GLY B 1 48 ? 18.297 2.242 -22.422 1 97.94 48 GLY B C 1
ATOM 2651 O O . GLY B 1 48 ? 18.469 1.55 -23.438 1 97.94 48 GLY B O 1
ATOM 2652 N N . GLU B 1 49 ? 18.047 1.69 -21.266 1 97.25 49 GLU B N 1
ATOM 2653 C CA . GLU B 1 49 ? 18.172 0.25 -21.062 1 97.25 49 GLU B CA 1
ATOM 2654 C C . GLU B 1 49 ? 16.797 -0.417 -21.016 1 97.25 49 GLU B C 1
ATOM 2656 O O . GLU B 1 49 ? 15.82 0.201 -20.609 1 97.25 49 GLU B O 1
ATOM 2661 N N . ASP B 1 50 ? 16.75 -1.67 -21.516 1 97.44 50 ASP B N 1
ATOM 2662 C CA . ASP B 1 50 ? 15.648 -2.557 -21.188 1 97.44 50 ASP B CA 1
ATOM 2663 C C . ASP B 1 50 ? 15.844 -3.186 -19.797 1 97.44 50 ASP B C 1
ATOM 2665 O O . ASP B 1 50 ? 16.891 -3.77 -19.531 1 97.44 50 ASP B O 1
ATOM 2669 N N . VAL B 1 51 ? 14.859 -3.018 -18.953 1 98.19 51 VAL B N 1
ATOM 2670 C CA . VAL B 1 51 ? 15.031 -3.418 -17.562 1 98.19 51 VAL B CA 1
ATOM 2671 C C . VAL B 1 51 ? 14 -4.488 -17.203 1 98.19 51 VAL B C 1
ATOM 2673 O O . VAL B 1 51 ? 12.812 -4.336 -17.5 1 98.19 51 VAL B O 1
ATOM 2676 N N . LEU B 1 52 ? 14.477 -5.582 -16.641 1 98.38 52 LEU B N 1
ATOM 2677 C CA . LEU B 1 52 ? 13.633 -6.598 -16.031 1 98.38 52 LEU B CA 1
ATOM 2678 C C . LEU B 1 52 ? 13.586 -6.426 -14.508 1 98.38 52 LEU B C 1
ATOM 2680 O O . LEU B 1 52 ? 14.625 -6.496 -13.844 1 98.38 52 LEU B O 1
ATOM 2684 N N . VAL B 1 53 ? 12.406 -6.117 -13.992 1 98.69 53 VAL B N 1
ATOM 2685 C CA . VAL B 1 53 ? 12.219 -6.008 -12.555 1 98.69 53 VAL B CA 1
ATOM 2686 C C . VAL B 1 53 ? 11.594 -7.297 -12.016 1 98.69 53 VAL B C 1
ATOM 2688 O O . VAL B 1 53 ? 10.547 -7.73 -12.492 1 98.69 53 VAL B O 1
ATOM 2691 N N . VAL B 1 54 ? 12.25 -7.953 -11.07 1 98.81 54 VAL B N 1
ATOM 2692 C CA . VAL B 1 54 ? 11.75 -9.172 -10.438 1 98.81 54 VAL B CA 1
ATOM 2693 C C . VAL B 1 54 ? 11.195 -8.844 -9.055 1 98.81 54 VAL B C 1
ATOM 2695 O O . VAL B 1 54 ? 11.93 -8.391 -8.18 1 98.81 54 VAL B O 1
ATOM 2698 N N . HIS B 1 55 ? 9.914 -9.039 -8.875 1 98.81 55 HIS B N 1
ATOM 2699 C CA . HIS B 1 55 ? 9.188 -8.641 -7.676 1 98.81 55 HIS B CA 1
ATOM 2700 C C . HIS B 1 55 ? 7.973 -9.531 -7.445 1 98.81 55 HIS B C 1
ATOM 2702 O O . HIS B 1 55 ? 7.34 -9.984 -8.398 1 98.81 55 HIS B O 1
ATOM 2708 N N . THR B 1 56 ? 7.684 -9.891 -6.168 1 98.81 56 THR B N 1
ATOM 2709 C CA . THR B 1 56 ? 6.484 -10.672 -5.895 1 98.81 56 THR B CA 1
ATOM 2710 C C . THR B 1 56 ? 5.574 -9.953 -4.91 1 98.81 56 THR B C 1
ATOM 2712 O O . THR B 1 56 ? 6.039 -9.125 -4.117 1 98.81 56 THR B O 1
ATOM 2715 N N . GLY B 1 57 ? 4.301 -10.242 -4.973 1 98.44 57 GLY B N 1
ATOM 2716 C CA . GLY B 1 57 ? 3.293 -9.484 -4.246 1 98.44 57 GLY B CA 1
ATOM 2717 C C . GLY B 1 57 ? 2.979 -10.07 -2.879 1 98.44 57 GLY B C 1
ATOM 2718 O O . GLY B 1 57 ? 1.963 -9.727 -2.271 1 98.44 57 GLY B O 1
ATOM 2719 N N . PHE B 1 58 ? 3.807 -11.078 -2.375 1 98.25 58 PHE B N 1
ATOM 2720 C CA . PHE B 1 58 ? 3.553 -11.711 -1.085 1 98.25 58 PHE B CA 1
ATOM 2721 C C . PHE B 1 58 ? 4.859 -12.086 -0.401 1 98.25 58 PHE B C 1
ATOM 2723 O O . PHE B 1 58 ? 5.809 -12.516 -1.06 1 98.25 58 PHE B O 1
ATOM 2730 N N . PRO B 1 59 ? 4.906 -11.898 0.983 1 97.81 59 PRO B N 1
ATOM 2731 C CA . PRO B 1 59 ? 3.877 -11.32 1.852 1 97.81 59 PRO B CA 1
ATOM 2732 C C . PRO B 1 59 ? 3.881 -9.797 1.834 1 97.81 59 PRO B C 1
ATOM 2734 O O . PRO B 1 59 ? 4.578 -9.188 1.021 1 97.81 59 PRO B O 1
ATOM 2737 N N . ASP B 1 60 ? 3.086 -9.078 2.732 1 97.44 60 ASP B N 1
ATOM 2738 C CA . ASP B 1 60 ? 3.02 -7.629 2.914 1 97.44 60 ASP B CA 1
ATOM 2739 C C . ASP B 1 60 ? 2.605 -6.93 1.62 1 97.44 60 ASP B C 1
ATOM 2741 O O . ASP B 1 60 ? 3.287 -6.016 1.155 1 97.44 60 ASP B O 1
ATOM 2745 N N . GLN B 1 61 ? 1.482 -7.383 1.137 1 98.44 61 GLN B N 1
ATOM 2746 C CA . GLN B 1 61 ? 1.001 -7.059 -0.203 1 98.44 61 GLN B CA 1
ATOM 2747 C C . GLN B 1 61 ? 0.977 -5.551 -0.431 1 98.44 61 GLN B C 1
ATOM 2749 O O . GLN B 1 61 ? 1.363 -5.074 -1.499 1 98.44 61 GLN B O 1
ATOM 2754 N N . ASN B 1 62 ? 0.545 -4.809 0.543 1 98.69 62 ASN B N 1
ATOM 2755 C CA . ASN B 1 62 ? 0.446 -3.367 0.346 1 98.69 62 ASN B CA 1
ATOM 2756 C C . ASN B 1 62 ? 1.824 -2.719 0.245 1 98.69 62 ASN B C 1
ATOM 2758 O O . ASN B 1 62 ? 2.02 -1.783 -0.534 1 98.69 62 ASN B O 1
ATOM 2762 N N . ASP B 1 63 ? 2.758 -3.18 1.053 1 98.56 63 ASP B N 1
ATOM 2763 C CA . ASP B 1 63 ? 4.137 -2.727 0.9 1 98.56 63 ASP B CA 1
ATOM 2764 C C . ASP B 1 63 ? 4.68 -3.07 -0.486 1 98.56 63 ASP B C 1
ATOM 2766 O O . ASP B 1 63 ? 5.348 -2.25 -1.117 1 98.56 63 ASP B O 1
ATOM 2770 N N . ARG B 1 64 ? 4.383 -4.289 -0.928 1 98.75 64 ARG B N 1
ATOM 2771 C CA . ARG B 1 64 ? 4.867 -4.762 -2.221 1 98.75 64 ARG B CA 1
ATOM 2772 C C . ARG B 1 64 ? 4.324 -3.902 -3.357 1 98.75 64 ARG B C 1
ATOM 2774 O O . ARG B 1 64 ? 5.051 -3.576 -4.297 1 98.75 64 ARG B O 1
ATOM 2781 N N . VAL B 1 65 ? 3.092 -3.557 -3.23 1 98.88 65 VAL B N 1
ATOM 2782 C CA . VAL B 1 65 ? 2.467 -2.744 -4.27 1 98.88 65 VAL B CA 1
ATOM 2783 C C . VAL B 1 65 ? 3.127 -1.368 -4.316 1 98.88 65 VAL B C 1
ATOM 2785 O O . VAL B 1 65 ? 3.492 -0.885 -5.391 1 98.88 65 VAL B O 1
ATOM 2788 N N . ILE B 1 66 ? 3.344 -0.758 -3.176 1 98.88 66 ILE B N 1
ATOM 2789 C CA . ILE B 1 66 ? 3.943 0.571 -3.139 1 98.88 66 ILE B CA 1
ATOM 2790 C C . ILE B 1 66 ? 5.371 0.509 -3.678 1 98.88 66 ILE B C 1
ATOM 2792 O O . ILE B 1 66 ? 5.777 1.358 -4.477 1 98.88 66 ILE B O 1
ATOM 2796 N N . GLU B 1 67 ? 6.109 -0.52 -3.281 1 98.81 67 GLU B N 1
ATOM 2797 C CA . GLU B 1 67 ? 7.484 -0.688 -3.742 1 98.81 67 GLU B CA 1
ATOM 2798 C C . GLU B 1 67 ? 7.551 -0.73 -5.266 1 98.81 67 GLU B C 1
ATOM 2800 O O . GLU B 1 67 ? 8.398 -0.067 -5.875 1 98.81 67 GLU B O 1
ATOM 2805 N N . VAL B 1 68 ? 6.645 -1.452 -5.828 1 98.81 68 VAL B N 1
ATOM 2806 C CA . VAL B 1 68 ? 6.742 -1.646 -7.27 1 98.81 68 VAL B CA 1
ATOM 2807 C C . VAL B 1 68 ? 6.262 -0.391 -7.996 1 98.81 68 VAL B C 1
ATOM 2809 O O . VAL B 1 68 ? 6.797 -0.032 -9.047 1 98.81 68 VAL B O 1
ATOM 2812 N N . LEU B 1 69 ? 5.27 0.32 -7.48 1 98.88 69 LEU B N 1
ATOM 2813 C CA . LEU B 1 69 ? 4.816 1.562 -8.102 1 98.88 69 LEU B CA 1
ATOM 2814 C C . LEU B 1 69 ? 5.938 2.596 -8.125 1 98.88 69 LEU B C 1
ATOM 2816 O O . LEU B 1 69 ? 6.191 3.215 -9.164 1 98.88 69 LEU B O 1
ATOM 2820 N N . LEU B 1 70 ? 6.602 2.762 -6.98 1 98.88 70 LEU B N 1
ATOM 2821 C CA . LEU B 1 70 ? 7.703 3.713 -6.883 1 98.88 70 LEU B CA 1
ATOM 2822 C C . LEU B 1 70 ? 8.836 3.336 -7.832 1 98.88 70 LEU B C 1
ATOM 2824 O O . LEU B 1 70 ? 9.398 4.203 -8.5 1 98.88 70 LEU B O 1
ATOM 2828 N N . THR B 1 71 ? 9.102 2.055 -7.934 1 98.88 71 THR B N 1
ATOM 2829 C CA . THR B 1 71 ? 10.203 1.566 -8.75 1 98.88 71 THR B CA 1
ATOM 2830 C C . THR B 1 71 ? 9.93 1.799 -10.234 1 98.88 71 THR B C 1
ATOM 2832 O O . THR B 1 71 ? 10.773 2.332 -10.953 1 98.88 71 THR B O 1
ATOM 2835 N N . ILE B 1 72 ? 8.734 1.442 -10.68 1 98.75 72 ILE B N 1
ATOM 2836 C CA . ILE B 1 72 ? 8.391 1.557 -12.094 1 98.75 72 ILE B CA 1
ATOM 2837 C C . ILE B 1 72 ? 8.43 3.023 -12.516 1 98.75 72 ILE B C 1
ATOM 2839 O O . ILE B 1 72 ? 9.031 3.367 -13.539 1 98.75 72 ILE B O 1
ATOM 2843 N N . ASP B 1 73 ? 7.793 3.889 -11.75 1 98.75 73 ASP B N 1
ATOM 2844 C CA . ASP B 1 73 ? 7.77 5.309 -12.086 1 98.75 73 ASP B CA 1
ATOM 2845 C C . ASP B 1 73 ? 9.188 5.883 -12.141 1 98.75 73 ASP B C 1
ATOM 2847 O O . ASP B 1 73 ? 9.5 6.691 -13.016 1 98.75 73 ASP B O 1
ATOM 2851 N N . THR B 1 74 ? 10.031 5.48 -11.188 1 98.75 74 THR B N 1
ATOM 2852 C CA . THR B 1 74 ? 11.414 5.953 -11.133 1 98.75 74 THR B CA 1
ATOM 2853 C C . THR B 1 74 ? 12.188 5.492 -12.359 1 98.75 74 THR B C 1
ATOM 2855 O O . THR B 1 74 ? 12.961 6.266 -12.938 1 98.75 74 THR B O 1
ATOM 2858 N N . LEU B 1 75 ? 12.016 4.246 -12.742 1 98.75 75 LEU B N 1
ATOM 2859 C CA . LEU B 1 75 ? 12.703 3.721 -13.922 1 98.75 75 LEU B CA 1
ATOM 2860 C C . LEU B 1 75 ? 12.344 4.523 -15.164 1 98.75 75 LEU B C 1
ATOM 2862 O O . LEU B 1 75 ? 13.219 4.867 -15.961 1 98.75 75 LEU B O 1
ATOM 2866 N N . LYS B 1 76 ? 11.055 4.801 -15.289 1 98.5 76 LYS B N 1
ATOM 2867 C CA . LYS B 1 76 ? 10.609 5.594 -16.438 1 98.5 76 LYS B CA 1
ATOM 2868 C C . LYS B 1 76 ? 11.172 7.008 -16.375 1 98.5 76 LYS B C 1
ATOM 2870 O O . LYS B 1 76 ? 11.641 7.539 -17.391 1 98.5 76 LYS B O 1
ATOM 2875 N N . ASP B 1 77 ? 11.18 7.578 -15.219 1 98 77 ASP B N 1
ATOM 2876 C CA . ASP B 1 77 ? 11.727 8.914 -15.008 1 98 77 ASP B CA 1
ATOM 2877 C C . ASP B 1 77 ? 13.211 8.969 -15.375 1 98 77 ASP B C 1
ATOM 2879 O O . ASP B 1 77 ? 13.695 10 -15.844 1 98 77 ASP B O 1
ATOM 2883 N N . LEU B 1 78 ? 13.891 7.922 -15.117 1 98.25 78 LEU B N 1
ATOM 2884 C CA . LEU B 1 78 ? 15.336 7.883 -15.312 1 98.25 78 LEU B CA 1
ATOM 2885 C C . LEU B 1 78 ? 15.688 7.52 -16.75 1 98.25 78 LEU B C 1
ATOM 2887 O O . LEU B 1 78 ? 16.859 7.445 -17.109 1 98.25 78 LEU B O 1
ATOM 2891 N N . GLY B 1 79 ? 14.68 7.199 -17.594 1 98.25 79 GLY B N 1
ATOM 2892 C CA . GLY B 1 79 ? 14.898 7.07 -19.031 1 98.25 79 GLY B CA 1
ATOM 2893 C C . GLY B 1 79 ? 15.062 5.633 -19.484 1 98.25 79 GLY B C 1
ATOM 2894 O O . GLY B 1 79 ? 15.641 5.367 -20.531 1 98.25 79 GLY B O 1
ATOM 2895 N N . ALA B 1 80 ? 14.633 4.656 -18.625 1 98.38 80 ALA B N 1
ATOM 2896 C CA . ALA B 1 80 ? 14.641 3.275 -19.109 1 98.38 80 ALA B CA 1
ATOM 2897 C C . ALA B 1 80 ? 13.867 3.148 -20.422 1 98.38 80 ALA B C 1
ATOM 2899 O O . ALA B 1 80 ? 12.797 3.75 -20.578 1 98.38 80 ALA B O 1
ATOM 2900 N N . GLU B 1 81 ? 14.445 2.414 -21.359 1 98 81 GLU B N 1
ATOM 2901 C CA . GLU B 1 81 ? 13.805 2.256 -22.656 1 98 81 GLU B CA 1
ATOM 2902 C C . GLU B 1 81 ? 12.539 1.418 -22.547 1 98 81 GLU B C 1
ATOM 2904 O O . GLU B 1 81 ? 11.492 1.784 -23.094 1 98 81 GLU B O 1
ATOM 2909 N N . SER B 1 82 ? 12.664 0.32 -21.891 1 98 82 SER B N 1
ATOM 2910 C CA . SER B 1 82 ? 11.516 -0.54 -21.625 1 98 82 SER B CA 1
ATOM 2911 C C . SER B 1 82 ? 11.633 -1.188 -20.25 1 98 82 SER B C 1
ATOM 2913 O O . SER B 1 82 ? 12.734 -1.416 -19.75 1 98 82 SER B O 1
ATOM 2915 N N . VAL B 1 83 ? 10.484 -1.402 -19.625 1 98.62 83 VAL B N 1
ATOM 2916 C CA . VAL B 1 83 ? 10.453 -2.037 -18.312 1 98.62 83 VAL B CA 1
ATOM 2917 C C . VAL B 1 83 ? 9.531 -3.256 -18.344 1 98.62 83 VAL B C 1
ATOM 2919 O O . VAL B 1 83 ? 8.367 -3.15 -18.734 1 98.62 83 VAL B O 1
ATOM 2922 N N . THR B 1 84 ? 10.055 -4.422 -18.031 1 98.69 84 THR B N 1
ATOM 2923 C CA . THR B 1 84 ? 9.305 -5.66 -17.844 1 98.69 84 THR B CA 1
ATOM 2924 C C . THR B 1 84 ? 9.242 -6.016 -16.359 1 98.69 84 THR B C 1
ATOM 2926 O O . THR B 1 84 ? 10.273 -6.09 -15.68 1 98.69 84 THR B O 1
ATOM 2929 N N . LEU B 1 85 ? 8.039 -6.121 -15.867 1 98.81 85 LEU B N 1
ATOM 2930 C CA . LEU B 1 85 ? 7.84 -6.562 -14.492 1 98.81 85 LEU B CA 1
ATOM 2931 C C . LEU B 1 85 ? 7.492 -8.047 -14.438 1 98.81 85 LEU B C 1
ATOM 2933 O O . LEU B 1 85 ? 6.453 -8.461 -14.945 1 98.81 85 LEU B O 1
ATOM 2937 N N . LEU B 1 86 ? 8.422 -8.852 -13.969 1 98.88 86 LEU B N 1
ATOM 2938 C CA . LEU B 1 86 ? 8.125 -10.227 -13.594 1 98.88 86 LEU B CA 1
ATOM 2939 C C . LEU B 1 86 ? 7.602 -10.297 -12.164 1 98.88 86 LEU B C 1
ATOM 2941 O O . LEU B 1 86 ? 8.375 -10.164 -11.211 1 98.88 86 LEU B O 1
ATOM 2945 N N . MET B 1 87 ? 6.344 -10.43 -12.023 1 98.81 87 MET B N 1
ATOM 2946 C CA . MET B 1 87 ? 5.641 -10.477 -10.742 1 98.81 87 MET B CA 1
ATOM 2947 C C . MET B 1 87 ? 4.941 -11.82 -10.555 1 98.81 87 MET B C 1
ATOM 2949 O O . MET B 1 87 ? 3.725 -11.914 -10.719 1 98.81 87 MET B O 1
ATOM 2953 N N . PRO B 1 88 ? 5.699 -12.828 -10.133 1 98.81 88 PRO B N 1
ATOM 2954 C CA . PRO B 1 88 ? 5.148 -14.18 -10.086 1 98.81 88 PRO B CA 1
ATOM 2955 C C . PRO B 1 88 ? 3.82 -14.258 -9.336 1 98.81 88 PRO B C 1
ATOM 2957 O O . PRO B 1 88 ? 2.871 -14.883 -9.812 1 98.81 88 PRO B O 1
ATOM 2960 N N . TYR B 1 89 ? 3.672 -13.609 -8.234 1 98.81 89 TYR B N 1
ATOM 2961 C CA . TYR B 1 89 ? 2.408 -13.539 -7.508 1 98.81 89 TYR B CA 1
ATOM 2962 C C . TYR B 1 89 ? 1.827 -12.133 -7.555 1 98.81 89 TYR B C 1
ATOM 2964 O O . TYR B 1 89 ? 2.42 -11.195 -7.02 1 98.81 89 TYR B O 1
ATOM 2972 N N . MET B 1 90 ? 0.721 -11.969 -8.164 1 98.81 90 MET B N 1
ATOM 2973 C CA . MET B 1 90 ? 0.013 -10.695 -8.266 1 98.81 90 MET B CA 1
ATOM 2974 C C . MET B 1 90 ? -1.005 -10.547 -7.141 1 98.81 90 MET B C 1
ATOM 2976 O O . MET B 1 90 ? -2.045 -11.203 -7.145 1 98.81 90 MET B O 1
ATOM 2980 N N . PRO B 1 91 ? -0.74 -9.625 -6.266 1 98.56 91 PRO B N 1
ATOM 2981 C CA . PRO B 1 91 ? -1.716 -9.438 -5.191 1 98.56 91 PRO B CA 1
ATOM 2982 C C . PRO B 1 91 ? -3.047 -8.883 -5.691 1 98.56 91 PRO B C 1
ATOM 2984 O O . PRO B 1 91 ? -3.104 -8.289 -6.773 1 98.56 91 PRO B O 1
ATOM 2987 N N . TYR B 1 92 ? -4.105 -9.164 -4.926 1 98.75 92 TYR B N 1
ATOM 2988 C CA . TYR B 1 92 ? -5.453 -8.656 -5.164 1 98.75 92 TYR B CA 1
ATOM 2989 C C . TYR B 1 92 ? -6.078 -9.32 -6.383 1 98.75 92 TYR B C 1
ATOM 2991 O O . TYR B 1 92 ? -7.156 -8.922 -6.836 1 98.75 92 TYR B O 1
ATOM 2999 N N . ALA B 1 93 ? -5.449 -10.383 -6.93 1 98.44 93 ALA B N 1
ATOM 3000 C CA . ALA B 1 93 ? -5.934 -11.062 -8.125 1 98.44 93 ALA B CA 1
ATOM 3001 C C . ALA B 1 93 ? -7.262 -11.758 -7.863 1 98.44 93 ALA B C 1
ATOM 3003 O O . ALA B 1 93 ? -8.047 -11.984 -8.789 1 98.44 93 ALA B O 1
ATOM 3004 N N . ARG B 1 94 ? -7.57 -12.125 -6.582 1 96.94 94 ARG B N 1
ATOM 3005 C CA . ARG B 1 94 ? -8.812 -12.812 -6.242 1 96.94 94 ARG B CA 1
ATOM 3006 C C . ARG B 1 94 ? -9.977 -11.828 -6.176 1 96.94 94 ARG B C 1
ATOM 3008 O O . ARG B 1 94 ? -11.141 -12.242 -6.168 1 96.94 94 ARG B O 1
ATOM 3015 N N . GLN B 1 95 ? -9.68 -10.531 -6.078 1 98.12 95 GLN B N 1
ATOM 3016 C CA . GLN B 1 95 ? -10.703 -9.492 -6.137 1 98.12 95 GLN B CA 1
ATOM 3017 C C . GLN B 1 95 ? -10.922 -9.016 -7.57 1 98.12 95 GLN B C 1
ATOM 3019 O O . GLN B 1 95 ? -10.688 -7.852 -7.887 1 98.12 95 GLN B O 1
ATOM 3024 N N . ASP B 1 96 ? -11.422 -9.945 -8.469 1 97.5 96 ASP B N 1
ATOM 3025 C CA . ASP B 1 96 ? -11.445 -9.758 -9.914 1 97.5 96 ASP B CA 1
ATOM 3026 C C . ASP B 1 96 ? -12.844 -9.391 -10.398 1 97.5 96 ASP B C 1
ATOM 3028 O O . ASP B 1 96 ? -13.047 -9.109 -11.578 1 97.5 96 ASP B O 1
ATOM 3032 N N . ARG B 1 97 ? -13.781 -9.391 -9.555 1 97 97 ARG B N 1
ATOM 3033 C CA . ARG B 1 97 ? -15.148 -8.984 -9.891 1 97 97 ARG B CA 1
ATOM 3034 C C . ARG B 1 97 ? -15.852 -8.383 -8.68 1 97 97 ARG B C 1
ATOM 3036 O O . ARG B 1 97 ? -15.438 -8.594 -7.543 1 97 97 ARG B O 1
ATOM 3043 N N . ARG B 1 98 ? -16.859 -7.543 -8.984 1 96.75 98 ARG B N 1
ATOM 3044 C CA . ARG B 1 98 ? -17.688 -6.953 -7.941 1 96.75 98 ARG B CA 1
ATOM 3045 C C . ARG B 1 98 ? -18.828 -7.895 -7.551 1 96.75 98 ARG B C 1
ATOM 3047 O O . ARG B 1 98 ? -19.781 -8.055 -8.297 1 96.75 98 ARG B O 1
ATOM 3054 N N . PHE B 1 99 ? -18.719 -8.555 -6.383 1 94.56 99 PHE B N 1
ATOM 3055 C CA . PHE B 1 99 ? -19.734 -9.492 -5.926 1 94.56 99 PHE B CA 1
ATOM 3056 C C . PHE B 1 99 ? -20.875 -8.758 -5.234 1 94.56 99 PHE B C 1
ATOM 3058 O O . PHE B 1 99 ? -22.047 -8.984 -5.543 1 94.56 99 PHE B O 1
ATOM 3065 N N . ARG B 1 100 ? -20.484 -7.938 -4.27 1 95.81 100 ARG B N 1
ATOM 3066 C CA . ARG B 1 100 ? -21.453 -7.074 -3.598 1 95.81 100 ARG B CA 1
ATOM 3067 C C . ARG B 1 100 ? -21.359 -5.645 -4.117 1 95.81 100 ARG B C 1
ATOM 3069 O O . ARG B 1 100 ? -20.266 -5.145 -4.391 1 95.81 100 ARG B O 1
ATOM 3076 N N . GLU B 1 101 ? -22.5 -5.02 -4.156 1 95.88 101 GLU B N 1
ATOM 3077 C CA . GLU B 1 101 ? -22.484 -3.621 -4.562 1 95.88 101 GLU B CA 1
ATOM 3078 C C . GLU B 1 101 ? -21.516 -2.803 -3.717 1 95.88 101 GLU B C 1
ATOM 3080 O O . GLU B 1 101 ? -21.438 -2.99 -2.5 1 95.88 101 GLU B O 1
ATOM 3085 N N . GLY B 1 102 ? -20.781 -1.963 -4.379 1 98.25 102 GLY B N 1
ATOM 3086 C CA . GLY B 1 102 ? -19.891 -1.061 -3.658 1 98.25 102 GLY B CA 1
ATOM 3087 C C . GLY B 1 102 ? -18.484 -1.608 -3.488 1 98.25 102 GLY B C 1
ATOM 3088 O O . GLY B 1 102 ? -17.578 -0.886 -3.074 1 98.25 102 GLY B O 1
ATOM 3089 N N . GLU B 1 103 ? -18.297 -2.893 -3.867 1 98.56 103 GLU B N 1
ATOM 3090 C CA . GLU B 1 103 ? -16.969 -3.5 -3.74 1 98.56 103 GLU B CA 1
ATOM 3091 C C . GLU B 1 103 ? -16.062 -3.105 -4.906 1 98.56 103 GLU B C 1
ATOM 3093 O O . GLU B 1 103 ? -16.547 -2.889 -6.02 1 98.56 103 GLU B O 1
ATOM 3098 N N . PRO B 1 104 ? -14.828 -3.053 -4.625 1 98.56 104 PRO B N 1
ATOM 3099 C CA . PRO B 1 104 ? -13.898 -2.787 -5.723 1 98.56 104 PRO B CA 1
ATOM 3100 C C . PRO B 1 104 ? -13.617 -4.023 -6.57 1 98.56 104 PRO B C 1
ATOM 3102 O O . PRO B 1 104 ? -13.867 -5.148 -6.129 1 98.56 104 PRO B O 1
ATOM 3105 N N . VAL B 1 105 ? -13.312 -3.82 -7.82 1 98.62 105 VAL B N 1
ATOM 3106 C CA . VAL B 1 105 ? -12.516 -4.773 -8.586 1 98.62 105 VAL B CA 1
ATOM 3107 C C . VAL B 1 105 ? -11.031 -4.438 -8.445 1 98.62 105 VAL B C 1
ATOM 3109 O O . VAL B 1 105 ? -10.453 -3.756 -9.297 1 98.62 105 VAL B O 1
ATOM 3112 N N . SER B 1 106 ? -10.453 -4.93 -7.402 1 98.81 106 SER B N 1
ATOM 3113 C CA . SER B 1 106 ? -9.164 -4.438 -6.93 1 98.81 106 SER B CA 1
ATOM 3114 C C . SER B 1 106 ? -8.062 -4.715 -7.945 1 98.81 106 SER B C 1
ATOM 3116 O O . SER B 1 106 ? -7.18 -3.881 -8.156 1 98.81 106 SER B O 1
ATOM 3118 N N . ILE B 1 107 ? -8.094 -5.891 -8.547 1 98.88 107 ILE B N 1
ATOM 3119 C CA . ILE B 1 107 ? -7.062 -6.242 -9.516 1 98.88 107 ILE B CA 1
ATOM 3120 C C . ILE B 1 107 ? -7.102 -5.262 -10.688 1 98.88 107 ILE B C 1
ATOM 3122 O O . ILE B 1 107 ? -6.062 -4.91 -11.25 1 98.88 107 ILE B O 1
ATOM 3126 N N . LYS B 1 108 ? -8.305 -4.855 -11.062 1 98.69 108 LYS B N 1
ATOM 3127 C CA . LYS B 1 108 ? -8.445 -3.848 -12.109 1 98.69 108 LYS B CA 1
ATOM 3128 C C . LYS B 1 108 ? -7.73 -2.553 -11.727 1 98.69 108 LYS B C 1
ATOM 3130 O O . LYS B 1 108 ? -6.988 -1.985 -12.531 1 98.69 108 LYS B O 1
ATOM 3135 N N . THR B 1 109 ? -7.965 -2.074 -10.516 1 98.81 109 THR B N 1
ATOM 3136 C CA . THR B 1 109 ? -7.344 -0.846 -10.039 1 98.81 109 THR B CA 1
ATOM 3137 C C . THR B 1 109 ? -5.82 -0.947 -10.109 1 98.81 109 THR B C 1
ATOM 3139 O O . THR B 1 109 ? -5.152 -0.017 -10.562 1 98.81 109 THR B O 1
ATOM 3142 N N . LEU B 1 110 ? -5.281 -2.043 -9.672 1 98.81 110 LEU B N 1
ATOM 3143 C CA . LEU B 1 110 ? -3.834 -2.215 -9.633 1 98.81 110 LEU B CA 1
ATOM 3144 C C . LEU B 1 110 ? -3.258 -2.271 -11.047 1 98.81 110 LEU B C 1
ATOM 3146 O O . LEU B 1 110 ? -2.252 -1.619 -11.336 1 98.81 110 LEU B O 1
ATOM 3150 N N . LEU B 1 111 ? -3.873 -3.074 -11.922 1 98.81 111 LEU B N 1
ATOM 3151 C CA . LEU B 1 111 ? -3.367 -3.227 -13.281 1 98.81 111 LEU B CA 1
ATOM 3152 C C . LEU B 1 111 ? -3.48 -1.917 -14.055 1 98.81 111 LEU B C 1
ATOM 3154 O O . LEU B 1 111 ? -2.576 -1.559 -14.812 1 98.81 111 LEU B O 1
ATOM 3158 N N . LYS B 1 112 ? -4.57 -1.213 -13.82 1 98.19 112 LYS B N 1
ATOM 3159 C CA . LYS B 1 112 ? -4.727 0.121 -14.391 1 98.19 112 LYS B CA 1
ATOM 3160 C C . LYS B 1 112 ? -3.627 1.061 -13.914 1 98.19 112 LYS B C 1
ATOM 3162 O O . LYS B 1 112 ? -3.072 1.829 -14.695 1 98.19 112 LYS B O 1
ATOM 3167 N N . THR B 1 113 ? -3.34 1.037 -12.703 1 98.75 113 THR B N 1
ATOM 3168 C CA . THR B 1 113 ? -2.316 1.889 -12.109 1 98.75 113 THR B CA 1
ATOM 3169 C C . THR B 1 113 ? -0.946 1.583 -12.703 1 98.75 113 THR B C 1
ATOM 3171 O O . THR B 1 113 ? -0.21 2.496 -13.078 1 98.75 113 THR B O 1
ATOM 3174 N N . LEU B 1 114 ? -0.626 0.307 -12.789 1 98.69 114 LEU B N 1
ATOM 3175 C CA . LEU B 1 114 ? 0.645 -0.101 -13.383 1 98.69 114 LEU B CA 1
ATOM 3176 C C . LEU B 1 114 ? 0.738 0.349 -14.836 1 98.69 114 LEU B C 1
ATOM 3178 O O . LEU B 1 114 ? 1.788 0.82 -15.281 1 98.69 114 LEU B O 1
ATOM 3182 N N . SER B 1 115 ? -0.368 0.197 -15.547 1 98.25 115 SER B N 1
ATOM 3183 C CA . SER B 1 115 ? -0.429 0.646 -16.938 1 98.25 115 SER B CA 1
ATOM 3184 C C . SER B 1 115 ? -0.153 2.143 -17.047 1 98.25 115 SER B C 1
ATOM 3186 O O . SER B 1 115 ? 0.613 2.576 -17.906 1 98.25 115 SER B O 1
ATOM 3188 N N . ASN B 1 116 ? -0.718 2.891 -16.188 1 98 116 ASN B N 1
ATOM 3189 C CA . ASN B 1 116 ? -0.655 4.348 -16.234 1 98 116 ASN B CA 1
ATOM 3190 C C . ASN B 1 116 ? 0.718 4.867 -15.82 1 98 116 ASN B C 1
ATOM 3192 O O . ASN B 1 116 ? 1.062 6.016 -16.094 1 98 116 ASN B O 1
ATOM 3196 N N . LEU B 1 117 ? 1.465 4.02 -15.164 1 98.25 117 LEU B N 1
ATOM 3197 C CA . LEU B 1 117 ? 2.846 4.371 -14.844 1 98.25 117 LEU B CA 1
ATOM 3198 C C . LEU B 1 117 ? 3.789 3.918 -15.953 1 98.25 117 LEU B C 1
ATOM 3200 O O . LEU B 1 117 ? 5.004 3.848 -15.75 1 98.25 117 LEU B O 1
ATOM 3204 N N . ASP B 1 118 ? 3.201 3.498 -17.109 1 97.69 118 ASP B N 1
ATOM 3205 C CA . ASP B 1 118 ? 3.887 3.219 -18.359 1 97.69 118 ASP B CA 1
ATOM 3206 C C . ASP B 1 118 ? 4.711 1.937 -18.266 1 97.69 118 ASP B C 1
ATOM 3208 O O . ASP B 1 118 ? 5.793 1.842 -18.844 1 97.69 118 ASP B O 1
ATOM 3212 N N . LEU B 1 119 ? 4.309 1.059 -17.391 1 98.69 119 LEU B N 1
ATOM 3213 C CA . LEU B 1 119 ? 4.902 -0.274 -17.453 1 98.69 119 LEU B 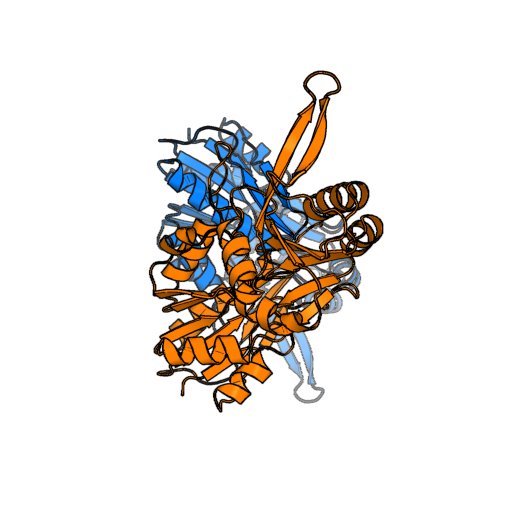CA 1
ATOM 3214 C C . LEU B 1 119 ? 4.656 -0.916 -18.812 1 98.69 119 LEU B C 1
ATOM 3216 O O . LEU B 1 119 ? 3.52 -0.962 -19.297 1 98.69 119 LEU B O 1
ATOM 3220 N N . ASP B 1 120 ? 5.699 -1.432 -19.438 1 98.62 120 ASP B N 1
ATOM 3221 C CA . ASP B 1 120 ? 5.574 -1.932 -20.797 1 98.62 120 ASP B CA 1
ATOM 3222 C C . ASP B 1 120 ? 5.031 -3.357 -20.812 1 98.62 120 ASP B C 1
ATOM 3224 O O . ASP B 1 120 ? 4.105 -3.666 -21.562 1 98.62 120 ASP B O 1
ATOM 3228 N N . TYR B 1 121 ? 5.613 -4.211 -20 1 98.75 121 TYR B N 1
ATOM 3229 C CA . TYR B 1 121 ? 5.258 -5.625 -20 1 98.75 121 TYR B CA 1
ATOM 3230 C C . TYR B 1 121 ? 5.082 -6.152 -18.594 1 98.75 121 TYR B C 1
ATOM 3232 O O . TYR B 1 121 ? 5.836 -5.785 -17.688 1 98.75 121 TYR B O 1
ATOM 3240 N N . LEU B 1 122 ? 4.066 -6.957 -18.391 1 98.88 122 LEU B N 1
ATOM 3241 C CA . LEU B 1 122 ? 3.777 -7.625 -17.125 1 98.88 122 LEU B CA 1
ATOM 3242 C C . LEU B 1 122 ? 3.744 -9.141 -17.312 1 98.88 122 LEU B C 1
ATOM 3244 O O . LEU B 1 122 ? 3.049 -9.648 -18.188 1 98.88 122 LEU B O 1
ATOM 3248 N N . VAL B 1 123 ? 4.555 -9.867 -16.562 1 98.88 123 VAL B N 1
ATOM 3249 C CA . VAL B 1 123 ? 4.559 -11.32 -16.562 1 98.88 123 VAL B CA 1
ATOM 3250 C C . VAL B 1 123 ? 4.176 -11.844 -15.172 1 98.88 123 VAL B C 1
ATOM 3252 O O . VAL B 1 123 ? 4.832 -11.523 -14.18 1 98.88 123 VAL B O 1
ATOM 3255 N N . VAL B 1 124 ? 3.123 -12.586 -15.109 1 98.88 124 VAL B N 1
ATOM 3256 C CA . VAL B 1 124 ? 2.65 -13.164 -13.859 1 98.88 124 VAL B CA 1
ATOM 3257 C C . VAL B 1 124 ? 2.6 -14.68 -13.969 1 98.88 124 VAL B C 1
ATOM 3259 O O . VAL B 1 124 ? 2.717 -15.234 -15.062 1 98.88 124 VAL B O 1
ATOM 3262 N N . VAL B 1 125 ? 2.498 -15.352 -12.789 1 98.88 125 VAL B N 1
ATOM 3263 C CA . VAL B 1 125 ? 2.432 -16.812 -12.758 1 98.88 125 VAL B CA 1
ATOM 3264 C C . VAL B 1 125 ? 1.066 -17.25 -12.234 1 98.88 125 VAL B C 1
ATOM 3266 O O . VAL B 1 125 ? 0.693 -16.922 -11.102 1 98.88 125 VAL B O 1
ATOM 3269 N N . ASP B 1 126 ? 0.324 -17.969 -13.078 1 98.5 126 ASP B N 1
ATOM 3270 C CA . ASP B 1 126 ? -0.95 -18.594 -12.719 1 98.5 126 ASP B CA 1
ATOM 3271 C C . ASP B 1 126 ? -1.839 -17.609 -11.953 1 98.5 126 ASP B C 1
ATOM 3273 O O . ASP B 1 126 ? -2.316 -17.938 -10.859 1 98.5 126 ASP B O 1
ATOM 3277 N N . ILE B 1 127 ? -2.061 -16.438 -12.562 1 98.5 127 ILE B N 1
ATOM 3278 C CA . ILE B 1 127 ? -2.965 -15.477 -11.953 1 98.5 127 ILE B CA 1
ATOM 3279 C C . ILE B 1 127 ? -4.348 -16.094 -11.781 1 98.5 127 ILE B C 1
ATOM 3281 O O . ILE B 1 127 ? -4.742 -16.969 -12.562 1 98.5 127 ILE B O 1
ATOM 3285 N N . HIS B 1 128 ? -5.105 -15.695 -10.805 1 97.38 128 HIS B N 1
ATOM 3286 C CA . HIS B 1 128 ? -6.359 -16.312 -10.398 1 97.38 128 HIS B CA 1
ATOM 3287 C C . HIS B 1 128 ? -7.328 -16.422 -11.57 1 97.38 128 HIS B C 1
ATOM 3289 O O . HIS B 1 128 ? -7.82 -17.5 -11.883 1 97.38 128 HIS B O 1
ATOM 3295 N N . LYS B 1 129 ? -7.57 -15.336 -12.219 1 97.5 129 LYS B N 1
ATOM 3296 C CA . LYS B 1 129 ? -8.336 -15.281 -13.461 1 97.5 129 LYS B CA 1
ATOM 3297 C C . LYS B 1 129 ? -7.543 -14.57 -14.555 1 97.5 129 LYS B C 1
ATOM 3299 O O . LYS B 1 129 ? -7.324 -13.359 -14.477 1 97.5 129 LYS B O 1
ATOM 3304 N N . GLU B 1 130 ? -7.242 -15.281 -15.555 1 97.12 130 GLU B N 1
ATOM 3305 C CA . GLU B 1 130 ? -6.395 -14.75 -16.625 1 97.12 130 GLU B CA 1
ATOM 3306 C C . GLU B 1 130 ? -7.066 -13.578 -17.328 1 97.12 130 GLU B C 1
ATOM 3308 O O . GLU B 1 130 ? -6.395 -12.648 -17.781 1 97.12 130 GLU B O 1
ATOM 3313 N N . TYR B 1 131 ? -8.344 -13.586 -17.438 1 97.19 131 TYR B N 1
ATOM 3314 C CA . TYR B 1 131 ? -9.047 -12.531 -18.156 1 97.19 131 TYR B CA 1
ATOM 3315 C C . TYR B 1 131 ? -8.797 -11.172 -17.516 1 97.19 131 TYR B C 1
ATOM 3317 O O . TYR B 1 131 ? -8.977 -10.133 -18.172 1 97.19 131 TYR B O 1
ATOM 3325 N N . SER B 1 132 ? -8.438 -11.125 -16.219 1 98.19 132 SER B N 1
ATOM 3326 C CA . SER B 1 132 ? -8.195 -9.859 -15.523 1 98.19 132 SER B CA 1
ATOM 3327 C C . SER B 1 132 ? -7.062 -9.078 -16.188 1 98.19 132 SER B C 1
ATOM 3329 O O . SER B 1 132 ? -6.988 -7.855 -16.062 1 98.19 132 SER B O 1
ATOM 3331 N N . LEU B 1 133 ? -6.152 -9.758 -16.891 1 98.56 133 LEU B N 1
ATOM 3332 C CA . LEU B 1 133 ? -4.984 -9.133 -17.5 1 98.56 133 LEU B CA 1
ATOM 3333 C C . LEU B 1 133 ? -5.402 -8.172 -18.609 1 98.56 133 LEU B C 1
ATOM 3335 O O . LEU B 1 133 ? -4.605 -7.336 -19.047 1 98.56 133 LEU B O 1
ATOM 3339 N N . SER B 1 134 ? -6.637 -8.297 -19.094 1 98.12 134 SER B N 1
ATOM 3340 C CA . SER B 1 134 ? -7.141 -7.383 -20.109 1 98.12 134 SER B CA 1
ATOM 3341 C C . SER B 1 134 ? -7.203 -5.953 -19.594 1 98.12 134 SER B C 1
ATOM 3343 O O . SER B 1 134 ? -7.289 -5.004 -20.391 1 98.12 134 SER B O 1
ATOM 3345 N N . GLU B 1 135 ? -7.176 -5.789 -18.25 1 97.5 135 GLU B N 1
ATOM 3346 C CA . GLU B 1 135 ? -7.207 -4.465 -17.641 1 97.5 135 GLU B CA 1
ATOM 3347 C C . GLU B 1 135 ? -5.855 -3.768 -17.766 1 97.5 135 GLU B C 1
ATOM 3349 O O . GLU B 1 135 ? -5.746 -2.564 -17.516 1 97.5 135 GLU B O 1
ATOM 3354 N N . PHE B 1 136 ? -4.848 -4.5 -18.094 1 98.56 136 PHE B N 1
ATOM 3355 C CA . PHE B 1 136 ? -3.506 -3.957 -18.266 1 98.56 136 PHE B CA 1
ATOM 3356 C C . PHE B 1 136 ? -3.309 -3.434 -19.672 1 98.56 136 PHE B C 1
ATOM 3358 O O . PHE B 1 136 ? -3.582 -4.141 -20.641 1 98.56 136 PHE B O 1
ATOM 3365 N N . GLY B 1 137 ? -2.842 -2.262 -19.812 1 97.44 137 GLY B N 1
ATOM 3366 C CA . GLY B 1 137 ? -2.75 -1.606 -21.109 1 97.44 137 GLY B CA 1
ATOM 3367 C C . GLY B 1 137 ? -1.52 -2.014 -21.906 1 97.44 137 GLY B C 1
ATOM 3368 O O . GLY B 1 137 ? -1.463 -1.822 -23.109 1 97.44 137 GLY B O 1
ATOM 3369 N N . GLY B 1 138 ? -0.461 -2.588 -21.297 1 97.44 138 GLY B N 1
ATOM 3370 C CA . GLY B 1 138 ? 0.732 -3.07 -21.969 1 97.44 138 GLY B CA 1
ATOM 3371 C C . GLY B 1 138 ? 0.672 -4.547 -22.297 1 97.44 138 GLY B C 1
ATOM 3372 O O . GLY B 1 138 ? -0.413 -5.129 -22.375 1 97.44 138 GLY B O 1
ATOM 3373 N N . GLY B 1 139 ? 1.779 -5.109 -22.703 1 98.19 139 GLY B N 1
ATOM 3374 C CA . GLY B 1 139 ? 1.841 -6.547 -22.922 1 98.19 139 GLY B CA 1
ATOM 3375 C C . GLY B 1 139 ? 1.785 -7.352 -21.641 1 98.19 139 GLY B C 1
ATOM 3376 O O . GLY B 1 139 ? 2.596 -7.145 -20.734 1 98.19 139 GLY B O 1
ATOM 3377 N N . ALA B 1 140 ? 0.806 -8.148 -21.484 1 98.62 140 ALA B N 1
ATOM 3378 C CA . ALA B 1 140 ? 0.658 -8.961 -20.281 1 98.62 140 ALA B CA 1
ATOM 3379 C C . ALA B 1 140 ? 0.702 -10.453 -20.625 1 98.62 140 ALA B C 1
ATOM 3381 O O . ALA B 1 140 ? 0.136 -10.883 -21.625 1 98.62 140 ALA B O 1
ATOM 3382 N N . PHE B 1 141 ? 1.407 -11.227 -19.797 1 98.69 141 PHE B N 1
ATOM 3383 C CA . PHE B 1 141 ? 1.56 -12.664 -20.016 1 98.69 141 PHE B CA 1
ATOM 3384 C C . PHE B 1 141 ? 1.312 -13.43 -18.719 1 98.69 141 PHE B C 1
ATOM 3386 O O . PHE B 1 141 ? 1.757 -13.016 -17.641 1 98.69 141 PHE B O 1
ATOM 3393 N N . ASN B 1 142 ? 0.544 -14.453 -18.812 1 98.69 142 ASN B N 1
ATOM 3394 C CA . ASN B 1 142 ? 0.365 -15.406 -17.719 1 98.69 142 ASN B CA 1
ATOM 3395 C C . ASN B 1 142 ? 1.113 -16.719 -17.984 1 98.69 142 ASN B C 1
ATOM 3397 O O . ASN B 1 142 ? 0.849 -17.391 -18.984 1 98.69 142 ASN B O 1
ATOM 3401 N N . VAL B 1 143 ? 2.027 -17.062 -17.156 1 98.75 143 VAL B N 1
ATOM 3402 C CA . VAL B 1 143 ? 2.783 -18.297 -17.281 1 98.75 143 VAL B CA 1
ATOM 3403 C C . VAL B 1 143 ? 2.215 -19.344 -16.328 1 98.75 143 VAL B C 1
ATOM 3405 O O . VAL B 1 143 ? 2.182 -19.141 -15.109 1 98.75 143 VAL B O 1
ATOM 3408 N N . SER B 1 144 ? 1.771 -20.438 -16.844 1 98.38 144 SER B N 1
ATOM 3409 C CA . SER B 1 144 ? 1.325 -21.531 -15.984 1 98.38 144 SER B CA 1
ATOM 3410 C C . SER B 1 144 ? 2.488 -22.438 -15.602 1 98.38 144 SER B C 1
ATOM 3412 O O . SER B 1 144 ? 3.168 -22.984 -16.469 1 98.38 144 SER B O 1
ATOM 3414 N N . VAL B 1 145 ? 2.697 -22.625 -14.344 1 98.75 145 VAL B N 1
ATOM 3415 C CA . VAL B 1 145 ? 3.828 -23.438 -13.906 1 98.75 145 VAL B CA 1
ATOM 3416 C C . VAL B 1 145 ? 3.332 -24.812 -13.461 1 98.75 145 VAL B C 1
ATOM 3418 O O . VAL B 1 145 ? 4.133 -25.703 -13.164 1 98.75 145 VAL B O 1
ATOM 3421 N N . LEU B 1 146 ? 2.053 -25.031 -13.422 1 98.75 146 LEU B N 1
ATOM 3422 C CA . LEU B 1 146 ? 1.466 -26.234 -12.836 1 98.75 146 LEU B CA 1
ATOM 3423 C C . LEU B 1 146 ? 1.888 -27.484 -13.617 1 98.75 146 LEU B C 1
ATOM 3425 O O . LEU B 1 146 ? 2.314 -28.469 -13.023 1 98.75 146 LEU B O 1
ATOM 3429 N N . PRO B 1 147 ? 1.839 -27.469 -14.984 1 98.56 147 PRO B N 1
ATOM 3430 C CA . PRO B 1 147 ? 2.336 -28.641 -15.711 1 98.56 147 PRO B CA 1
ATOM 3431 C C . PRO B 1 147 ? 3.812 -28.922 -15.438 1 98.56 147 PRO B C 1
ATOM 3433 O O . PRO B 1 147 ? 4.215 -30.078 -15.336 1 98.56 147 PRO B O 1
ATOM 3436 N N . TYR B 1 148 ? 4.609 -27.875 -15.344 1 98.69 148 TYR B N 1
ATOM 3437 C CA . TYR B 1 148 ? 6.027 -28.016 -15.047 1 98.69 148 TYR B CA 1
ATOM 3438 C C . TYR B 1 148 ? 6.234 -28.672 -13.688 1 98.69 148 TYR B C 1
ATOM 3440 O O . TYR B 1 148 ? 7.078 -29.562 -13.531 1 98.69 148 TYR B O 1
ATOM 3448 N N . LEU B 1 149 ? 5.469 -28.203 -12.688 1 98.88 149 LEU B N 1
ATOM 3449 C CA . LEU B 1 149 ? 5.539 -28.797 -11.359 1 98.88 149 LEU B CA 1
ATOM 3450 C C . LEU B 1 149 ? 5.16 -30.281 -11.398 1 98.88 149 LEU B C 1
ATOM 3452 O O . LEU B 1 149 ? 5.797 -31.109 -10.742 1 98.88 149 LEU B O 1
ATOM 3456 N N . ALA B 1 150 ? 4.109 -30.594 -12.117 1 98.75 150 ALA B N 1
ATOM 3457 C CA . ALA B 1 150 ? 3.652 -31.969 -12.266 1 98.75 150 ALA B CA 1
ATOM 3458 C C . ALA B 1 150 ? 4.754 -32.875 -12.836 1 98.75 150 ALA B C 1
ATOM 3460 O O . ALA B 1 150 ? 4.957 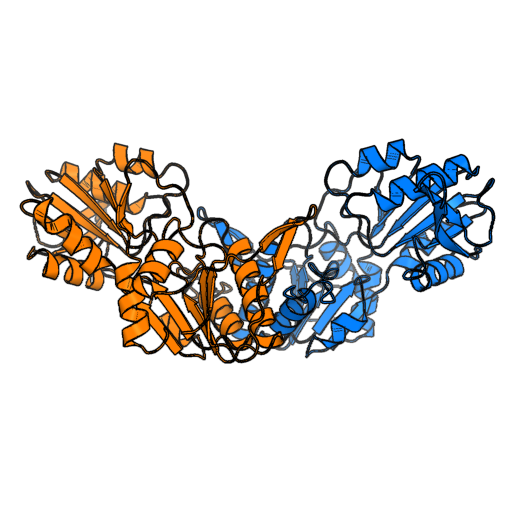-34 -12.375 1 98.75 150 ALA B O 1
ATOM 3461 N N . GLU B 1 151 ? 5.426 -32.344 -13.828 1 98.62 151 GLU B N 1
ATOM 3462 C CA . GLU B 1 151 ? 6.52 -33.062 -14.453 1 98.62 151 GLU B CA 1
ATOM 3463 C C . GLU B 1 151 ? 7.609 -33.406 -13.438 1 98.62 151 GLU B C 1
ATOM 3465 O O . GLU B 1 151 ? 8.203 -34.5 -13.492 1 98.62 151 GLU B O 1
ATOM 3470 N N . LYS B 1 152 ? 7.875 -32.531 -12.547 1 98.31 152 LYS B N 1
ATOM 3471 C CA . LYS B 1 152 ? 8.953 -32.688 -11.57 1 98.31 152 LYS B CA 1
ATOM 3472 C C . LYS B 1 152 ? 8.594 -33.75 -10.531 1 98.31 152 LYS B C 1
ATOM 3474 O O . LYS B 1 152 ? 9.477 -34.281 -9.867 1 98.31 152 LYS B O 1
ATOM 3479 N N . ILE B 1 153 ? 7.297 -34.062 -10.383 1 97.75 153 ILE B N 1
ATOM 3480 C CA . ILE B 1 153 ? 6.926 -35 -9.32 1 97.75 153 ILE B CA 1
ATOM 3481 C C . ILE B 1 153 ? 6.363 -36.281 -9.93 1 97.75 153 ILE B C 1
ATOM 3483 O O . ILE B 1 153 ? 5.895 -37.156 -9.203 1 97.75 153 ILE B O 1
ATOM 3487 N N . LYS B 1 154 ? 6.355 -36.406 -11.156 1 97.25 154 LYS B N 1
ATOM 3488 C CA . LYS B 1 154 ? 5.703 -37.5 -11.891 1 97.25 154 LYS B CA 1
ATOM 3489 C C . LYS B 1 154 ? 6.18 -38.844 -11.398 1 97.25 154 LYS B C 1
ATOM 3491 O O . LYS B 1 154 ? 5.391 -39.812 -11.289 1 97.25 154 LYS B O 1
ATOM 3496 N N . ASP B 1 155 ? 7.43 -38.938 -11.047 1 96.06 155 ASP B N 1
ATOM 3497 C CA . ASP B 1 155 ? 8.016 -40.219 -10.664 1 96.06 155 ASP B CA 1
ATOM 3498 C C . ASP B 1 155 ? 7.785 -40.531 -9.18 1 96.06 155 ASP B C 1
ATOM 3500 O O . ASP B 1 155 ? 8.055 -41.625 -8.711 1 96.06 155 ASP B O 1
ATOM 3504 N N . GLU B 1 156 ? 7.211 -39.531 -8.5 1 94.94 156 GLU B N 1
ATOM 3505 C CA . GLU B 1 156 ? 7.004 -39.656 -7.059 1 94.94 156 GLU B CA 1
ATOM 3506 C C . GLU B 1 156 ? 5.559 -40.062 -6.75 1 94.94 156 GLU B C 1
ATOM 3508 O O . GLU B 1 156 ? 5.23 -40.375 -5.605 1 94.94 156 GLU B O 1
ATOM 3513 N N . VAL B 1 157 ? 4.742 -40.125 -7.738 1 96 157 VAL B N 1
ATOM 3514 C CA . VAL B 1 157 ? 3.326 -40.344 -7.477 1 96 157 VAL B CA 1
ATOM 3515 C C . VAL B 1 157 ? 2.873 -41.625 -8.18 1 96 157 VAL B C 1
ATOM 3517 O O . VAL B 1 157 ? 3.102 -41.812 -9.375 1 96 157 VAL B O 1
ATOM 3520 N N . GLU B 1 158 ? 2.217 -42.5 -7.402 1 95.56 158 GLU B N 1
ATOM 3521 C CA . GLU B 1 158 ? 1.684 -43.75 -7.934 1 95.56 158 GLU B CA 1
ATOM 3522 C C . GLU B 1 158 ? 0.16 -43.719 -8.016 1 95.56 158 GLU B C 1
ATOM 3524 O O . GLU B 1 158 ? -0.504 -43.281 -7.078 1 95.56 158 GLU B O 1
ATOM 3529 N N . ASP B 1 159 ? -0.37 -44.219 -9.125 1 97 159 ASP B N 1
ATOM 3530 C CA . ASP B 1 159 ? -1.807 -44.312 -9.359 1 97 159 ASP B CA 1
ATOM 3531 C C . ASP B 1 159 ? -2.52 -43 -9.016 1 97 159 ASP B C 1
ATOM 3533 O O . ASP B 1 159 ? -3.457 -43 -8.219 1 97 159 ASP B O 1
ATOM 3537 N N . PRO B 1 160 ? -2.072 -41.969 -9.656 1 98.06 160 PRO B N 1
ATOM 3538 C CA . PRO B 1 160 ? -2.605 -40.656 -9.305 1 98.06 160 PRO B CA 1
ATOM 3539 C C . PRO B 1 160 ? -4.023 -40.438 -9.828 1 98.06 160 PRO B C 1
ATOM 3541 O O . PRO B 1 160 ? -4.383 -40.938 -10.891 1 98.06 160 PRO B O 1
ATOM 3544 N N . LEU B 1 161 ? -4.832 -39.75 -9.047 1 98.38 161 LEU B N 1
ATOM 3545 C CA . LEU B 1 161 ? -6.086 -39.094 -9.422 1 98.38 161 LEU B CA 1
ATOM 3546 C C . LEU B 1 161 ? -6.016 -37.594 -9.195 1 98.38 161 LEU B C 1
ATOM 3548 O O . LEU B 1 161 ? -5.773 -37.156 -8.078 1 98.38 161 LEU B O 1
ATOM 3552 N N . VAL B 1 162 ? -6.18 -36.812 -10.32 1 98.75 162 VAL B N 1
ATOM 3553 C CA . VAL B 1 162 ? -6.082 -35.375 -10.219 1 98.75 162 VAL B CA 1
ATOM 3554 C C . VAL B 1 162 ? -7.473 -34.75 -10.016 1 98.75 162 VAL B C 1
ATOM 3556 O O . VAL B 1 162 ? -8.398 -35.062 -10.773 1 98.75 162 VAL B O 1
ATOM 3559 N N . LEU B 1 163 ? -7.59 -33.938 -8.953 1 98.38 163 LEU B N 1
ATOM 3560 C CA . LEU B 1 163 ? -8.891 -33.375 -8.633 1 98.38 163 LEU B CA 1
ATOM 3561 C C . LEU B 1 163 ? -8.82 -31.844 -8.609 1 98.38 163 LEU B C 1
ATOM 3563 O O . LEU B 1 163 ? -7.906 -31.266 -8.016 1 98.38 163 LEU B O 1
ATOM 3567 N N . ALA B 1 164 ? -9.758 -31.234 -9.297 1 97.56 164 ALA B N 1
ATOM 3568 C CA . ALA B 1 164 ? -10.016 -29.812 -9.078 1 97.56 164 ALA B CA 1
ATOM 3569 C C . ALA B 1 164 ? -10.891 -29.594 -7.852 1 97.56 164 ALA B C 1
ATOM 3571 O O . ALA B 1 164 ? -11.773 -30.391 -7.562 1 97.56 164 ALA B O 1
ATOM 3572 N N . PRO B 1 165 ? -10.594 -28.484 -7.121 1 94.81 165 PRO B N 1
ATOM 3573 C CA . PRO B 1 165 ? -11.43 -28.25 -5.938 1 94.81 165 PRO B CA 1
ATOM 3574 C C . PRO B 1 165 ? -12.875 -27.906 -6.289 1 94.81 165 PRO B C 1
ATOM 3576 O O . PRO B 1 165 ? -13.766 -28.047 -5.449 1 94.81 165 PRO B O 1
ATOM 3579 N N . ASP B 1 166 ? -13.094 -27.359 -7.449 1 90.81 166 ASP B N 1
ATOM 3580 C CA . ASP B 1 166 ? -14.422 -27.031 -7.965 1 90.81 166 ASP B CA 1
ATOM 3581 C C . ASP B 1 166 ? -14.43 -27 -9.492 1 90.81 166 ASP B C 1
ATOM 3583 O O . ASP B 1 166 ? -13.414 -27.312 -10.125 1 90.81 166 ASP B O 1
ATOM 3587 N N . ARG B 1 167 ? -15.57 -26.719 -10.016 1 89.38 167 ARG B N 1
ATOM 3588 C CA . ARG B 1 167 ? -15.734 -26.719 -11.461 1 89.38 167 ARG B CA 1
ATOM 3589 C C . ARG B 1 167 ? -14.875 -25.641 -12.109 1 89.38 167 ARG B C 1
ATOM 3591 O O . ARG B 1 167 ? -14.422 -25.797 -13.25 1 89.38 167 ARG B O 1
ATOM 3598 N N . GLY B 1 168 ? -14.57 -24.625 -11.422 1 87.56 168 GLY B N 1
ATOM 3599 C CA . GLY B 1 168 ? -13.844 -23.484 -11.961 1 87.56 168 GLY B CA 1
ATOM 3600 C C . GLY B 1 168 ? -12.367 -23.766 -12.164 1 87.56 168 GLY B C 1
ATOM 3601 O O . GLY B 1 168 ? -11.703 -23.109 -12.961 1 87.56 168 GLY B O 1
ATOM 3602 N N . ALA B 1 169 ? -11.844 -24.781 -11.555 1 92.81 169 ALA B N 1
ATOM 3603 C CA . ALA B 1 169 ? -10.414 -25.078 -11.602 1 92.81 169 ALA B CA 1
ATOM 3604 C C . ALA B 1 169 ? -10.133 -26.297 -12.492 1 92.81 169 ALA B C 1
ATOM 3606 O O . ALA B 1 169 ? -9.031 -26.844 -12.469 1 92.81 169 ALA B O 1
ATOM 3607 N N . THR B 1 170 ? -11.062 -26.703 -13.266 1 95.38 170 THR B N 1
ATOM 3608 C CA . THR B 1 170 ? -10.938 -27.938 -14.023 1 95.38 170 THR B CA 1
ATOM 3609 C C . THR B 1 170 ? -9.844 -27.812 -15.078 1 95.38 170 THR B C 1
ATOM 3611 O O . THR B 1 170 ? -9.156 -28.797 -15.383 1 95.38 170 THR B O 1
ATOM 3614 N N . ALA B 1 171 ? -9.672 -26.641 -15.633 1 96.25 171 ALA B N 1
ATOM 3615 C CA . ALA B 1 171 ? -8.633 -26.453 -16.641 1 96.25 171 ALA B CA 1
ATOM 3616 C C . ALA B 1 171 ? -7.254 -26.75 -16.062 1 96.25 171 ALA B C 1
ATOM 3618 O O . ALA B 1 171 ? -6.422 -27.391 -16.719 1 96.25 171 ALA B O 1
ATOM 3619 N N . ARG B 1 172 ? -7.012 -26.312 -14.891 1 97.56 172 ARG B N 1
ATOM 3620 C CA . ARG B 1 172 ? -5.746 -26.562 -14.203 1 97.56 172 ARG B CA 1
ATOM 3621 C C . ARG B 1 172 ? -5.559 -28.047 -13.922 1 97.56 172 ARG B C 1
ATOM 3623 O O . ARG B 1 172 ? -4.48 -28.594 -14.148 1 97.56 172 ARG B O 1
ATOM 3630 N N . ALA B 1 173 ? -6.617 -28.656 -13.445 1 97.94 173 ALA B N 1
ATOM 3631 C CA . ALA B 1 173 ? -6.562 -30.078 -13.141 1 97.94 173 ALA B CA 1
ATOM 3632 C C . ALA B 1 173 ? -6.27 -30.906 -14.398 1 97.94 173 ALA B C 1
ATOM 3634 O O . ALA B 1 173 ? -5.449 -31.828 -14.367 1 97.94 173 ALA B O 1
ATOM 3635 N N . LYS B 1 174 ? -6.926 -30.531 -15.484 1 98 174 LYS B N 1
ATOM 3636 C CA . LYS B 1 174 ? -6.746 -31.25 -16.75 1 98 174 LYS B CA 1
ATOM 3637 C C . LYS B 1 174 ? -5.305 -31.141 -17.234 1 98 174 LYS B C 1
ATOM 3639 O O . LYS B 1 174 ? -4.73 -32.125 -17.719 1 98 174 LYS B O 1
ATOM 3644 N N . SER B 1 175 ? -4.766 -29.984 -17.156 1 98.12 175 SER B N 1
ATOM 3645 C CA . SER B 1 175 ? -3.398 -29.766 -17.609 1 98.12 175 SER B CA 1
ATOM 3646 C C . SER B 1 175 ? -2.402 -30.594 -16.812 1 98.12 175 SER B C 1
ATOM 3648 O O . SER B 1 175 ? -1.461 -31.156 -17.375 1 98.12 175 SER B O 1
ATOM 3650 N N . VAL B 1 176 ? -2.598 -30.641 -15.57 1 98.62 176 VAL B N 1
ATOM 3651 C CA . VAL B 1 176 ? -1.73 -31.422 -14.695 1 98.62 176 VAL B CA 1
ATOM 3652 C C . VAL B 1 176 ? -1.919 -32.906 -14.977 1 98.62 176 VAL B C 1
ATOM 3654 O O . VAL B 1 176 ? -0.943 -33.656 -15.086 1 98.62 176 VAL B O 1
ATOM 3657 N N . ALA B 1 177 ? -3.174 -33.344 -15.078 1 98.5 177 ALA B N 1
ATOM 3658 C CA . ALA B 1 177 ? -3.51 -34.75 -15.336 1 98.5 177 ALA B CA 1
ATOM 3659 C C . ALA B 1 177 ? -2.867 -35.219 -16.625 1 98.5 177 ALA B C 1
ATOM 3661 O O . ALA B 1 177 ? -2.428 -36.375 -16.719 1 98.5 177 ALA B O 1
ATOM 3662 N N . SER B 1 178 ? -2.883 -34.375 -17.609 1 98.38 178 SER B N 1
ATOM 3663 C CA . SER B 1 178 ? -2.287 -34.719 -18.891 1 98.38 178 SER B CA 1
ATOM 3664 C C . SER B 1 178 ? -0.809 -35.062 -18.75 1 98.38 178 SER B C 1
ATOM 3666 O O . SER B 1 178 ? -0.33 -36.031 -19.328 1 98.38 178 SER B O 1
ATOM 3668 N N . VAL B 1 179 ? -0.065 -34.281 -18 1 98.31 179 VAL B N 1
ATOM 3669 C CA . VAL B 1 179 ? 1.365 -34.5 -17.797 1 98.31 179 VAL B CA 1
ATOM 3670 C C . VAL B 1 179 ? 1.595 -35.812 -17.016 1 98.31 179 VAL B C 1
ATOM 3672 O O . VAL B 1 179 ? 2.518 -36.562 -17.328 1 98.31 179 VAL B O 1
ATOM 3675 N N . LEU B 1 180 ? 0.729 -36.094 -16.078 1 98.19 180 LEU B N 1
ATOM 3676 C CA . LEU B 1 180 ? 0.886 -37.25 -15.203 1 98.19 180 LEU B CA 1
ATOM 3677 C C . LEU B 1 180 ? 0.273 -38.5 -15.828 1 98.19 180 LEU B C 1
ATOM 3679 O O . LEU B 1 180 ? 0.386 -39.594 -15.273 1 98.19 180 LEU B O 1
ATOM 3683 N N . LYS B 1 181 ? -0.375 -38.312 -16.922 1 97.31 181 LYS B N 1
ATOM 3684 C CA . LYS B 1 181 ? -1.128 -39.406 -17.547 1 97.31 181 LYS B CA 1
ATOM 3685 C C . LYS B 1 181 ? -2.096 -40.031 -16.547 1 97.31 181 LYS B C 1
ATOM 3687 O O . LYS B 1 181 ? -2.113 -41.25 -16.391 1 97.31 181 LYS B O 1
ATOM 3692 N N . ALA B 1 182 ? -2.861 -39.25 -15.922 1 98.06 182 ALA B N 1
ATOM 3693 C CA . ALA B 1 182 ? -3.762 -39.656 -14.852 1 98.06 182 ALA B CA 1
ATOM 3694 C C . ALA B 1 182 ? -5.203 -39.25 -15.164 1 98.06 182 ALA B C 1
ATOM 3696 O O . ALA B 1 182 ? -5.445 -38.312 -15.914 1 98.06 182 ALA B O 1
ATOM 3697 N N . PRO B 1 183 ? -6.199 -40.031 -14.609 1 98 183 PRO B N 1
ATOM 3698 C CA . PRO B 1 183 ? -7.57 -39.531 -14.664 1 98 183 PRO B CA 1
ATOM 3699 C C . PRO B 1 183 ? -7.754 -38.25 -13.844 1 98 183 PRO B C 1
ATOM 3701 O O . PRO B 1 183 ? -6.957 -37.969 -12.945 1 98 183 PRO B O 1
ATOM 3704 N N . TRP B 1 184 ? -8.727 -37.469 -14.281 1 97.81 184 TRP B N 1
ATOM 3705 C CA . TRP B 1 184 ? -9.031 -36.25 -13.531 1 97.81 184 TRP B CA 1
ATOM 3706 C C . TRP B 1 184 ? -10.523 -36.125 -13.281 1 97.81 184 TRP B C 1
ATOM 3708 O O . TRP B 1 184 ? -11.336 -36.75 -13.969 1 97.81 184 TRP B O 1
ATOM 3718 N N . ASP B 1 185 ? -10.867 -35.406 -12.289 1 97.44 185 ASP B N 1
ATOM 3719 C CA . ASP B 1 185 ? -12.227 -35.062 -11.891 1 97.44 185 ASP B CA 1
ATOM 3720 C C . ASP B 1 185 ? -12.266 -33.75 -11.078 1 97.44 185 ASP B C 1
ATOM 3722 O O . ASP B 1 185 ? -11.281 -33.031 -11.047 1 97.44 185 ASP B O 1
ATOM 3726 N N . TYR B 1 186 ? -13.398 -33.344 -10.688 1 96.12 186 TYR B N 1
ATOM 3727 C CA . TYR B 1 186 ? -13.5 -32.188 -9.773 1 96.12 186 TYR B CA 1
ATOM 3728 C C . TYR B 1 186 ? -14.398 -32.531 -8.586 1 96.12 186 TYR B C 1
ATOM 3730 O O . TYR B 1 186 ? -15.203 -33.469 -8.656 1 96.12 186 TYR B O 1
ATOM 3738 N N . LEU B 1 187 ? -14.164 -31.797 -7.496 1 94.25 187 LEU B N 1
ATOM 3739 C CA . LEU B 1 187 ? -14.914 -32.031 -6.266 1 94.25 187 LEU B CA 1
ATOM 3740 C C . LEU B 1 187 ? -16.266 -31.297 -6.312 1 94.25 187 LEU B C 1
ATOM 3742 O O . LEU B 1 187 ? -16.344 -30.172 -6.789 1 94.25 187 LEU B O 1
ATOM 3746 N N . GLU B 1 188 ? -17.203 -31.938 -5.891 1 91.19 188 GLU B N 1
ATOM 3747 C CA . GLU B 1 188 ? -18.547 -31.375 -5.82 1 91.19 188 GLU B CA 1
ATOM 3748 C C . GLU B 1 188 ? -19.031 -31.266 -4.375 1 91.19 188 GLU B C 1
ATOM 3750 O O . GLU B 1 188 ? -18.875 -32.188 -3.594 1 91.19 188 GLU B O 1
ATOM 3755 N N . LYS B 1 189 ? -19.406 -29.969 -4.078 1 83.31 189 LYS B N 1
ATOM 3756 C CA . LYS B 1 189 ? -19.984 -29.75 -2.756 1 83.31 189 LYS B CA 1
ATOM 3757 C C . LYS B 1 189 ? -21.469 -30.125 -2.738 1 83.31 189 LYS B C 1
ATOM 3759 O O . LYS B 1 189 ? -22.219 -29.719 -3.621 1 83.31 189 LYS B O 1
ATOM 3764 N N . ARG B 1 190 ? -21.734 -31.078 -1.91 1 81.5 190 ARG B N 1
ATOM 3765 C CA . ARG B 1 190 ? -23.125 -31.516 -1.77 1 81.5 190 ARG B CA 1
ATOM 3766 C C . ARG B 1 190 ? -23.656 -31.203 -0.376 1 81.5 190 ARG B C 1
ATOM 3768 O O . ARG B 1 190 ? -22.953 -31.391 0.62 1 81.5 190 ARG B O 1
ATOM 3775 N N . ARG B 1 191 ? -24.781 -30.453 -0.374 1 78.19 191 ARG B N 1
ATOM 3776 C CA . ARG B 1 191 ? -25.422 -30.156 0.9 1 78.19 191 ARG B CA 1
ATOM 3777 C C . ARG B 1 191 ? -26.609 -31.078 1.137 1 78.19 191 ARG B C 1
ATOM 3779 O O . ARG B 1 191 ? -27.516 -31.156 0.3 1 78.19 191 ARG B O 1
ATOM 3786 N N . ASP B 1 192 ? -26.5 -31.781 2.221 1 80.25 192 ASP B N 1
ATOM 3787 C CA . ASP B 1 192 ? -27.656 -32.562 2.588 1 80.25 192 ASP B CA 1
ATOM 3788 C C . ASP B 1 192 ? -28.844 -31.688 2.936 1 80.25 192 ASP B C 1
ATOM 3790 O O . ASP B 1 192 ? -28.75 -30.797 3.789 1 80.25 192 ASP B O 1
ATOM 3794 N N . ARG B 1 193 ? -29.938 -31.844 2.248 1 78.88 193 ARG B N 1
ATOM 3795 C CA . ARG B 1 193 ? -31.094 -30.984 2.404 1 78.88 193 ARG B CA 1
ATOM 3796 C C . ARG B 1 193 ? -31.734 -31.172 3.771 1 78.88 193 ARG B C 1
ATOM 3798 O O . ARG B 1 193 ? -32.438 -30.281 4.266 1 78.88 193 ARG B O 1
ATOM 3805 N N . VAL B 1 194 ? -31.5 -32.219 4.344 1 82.31 194 VAL B N 1
ATOM 3806 C CA . VAL B 1 194 ? -32.156 -32.531 5.598 1 82.31 194 VAL B CA 1
ATOM 3807 C C . VAL B 1 194 ? -31.297 -32.125 6.777 1 82.31 194 VAL B C 1
ATOM 3809 O O . VAL B 1 194 ? -31.75 -31.391 7.656 1 82.31 194 VAL B O 1
ATOM 3812 N N . THR B 1 195 ? -30.109 -32.5 6.855 1 81.88 195 THR B N 1
ATOM 3813 C CA . THR B 1 195 ? -29.234 -32.281 7.988 1 81.88 195 THR B CA 1
ATOM 3814 C C . THR B 1 195 ? -28.453 -30.969 7.809 1 81.88 195 THR B C 1
ATOM 3816 O O . THR B 1 195 ? -27.906 -30.422 8.773 1 81.88 195 THR B O 1
ATOM 3819 N N . GLY B 1 196 ? -28.375 -30.484 6.598 1 79 196 GLY B N 1
ATOM 3820 C CA . GLY B 1 196 ? -27.578 -29.297 6.289 1 79 196 GLY B CA 1
ATOM 3821 C C . GLY B 1 196 ? -26.094 -29.594 6.16 1 79 196 GLY B C 1
ATOM 3822 O O . GLY B 1 196 ? -25.312 -28.688 5.859 1 79 196 GLY B O 1
ATOM 3823 N N . GLU B 1 197 ? -25.859 -30.906 6.32 1 76.88 197 GLU B N 1
ATOM 3824 C CA . GLU B 1 197 ? -24.453 -31.281 6.289 1 76.88 197 GLU B CA 1
ATOM 3825 C C . GLU B 1 197 ? -23.859 -31.141 4.883 1 76.88 197 GLU B C 1
ATOM 3827 O O . GLU B 1 197 ? -24.516 -31.5 3.898 1 76.88 197 GLU B O 1
ATOM 3832 N N . VAL B 1 198 ? -22.688 -30.422 4.781 1 77.62 198 VAL B N 1
ATOM 3833 C CA . VAL B 1 198 ? -22.016 -30.234 3.506 1 77.62 198 VAL B CA 1
ATOM 3834 C C . VAL B 1 198 ? -20.938 -31.297 3.312 1 77.62 198 VAL B C 1
ATOM 3836 O O . VAL B 1 198 ? -20.125 -31.531 4.199 1 77.62 198 VAL B O 1
ATOM 3839 N N . THR B 1 199 ? -21.094 -32.125 2.211 1 81.69 199 THR B N 1
ATOM 3840 C CA . THR B 1 199 ? -20.078 -33.125 1.871 1 81.69 199 THR B CA 1
ATOM 3841 C C . THR B 1 199 ? -19.375 -32.75 0.575 1 81.69 199 THR B C 1
ATOM 3843 O O . THR B 1 199 ? -19.938 -32.062 -0.279 1 81.69 199 THR B O 1
ATOM 3846 N N . ILE B 1 200 ? -18.078 -33.062 0.493 1 86 200 ILE B N 1
ATOM 3847 C CA . ILE B 1 200 ? -17.266 -32.844 -0.699 1 86 200 ILE B CA 1
ATOM 3848 C C . ILE B 1 200 ? -16.781 -34.188 -1.24 1 86 200 ILE B C 1
ATOM 3850 O O . ILE B 1 200 ? -16.203 -35 -0.503 1 86 200 ILE B O 1
ATOM 3854 N N . ARG B 1 201 ? -17.141 -34.531 -2.459 1 87.19 201 ARG B N 1
ATOM 3855 C CA . ARG B 1 201 ? -16.703 -35.781 -3.102 1 87.19 201 ARG B CA 1
ATOM 3856 C C . ARG B 1 201 ? -16.375 -35.531 -4.574 1 87.19 201 ARG B C 1
ATOM 3858 O O . ARG B 1 201 ? -16.875 -34.594 -5.184 1 87.19 201 ARG B O 1
ATOM 3865 N N . PRO B 1 202 ? -15.469 -36.531 -5.102 1 88.44 202 PRO B N 1
ATOM 3866 C CA . PRO B 1 202 ? -15.297 -36.438 -6.555 1 88.44 202 PRO B CA 1
ATOM 3867 C C . PRO B 1 202 ? -16.609 -36.656 -7.32 1 88.44 202 PRO B C 1
ATOM 3869 O O . PRO B 1 202 ? -17.484 -37.375 -6.863 1 88.44 202 PRO B O 1
ATOM 3872 N N . LYS B 1 203 ? -16.703 -36.062 -8.43 1 83.81 203 LYS B N 1
ATOM 3873 C CA . LYS B 1 203 ? -17.938 -36.125 -9.195 1 83.81 203 LYS B CA 1
ATOM 3874 C C . LYS B 1 203 ? -18.203 -37.531 -9.703 1 83.81 203 LYS B C 1
ATOM 3876 O O . LYS B 1 203 ? -19.312 -38.062 -9.57 1 83.81 203 LYS B O 1
ATOM 3881 N N . GLU B 1 204 ? -17.188 -38.188 -10.242 1 88.75 204 GLU B N 1
ATOM 3882 C CA . GLU B 1 204 ? -17.438 -39.469 -10.93 1 88.75 204 GLU B CA 1
ATOM 3883 C C . GLU B 1 204 ? -16.453 -40.531 -10.477 1 88.75 204 GLU B C 1
ATOM 3885 O O . GLU B 1 204 ? -16.812 -41.719 -10.328 1 88.75 204 GLU B O 1
ATOM 3890 N N . ILE B 1 205 ? -15.219 -40.219 -10.273 1 93.62 205 ILE B N 1
ATOM 3891 C CA . ILE B 1 205 ? -14.141 -41.188 -10.086 1 93.62 205 ILE B CA 1
ATOM 3892 C C . ILE B 1 205 ? -13.914 -41.406 -8.594 1 93.62 205 ILE B C 1
ATOM 3894 O O . ILE B 1 205 ? -13.82 -40.469 -7.812 1 93.62 205 ILE B O 1
ATOM 3898 N N . SER B 1 206 ? -13.844 -42.688 -8.227 1 94.62 206 SER B N 1
ATOM 3899 C CA . SER B 1 206 ? -13.57 -43.031 -6.836 1 94.62 206 SER B CA 1
ATOM 3900 C C . SER B 1 206 ? -12.133 -42.688 -6.457 1 94.62 206 SER B C 1
ATOM 3902 O O . SER B 1 206 ? -11.211 -42.938 -7.242 1 94.62 206 SER B O 1
ATOM 3904 N N . ALA B 1 207 ? -11.906 -42.188 -5.277 1 95.56 207 ALA B N 1
ATOM 3905 C CA . ALA B 1 207 ? -10.586 -41.844 -4.758 1 95.56 207 ALA B CA 1
ATOM 3906 C C . ALA B 1 207 ? -9.969 -43.031 -4.004 1 95.56 207 ALA B C 1
ATOM 3908 O O . ALA B 1 207 ? -8.812 -42.969 -3.566 1 95.56 207 ALA B O 1
ATOM 3909 N N . GLU B 1 208 ? -10.742 -44.094 -3.85 1 96.81 208 GLU B N 1
ATOM 3910 C CA . GLU B 1 208 ? -10.305 -45.219 -3.035 1 96.81 208 GLU B CA 1
ATOM 3911 C C . GLU B 1 208 ? -8.992 -45.781 -3.557 1 96.81 208 GLU B C 1
ATOM 3913 O O . GLU B 1 208 ? -8.891 -46.156 -4.734 1 96.81 208 GLU B O 1
ATOM 3918 N N . GLY B 1 209 ? -8.023 -45.812 -2.654 1 97.44 209 GLY B N 1
ATOM 3919 C CA . GLY B 1 209 ? -6.742 -46.438 -2.959 1 97.44 209 GLY B CA 1
ATOM 3920 C C . GLY B 1 209 ? -5.848 -45.562 -3.83 1 97.44 209 GLY B C 1
ATOM 3921 O O . GLY B 1 209 ? -4.75 -45.969 -4.203 1 97.44 209 GLY B O 1
ATOM 3922 N N . LYS B 1 210 ? -6.199 -44.406 -4.176 1 97.69 210 LYS B N 1
ATOM 3923 C CA . LYS B 1 210 ? -5.477 -43.562 -5.105 1 97.69 210 LYS B CA 1
ATOM 3924 C C . LYS B 1 210 ? -4.594 -42.562 -4.359 1 97.69 210 LYS B C 1
ATOM 3926 O O . LYS B 1 210 ? -4.836 -42.25 -3.189 1 97.69 210 LYS B O 1
ATOM 3931 N N . THR B 1 211 ? -3.531 -42.156 -5.02 1 98.31 211 THR B N 1
ATOM 3932 C CA . THR B 1 211 ? -2.879 -40.906 -4.652 1 98.31 211 THR B CA 1
ATOM 3933 C C . THR B 1 211 ? -3.611 -39.719 -5.262 1 98.31 211 THR B C 1
ATOM 3935 O O . THR B 1 211 ? -3.523 -39.469 -6.469 1 98.31 211 THR B O 1
ATOM 3938 N N . VAL B 1 212 ? -4.246 -38.969 -4.414 1 98.38 212 VAL B N 1
ATOM 3939 C CA . VAL B 1 212 ? -5.051 -37.844 -4.895 1 98.38 212 VAL B CA 1
ATOM 3940 C C . VAL B 1 212 ? -4.207 -36.562 -4.91 1 98.38 212 VAL B C 1
ATOM 3942 O O . VAL B 1 212 ? -3.488 -36.281 -3.947 1 98.38 212 VAL B O 1
ATOM 3945 N N . ILE B 1 213 ? -4.281 -35.875 -6.023 1 98.75 213 ILE B N 1
ATOM 3946 C CA . ILE B 1 213 ? -3.617 -34.594 -6.156 1 98.75 213 ILE B CA 1
ATOM 3947 C C . ILE B 1 213 ? -4.656 -33.5 -6.406 1 98.75 213 ILE B C 1
ATOM 3949 O O . ILE B 1 213 ? -5.27 -33.469 -7.473 1 98.75 213 ILE B O 1
ATOM 3953 N N . ILE B 1 214 ? -4.863 -32.656 -5.418 1 98.5 214 ILE B N 1
ATOM 3954 C CA . ILE B 1 214 ? -5.77 -31.531 -5.562 1 98.5 214 ILE B CA 1
ATOM 3955 C C . ILE B 1 214 ? -5.02 -30.344 -6.16 1 98.5 214 ILE B C 1
ATOM 3957 O O . ILE B 1 214 ? -3.982 -29.938 -5.637 1 98.5 214 ILE B O 1
ATOM 3961 N N . VAL B 1 215 ? -5.57 -29.797 -7.281 1 98.5 215 VAL B N 1
ATOM 3962 C CA . VAL B 1 215 ? -4.859 -28.766 -8.039 1 98.5 215 VAL B CA 1
ATOM 3963 C C . VAL B 1 215 ? -5.609 -27.438 -7.941 1 98.5 215 VAL B C 1
ATOM 3965 O O . VAL B 1 215 ? -6.832 -27.391 -8.109 1 98.5 215 VAL B O 1
ATOM 3968 N N . ASP B 1 216 ? -4.902 -26.375 -7.695 1 97.31 216 ASP B N 1
ATOM 3969 C CA . ASP B 1 216 ? -5.477 -25.031 -7.66 1 97.31 216 ASP B CA 1
ATOM 3970 C C . ASP B 1 216 ? -4.406 -23.984 -7.922 1 97.31 216 ASP B C 1
ATOM 3972 O O . ASP B 1 216 ? -3.234 -24.312 -8.125 1 97.31 216 ASP B O 1
ATOM 3976 N N . ASP B 1 217 ? -4.793 -22.75 -8.062 1 97.5 217 ASP B N 1
ATOM 3977 C CA . ASP B 1 217 ? -3.807 -21.688 -8.258 1 97.5 217 ASP B CA 1
ATOM 3978 C C . ASP B 1 217 ? -3.053 -21.391 -6.969 1 97.5 217 ASP B C 1
ATOM 3980 O O . ASP B 1 217 ? -1.844 -21.156 -6.988 1 97.5 217 ASP B O 1
ATOM 3984 N N . MET B 1 218 ? -3.809 -21.469 -5.836 1 98.06 218 MET B N 1
ATOM 3985 C CA . MET B 1 218 ? -3.107 -21.125 -4.598 1 98.06 218 MET B CA 1
ATOM 3986 C C . MET B 1 218 ? -3.764 -21.797 -3.398 1 98.06 218 MET B C 1
ATOM 3988 O O . MET B 1 218 ? -4.895 -22.281 -3.492 1 98.06 218 MET B O 1
ATOM 3992 N N . VAL B 1 219 ? -3.074 -21.906 -2.318 1 97.88 219 VAL B N 1
ATOM 3993 C CA . VAL B 1 219 ? -3.58 -22.25 -0.992 1 97.88 219 VAL B CA 1
ATOM 3994 C C . VAL B 1 219 ? -3.279 -21.109 -0.021 1 97.88 219 VAL B C 1
ATOM 3996 O O . VAL B 1 219 ? -2.125 -20.703 0.129 1 97.88 219 VAL B O 1
ATOM 3999 N N . SER B 1 220 ? -4.293 -20.578 0.539 1 97.12 220 SER B N 1
ATOM 4000 C CA . SER B 1 220 ? -4.117 -19.484 1.484 1 97.12 220 SER B CA 1
ATOM 4001 C C . SER B 1 220 ? -4.246 -19.969 2.924 1 97.12 220 SER B C 1
ATOM 4003 O O . SER B 1 220 ? -3.287 -20.5 3.492 1 97.12 220 SER B O 1
ATOM 4005 N N . THR B 1 221 ? -5.453 -20.047 3.48 1 96.69 221 THR B N 1
ATOM 4006 C CA . THR B 1 221 ? -5.656 -20.484 4.855 1 96.69 221 THR B CA 1
ATOM 4007 C C . THR B 1 221 ? -5.691 -22 4.941 1 96.69 221 THR B C 1
ATOM 4009 O O . THR B 1 221 ? -5.574 -22.578 6.027 1 96.69 221 THR B O 1
ATOM 4012 N N . GLY B 1 222 ? -5.93 -22.609 3.787 1 96.88 222 GLY B N 1
ATOM 4013 C CA . GLY B 1 222 ? -5.922 -24.062 3.715 1 96.88 222 GLY B CA 1
ATOM 4014 C C . GLY B 1 222 ? -7.25 -24.688 4.105 1 96.88 222 GLY B C 1
ATOM 4015 O O . GLY B 1 222 ? -7.406 -25.906 4.059 1 96.88 222 GLY B O 1
ATOM 4016 N N . SER B 1 223 ? -8.227 -23.922 4.406 1 94.56 223 SER B N 1
ATOM 4017 C CA . SER B 1 223 ? -9.492 -24.438 4.922 1 94.56 223 SER B CA 1
ATOM 4018 C C . SER B 1 223 ? -10.203 -25.312 3.893 1 94.56 223 SER B C 1
ATOM 4020 O O . SER B 1 223 ? -10.648 -26.406 4.215 1 94.56 223 SER B O 1
ATOM 4022 N N . THR B 1 224 ? -10.328 -24.828 2.623 1 92.25 224 THR B N 1
ATOM 4023 C CA . THR B 1 224 ? -10.977 -25.594 1.561 1 92.25 224 THR B CA 1
ATOM 4024 C C . THR B 1 224 ? -10.211 -26.875 1.279 1 92.25 224 THR B C 1
ATOM 4026 O O . THR B 1 224 ? -10.812 -27.953 1.168 1 92.25 224 THR B O 1
ATOM 4029 N N . LEU B 1 225 ? -8.945 -26.766 1.242 1 96.06 225 LEU B N 1
ATOM 4030 C CA . LEU B 1 225 ? -8.094 -27.922 0.965 1 96.06 225 LEU B CA 1
ATOM 4031 C C . LEU B 1 225 ? -8.188 -28.938 2.09 1 96.06 225 LEU B C 1
ATOM 4033 O O . LEU B 1 225 ? -8.242 -30.141 1.833 1 96.06 225 LEU B O 1
ATOM 4037 N N . ALA B 1 226 ? -8.219 -28.438 3.291 1 97 226 ALA B N 1
ATOM 4038 C CA . ALA B 1 226 ? -8.305 -29.328 4.445 1 97 226 ALA B CA 1
ATOM 4039 C C . ALA B 1 226 ? -9.625 -30.094 4.449 1 97 226 ALA B C 1
ATOM 4041 O O . ALA B 1 226 ? -9.656 -31.297 4.711 1 97 226 ALA B O 1
ATOM 4042 N N . LEU B 1 227 ? -10.672 -29.375 4.223 1 94 227 LEU B N 1
ATOM 4043 C CA . LEU B 1 227 ? -11.984 -30.016 4.18 1 94 227 LEU B CA 1
ATOM 4044 C C . LEU B 1 227 ? -12.023 -31.094 3.105 1 94 227 LEU B C 1
ATOM 4046 O O . LEU B 1 227 ? -12.516 -32.188 3.352 1 94 227 LEU B O 1
ATOM 4050 N N . ALA B 1 228 ? -11.531 -30.797 1.949 1 95.31 228 ALA B N 1
ATOM 4051 C CA . ALA B 1 228 ? -11.484 -31.75 0.854 1 95.31 228 ALA B CA 1
ATOM 4052 C C . ALA B 1 228 ? -10.641 -32.969 1.231 1 95.31 228 ALA B C 1
ATOM 4054 O O . ALA B 1 228 ? -11.047 -34.125 0.991 1 95.31 228 ALA B O 1
ATOM 4055 N N . ALA B 1 229 ? -9.5 -32.719 1.812 1 97.25 229 ALA B N 1
ATOM 4056 C CA . ALA B 1 229 ? -8.57 -33.781 2.178 1 97.25 229 ALA B CA 1
ATOM 4057 C C . ALA B 1 229 ? -9.203 -34.75 3.193 1 97.25 229 ALA B C 1
ATOM 4059 O O . ALA B 1 229 ? -9.07 -35.969 3.076 1 97.25 229 ALA B O 1
ATOM 4060 N N . LYS B 1 230 ? -9.859 -34.156 4.16 1 96.19 230 LYS B N 1
ATOM 4061 C CA . LYS B 1 230 ? -10.516 -34.969 5.176 1 96.19 230 LYS B CA 1
ATOM 4062 C C . LYS B 1 230 ? -11.531 -35.938 4.543 1 96.19 230 LYS B C 1
ATOM 4064 O O . LYS B 1 230 ? -11.586 -37.094 4.891 1 96.19 230 LYS B O 1
ATOM 4069 N N . GLN B 1 231 ? -12.281 -35.406 3.736 1 94.56 231 GLN B N 1
ATOM 4070 C CA . GLN B 1 231 ? -13.336 -36.188 3.111 1 94.56 231 GLN B CA 1
ATOM 4071 C C . GLN B 1 231 ? -12.758 -37.25 2.158 1 94.56 231 GLN B C 1
ATOM 4073 O O . GLN B 1 231 ? -13.281 -38.344 2.053 1 94.56 231 GLN B O 1
ATOM 4078 N N . LEU B 1 232 ? -11.719 -36.906 1.447 1 96.88 232 LEU B N 1
ATOM 4079 C CA . LEU B 1 232 ? -11.062 -37.812 0.534 1 96.88 232 LEU B CA 1
ATOM 4080 C C . LEU B 1 232 ? -10.414 -38.969 1.3 1 96.88 232 LEU B C 1
ATOM 4082 O O . LEU B 1 232 ? -10.461 -40.125 0.861 1 96.88 232 LEU B O 1
ATOM 4086 N N . LYS B 1 233 ? -9.82 -38.656 2.393 1 97 233 LYS B N 1
ATOM 4087 C CA . LYS B 1 233 ? -9.266 -39.688 3.254 1 97 233 LYS B CA 1
ATOM 4088 C C . LYS B 1 233 ? -10.352 -40.625 3.762 1 97 233 LYS B C 1
ATOM 4090 O O . LYS B 1 233 ? -10.18 -41.844 3.768 1 97 233 LYS B O 1
ATOM 4095 N N . ALA B 1 234 ? -11.414 -40.031 4.184 1 94.62 234 ALA B N 1
ATOM 4096 C CA . ALA B 1 234 ? -12.547 -40.812 4.652 1 94.62 234 ALA B CA 1
ATOM 4097 C C . ALA B 1 234 ? -13.078 -41.719 3.543 1 94.62 234 ALA B C 1
ATOM 4099 O O . ALA B 1 234 ? -13.578 -42.812 3.812 1 94.62 234 ALA B O 1
ATOM 4100 N N . ALA B 1 235 ? -12.906 -41.281 2.34 1 93.88 235 ALA B N 1
ATOM 4101 C CA . ALA B 1 235 ? -13.391 -42.031 1.179 1 93.88 235 ALA B CA 1
ATOM 4102 C C . ALA B 1 235 ? -12.367 -43.062 0.732 1 93.88 235 ALA B C 1
ATOM 4104 O O . ALA B 1 235 ? -12.578 -43.781 -0.258 1 93.88 235 ALA B O 1
ATOM 4105 N N . GLY B 1 236 ? -11.203 -43.125 1.43 1 96.56 236 GLY B N 1
ATOM 4106 C CA . GLY B 1 236 ? -10.273 -44.219 1.202 1 96.56 236 GLY B CA 1
ATOM 4107 C C . GLY B 1 236 ? -9.062 -43.812 0.392 1 96.56 236 GLY B C 1
ATOM 4108 O O . GLY B 1 236 ? -8.273 -44.656 -0.021 1 96.56 236 GLY B O 1
ATOM 4109 N N . ALA B 1 237 ? -8.836 -42.594 0.131 1 97.56 237 ALA B N 1
ATOM 4110 C CA . ALA B 1 237 ? -7.633 -42.125 -0.571 1 97.56 237 ALA B CA 1
ATOM 4111 C C . ALA B 1 237 ? -6.375 -42.594 0.16 1 97.56 237 ALA B C 1
ATOM 4113 O O . ALA B 1 237 ? -6.289 -42.5 1.386 1 97.56 237 ALA B O 1
ATOM 4114 N N . LYS B 1 238 ? -5.5 -43.156 -0.576 1 97.94 238 LYS B N 1
ATOM 4115 C CA . LYS B 1 238 ? -4.242 -43.625 0.003 1 97.94 238 LYS B CA 1
ATOM 4116 C C . LYS B 1 238 ? -3.367 -42.438 0.429 1 97.94 238 LYS B C 1
ATOM 4118 O O . LYS B 1 238 ? -2.809 -42.469 1.528 1 97.94 238 LYS B O 1
ATOM 4123 N N . ARG B 1 239 ? -3.143 -41.5 -0.484 1 98.25 239 ARG B N 1
ATOM 4124 C CA . ARG B 1 239 ? -2.393 -40.281 -0.258 1 98.25 239 ARG B CA 1
ATOM 4125 C C . ARG B 1 239 ? -3.164 -39.062 -0.769 1 98.25 239 ARG B C 1
ATOM 4127 O O . ARG B 1 239 ? -3.885 -39.156 -1.765 1 98.25 239 ARG B O 1
ATOM 4134 N N . VAL B 1 240 ? -2.969 -37.938 -0.051 1 98.5 240 VAL B N 1
ATOM 4135 C CA . VAL B 1 240 ? -3.531 -36.688 -0.515 1 98.5 240 VAL B CA 1
ATOM 4136 C C . VAL B 1 240 ? -2.428 -35.625 -0.617 1 98.5 240 VAL B C 1
ATOM 4138 O O . VAL B 1 240 ? -1.749 -35.344 0.37 1 98.5 240 VAL B O 1
ATOM 4141 N N . LEU B 1 241 ? -2.189 -35.156 -1.799 1 98.75 241 LEU B N 1
ATOM 4142 C CA . LEU B 1 241 ? -1.248 -34.062 -2.1 1 98.75 241 LEU B CA 1
ATOM 4143 C C . LEU B 1 241 ? -1.973 -32.844 -2.666 1 98.75 241 LEU B C 1
ATOM 4145 O O . LEU B 1 241 ? -3.072 -32.969 -3.211 1 98.75 241 LEU B O 1
ATOM 4149 N N . ALA B 1 242 ? -1.393 -31.719 -2.469 1 98.75 242 ALA B N 1
ATOM 4150 C CA . ALA B 1 242 ? -1.833 -30.5 -3.143 1 98.75 242 ALA B CA 1
ATOM 4151 C C . ALA B 1 242 ? -0.761 -29.984 -4.098 1 98.75 242 ALA B C 1
ATOM 4153 O O . ALA B 1 242 ? 0.432 -30.031 -3.785 1 98.75 242 ALA B O 1
ATOM 4154 N N . LEU B 1 243 ? -1.168 -29.641 -5.25 1 98.81 243 LEU B N 1
ATOM 4155 C CA . LEU B 1 243 ? -0.301 -29.016 -6.238 1 98.81 243 LEU B CA 1
ATOM 4156 C C . LEU B 1 243 ? -0.828 -27.625 -6.625 1 98.81 243 LEU B C 1
ATOM 4158 O O . LEU B 1 243 ? -1.861 -27.516 -7.289 1 98.81 243 LEU B O 1
ATOM 4162 N N . VAL B 1 244 ? -0.112 -26.594 -6.184 1 98.81 244 VAL B N 1
ATOM 4163 C CA . VAL B 1 244 ? -0.56 -25.234 -6.398 1 98.81 244 VAL B CA 1
ATOM 4164 C C . VAL B 1 244 ? 0.598 -24.375 -6.922 1 98.81 244 VAL B C 1
ATOM 4166 O O . VAL B 1 244 ? 1.766 -24.719 -6.719 1 98.81 244 VAL B O 1
ATOM 4169 N N . ALA B 1 245 ? 0.29 -23.25 -7.59 1 98.81 245 ALA B N 1
ATOM 4170 C CA . ALA B 1 245 ? 1.318 -22.328 -8.047 1 98.81 245 ALA B CA 1
ATOM 4171 C C . ALA B 1 245 ? 1.889 -21.531 -6.875 1 98.81 245 ALA B C 1
ATOM 4173 O O . ALA B 1 245 ? 3.102 -21.312 -6.793 1 98.81 245 ALA B O 1
ATOM 4174 N N . HIS B 1 246 ? 0.956 -21.109 -5.957 1 98.81 246 HIS B N 1
ATOM 4175 C CA . HIS B 1 246 ? 1.344 -20.234 -4.859 1 98.81 246 HIS B CA 1
ATOM 4176 C C . HIS B 1 246 ? 0.89 -20.797 -3.516 1 98.81 246 HIS B C 1
ATOM 4178 O O . HIS B 1 246 ? -0.311 -20.906 -3.258 1 98.81 246 HIS B O 1
ATOM 4184 N N . ALA B 1 247 ? 1.781 -21.078 -2.641 1 98.75 247 ALA B N 1
ATOM 4185 C CA . ALA B 1 247 ? 1.438 -21.547 -1.296 1 98.75 247 ALA B CA 1
ATOM 4186 C C . ALA B 1 247 ? 1.576 -20.406 -0.281 1 98.75 247 ALA B C 1
ATOM 4188 O O . ALA B 1 247 ? 2.611 -20.281 0.378 1 98.75 247 ALA B O 1
ATOM 4189 N N . LEU B 1 248 ? 0.524 -19.672 -0.129 1 98.62 248 LEU B N 1
ATOM 4190 C CA . LEU B 1 248 ? 0.553 -18.578 0.832 1 98.62 248 LEU B CA 1
ATOM 4191 C C . LEU B 1 248 ? 0.619 -19.109 2.26 1 98.62 248 LEU B C 1
ATOM 4193 O O . LEU B 1 248 ? 1.31 -18.531 3.107 1 98.62 248 LEU B O 1
ATOM 4197 N N . MET B 1 249 ? -0.174 -20.172 2.535 1 98.31 249 MET B N 1
ATOM 4198 C CA . MET B 1 249 ? -0.11 -20.891 3.807 1 98.31 249 MET B CA 1
ATOM 4199 C C . MET B 1 249 ? -0.23 -19.922 4.98 1 98.31 249 MET B C 1
ATOM 4201 O O . MET B 1 249 ? 0.605 -19.938 5.887 1 98.31 249 MET B O 1
ATOM 4205 N N . VAL B 1 250 ? -1.282 -19.188 5.02 1 97.5 250 VAL B N 1
ATOM 4206 C CA . VAL B 1 250 ? -1.454 -18.109 5.996 1 97.5 250 VAL B CA 1
ATOM 4207 C C . VAL B 1 250 ? -1.951 -18.688 7.32 1 97.5 250 VAL B C 1
ATOM 4209 O O . VAL B 1 250 ? -2.646 -19.703 7.336 1 97.5 250 VAL B O 1
ATOM 4212 N N . GLY B 1 251 ? -1.534 -18.078 8.391 1 96.06 251 GLY B N 1
ATOM 4213 C CA . GLY B 1 251 ? -1.992 -18.5 9.703 1 96.06 251 GLY B CA 1
ATOM 4214 C C . GLY B 1 251 ? -1.572 -19.906 10.062 1 96.06 251 GLY B C 1
ATOM 4215 O O . GLY B 1 251 ? -0.397 -20.266 9.945 1 96.06 251 GLY B O 1
ATOM 4216 N N . ASP B 1 252 ? -2.594 -20.75 10.477 1 97.12 252 ASP B N 1
ATOM 4217 C CA . ASP B 1 252 ? -2.348 -22.125 10.938 1 97.12 252 ASP B CA 1
ATOM 4218 C C . ASP B 1 252 ? -2.561 -23.125 9.812 1 97.12 252 ASP B C 1
ATOM 4220 O O . ASP B 1 252 ? -2.98 -24.266 10.062 1 97.12 252 ASP B O 1
ATOM 4224 N N . ALA B 1 253 ? -2.293 -22.672 8.633 1 98.31 253 ALA B N 1
ATOM 4225 C CA . ALA B 1 253 ? -2.586 -23.484 7.457 1 98.31 253 ALA B CA 1
ATOM 4226 C C . ALA B 1 253 ? -1.854 -24.828 7.523 1 98.31 253 ALA B C 1
ATOM 4228 O O . ALA B 1 253 ? -2.426 -25.875 7.203 1 98.31 253 ALA B O 1
ATOM 4229 N N . GLU B 1 254 ? -0.603 -24.828 7.875 1 98.5 254 GLU B N 1
ATOM 4230 C CA . GLU B 1 254 ? 0.185 -26.047 7.891 1 98.5 254 GLU B CA 1
ATOM 4231 C C . GLU B 1 254 ? -0.444 -27.094 8.805 1 98.5 254 GLU B C 1
ATOM 4233 O O . GLU B 1 254 ? -0.657 -28.25 8.391 1 98.5 254 GLU B O 1
ATOM 4238 N N . ASN B 1 255 ? -0.708 -26.703 10.07 1 98.5 255 ASN B N 1
ATOM 4239 C CA . ASN B 1 255 ? -1.302 -27.641 11.023 1 98.5 255 ASN B CA 1
ATOM 4240 C C . ASN B 1 255 ? -2.668 -28.125 10.547 1 98.5 255 ASN B C 1
ATOM 4242 O O . ASN B 1 255 ? -2.984 -29.312 10.664 1 98.5 255 ASN B O 1
ATOM 4246 N N . LYS B 1 256 ? -3.439 -27.188 10.062 1 98.12 256 LYS B N 1
ATOM 4247 C CA . LYS B 1 256 ? -4.766 -27.516 9.547 1 98.12 256 LYS B CA 1
ATOM 4248 C C . LYS B 1 256 ? -4.684 -28.578 8.453 1 98.12 256 LYS B C 1
ATOM 4250 O O . LYS B 1 256 ? -5.449 -29.547 8.461 1 98.12 256 LYS B O 1
ATOM 4255 N N . LEU B 1 257 ? -3.754 -28.422 7.531 1 98.75 257 LEU B N 1
ATOM 4256 C CA . LEU B 1 257 ? -3.609 -29.328 6.395 1 98.75 257 LEU B CA 1
ATOM 4257 C C . LEU B 1 257 ? -3.064 -30.672 6.844 1 98.75 257 LEU B C 1
ATOM 4259 O O . LEU B 1 257 ? -3.545 -31.719 6.402 1 98.75 257 LEU B O 1
ATOM 4263 N N . ARG B 1 258 ? -2.104 -30.656 7.723 1 98.44 258 ARG B N 1
ATOM 4264 C CA . ARG B 1 258 ? -1.554 -31.906 8.242 1 98.44 258 ARG B CA 1
ATOM 4265 C C . ARG B 1 258 ? -2.625 -32.719 8.961 1 98.44 258 ARG B C 1
ATOM 4267 O O . ARG B 1 258 ? -2.75 -33.906 8.742 1 98.44 258 ARG B O 1
ATOM 4274 N N . GLU B 1 259 ? -3.355 -32.031 9.789 1 98.38 259 GLU B N 1
ATOM 4275 C CA . GLU B 1 259 ? -4.41 -32.688 10.547 1 98.38 259 GLU B CA 1
ATOM 4276 C C . GLU B 1 259 ? -5.477 -33.281 9.625 1 98.38 259 GLU B C 1
ATOM 4278 O O . GLU B 1 259 ? -6.098 -34.281 9.945 1 98.38 259 GLU B O 1
ATOM 4283 N N . ALA B 1 260 ? -5.613 -32.656 8.508 1 98.25 260 ALA B N 1
ATOM 4284 C CA . ALA B 1 260 ? -6.648 -33.062 7.562 1 98.25 260 ALA B CA 1
ATOM 4285 C C . ALA B 1 260 ? -6.156 -34.219 6.691 1 98.25 260 ALA B C 1
ATOM 4287 O O . ALA B 1 260 ? -6.934 -34.812 5.93 1 98.25 260 ALA B O 1
ATOM 4288 N N . GLY B 1 261 ? -4.852 -34.5 6.781 1 98.25 261 GLY B N 1
ATOM 4289 C CA . GLY B 1 261 ? -4.336 -35.656 6.066 1 98.25 261 GLY B CA 1
ATOM 4290 C C . GLY B 1 261 ? -3.588 -35.312 4.801 1 98.25 261 GLY B C 1
ATOM 4291 O O . GLY B 1 261 ? -3.271 -36.156 3.986 1 98.25 261 GLY B O 1
ATOM 4292 N N . VAL B 1 262 ? -3.311 -34.062 4.582 1 98.75 262 VAL B N 1
ATOM 4293 C CA . VAL B 1 262 ? -2.502 -33.625 3.441 1 98.75 262 VAL B CA 1
ATOM 4294 C C . VAL B 1 262 ? -1.038 -34 3.689 1 98.75 262 VAL B C 1
ATOM 4296 O O . VAL B 1 262 ? -0.456 -33.594 4.699 1 98.75 262 VAL B O 1
ATOM 4299 N N . GLU B 1 263 ? -0.504 -34.688 2.795 1 98.44 263 GLU B N 1
ATOM 4300 C CA . GLU B 1 263 ? 0.867 -35.156 2.963 1 98.44 263 GLU B CA 1
ATOM 4301 C C . GLU B 1 263 ? 1.873 -34.094 2.576 1 98.44 263 GLU B C 1
ATOM 4303 O O . GLU B 1 263 ? 2.879 -33.906 3.262 1 98.44 263 GLU B O 1
ATOM 4308 N N . ARG B 1 264 ? 1.659 -33.438 1.437 1 98.56 264 ARG B N 1
ATOM 4309 C CA . ARG B 1 264 ? 2.578 -32.438 0.906 1 98.56 264 ARG B CA 1
ATOM 4310 C C . ARG B 1 264 ? 1.834 -31.391 0.075 1 98.56 264 ARG B C 1
ATOM 4312 O O . ARG B 1 264 ? 0.856 -31.719 -0.602 1 98.56 264 ARG B O 1
ATOM 4319 N N . VAL B 1 265 ? 2.309 -30.203 0.212 1 98.88 265 VAL B N 1
ATOM 4320 C CA . VAL B 1 265 ? 1.91 -29.141 -0.697 1 98.88 265 VAL B CA 1
ATOM 4321 C C . VAL B 1 265 ? 3.057 -28.812 -1.654 1 98.88 265 VAL B C 1
ATOM 4323 O O . VAL B 1 265 ? 4.098 -28.297 -1.237 1 98.88 265 VAL B O 1
ATOM 4326 N N . ILE B 1 266 ? 2.879 -29.141 -2.904 1 98.88 266 ILE B N 1
ATOM 4327 C CA . ILE B 1 266 ? 3.877 -28.859 -3.934 1 98.88 266 ILE B CA 1
ATOM 4328 C C . ILE B 1 266 ? 3.607 -27.5 -4.566 1 98.88 266 ILE B C 1
ATOM 4330 O O . ILE B 1 266 ? 2.48 -27.219 -4.973 1 98.88 266 ILE B O 1
ATOM 4334 N N . THR B 1 267 ? 4.586 -26.672 -4.621 1 98.88 267 THR B N 1
ATOM 4335 C CA . THR B 1 267 ? 4.379 -25.312 -5.102 1 98.88 267 THR B CA 1
ATOM 4336 C C . THR B 1 267 ? 5.629 -24.797 -5.805 1 98.88 267 THR B C 1
ATOM 4338 O O . THR B 1 267 ? 6.691 -25.406 -5.738 1 98.88 267 THR B O 1
ATOM 4341 N N . ALA B 1 268 ? 5.488 -23.719 -6.555 1 98.88 268 ALA B N 1
ATOM 4342 C CA . ALA B 1 268 ? 6.605 -23.016 -7.164 1 98.88 268 ALA B CA 1
ATOM 4343 C C . ALA B 1 268 ? 7.176 -21.969 -6.211 1 98.88 268 ALA B C 1
ATOM 4345 O O . ALA B 1 268 ? 6.5 -21.547 -5.266 1 98.88 268 ALA B O 1
ATOM 4346 N N . ASN B 1 269 ? 8.453 -21.562 -6.41 1 98.75 269 ASN B N 1
ATOM 4347 C CA . ASN B 1 269 ? 9.062 -20.5 -5.617 1 98.75 269 ASN B CA 1
ATOM 4348 C C . ASN B 1 269 ? 8.633 -19.109 -6.102 1 98.75 269 ASN B C 1
ATOM 4350 O O . ASN B 1 269 ? 9.461 -18.312 -6.551 1 98.75 269 ASN B O 1
ATOM 4354 N N . THR B 1 270 ? 7.371 -18.781 -5.855 1 98.81 270 THR B N 1
ATOM 4355 C CA . THR B 1 270 ? 6.785 -17.578 -6.41 1 98.81 270 THR B CA 1
ATOM 4356 C C . THR B 1 270 ? 6.602 -16.516 -5.328 1 98.81 270 THR B C 1
ATOM 4358 O O . THR B 1 270 ? 6.199 -15.383 -5.617 1 98.81 270 THR B O 1
ATOM 4361 N N . LEU B 1 271 ? 6.848 -16.828 -4.09 1 98.81 271 LEU B N 1
ATOM 4362 C CA . LEU B 1 271 ? 6.609 -15.922 -2.98 1 98.81 271 LEU B CA 1
ATOM 4363 C C . LEU B 1 271 ? 7.91 -15.617 -2.24 1 98.81 271 LEU B C 1
ATOM 4365 O O . LEU B 1 271 ? 8.82 -16.453 -2.207 1 98.81 271 LEU B O 1
ATOM 4369 N N . ALA B 1 272 ? 7.984 -14.414 -1.646 1 97.94 272 ALA B N 1
ATOM 4370 C CA . ALA B 1 272 ? 9.156 -14 -0.881 1 97.94 272 ALA B CA 1
ATOM 4371 C C . ALA B 1 272 ? 9.031 -14.406 0.584 1 97.94 272 ALA B C 1
ATOM 4373 O O . ALA B 1 272 ? 9.008 -13.547 1.472 1 97.94 272 ALA B O 1
ATOM 4374 N N . ARG B 1 273 ? 8.969 -15.703 0.759 1 96.81 273 ARG B N 1
ATOM 4375 C CA . ARG B 1 273 ? 8.789 -16.172 2.127 1 96.81 273 ARG B CA 1
ATOM 4376 C C . ARG B 1 273 ? 9.531 -17.484 2.352 1 96.81 273 ARG B C 1
ATOM 4378 O O . ARG B 1 273 ? 9.914 -18.156 1.394 1 96.81 273 ARG B O 1
ATOM 4385 N N . ASP B 1 274 ? 9.695 -17.797 3.664 1 96.94 274 ASP B N 1
ATOM 4386 C CA . ASP B 1 274 ? 10.062 -19.156 4.031 1 96.94 274 ASP B CA 1
ATOM 4387 C C . ASP B 1 274 ? 8.836 -20.062 4.047 1 96.94 274 ASP B C 1
ATOM 4389 O O . ASP B 1 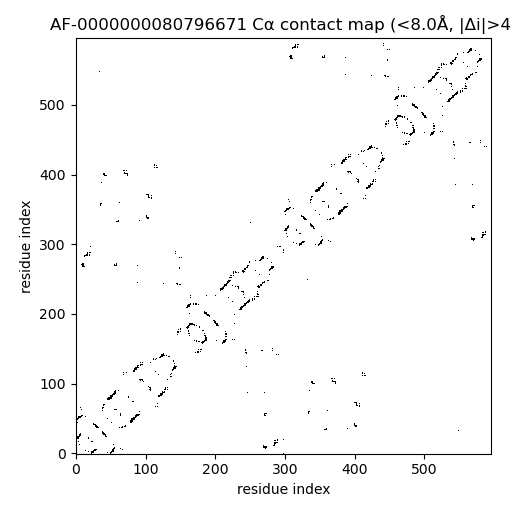274 ? 7.84 -19.766 4.711 1 96.94 274 ASP B O 1
ATOM 4393 N N . TYR B 1 275 ? 8.906 -21.109 3.359 1 97.81 275 TYR B N 1
ATOM 4394 C CA . TYR B 1 275 ? 7.762 -22.016 3.244 1 97.81 275 TYR B CA 1
ATOM 4395 C C . TYR B 1 275 ? 7.699 -22.969 4.426 1 97.81 275 TYR B C 1
ATOM 4397 O O . TYR B 1 275 ? 8.734 -23.375 4.961 1 97.81 275 TYR B O 1
ATOM 4405 N N . PRO B 1 276 ? 6.461 -23.312 4.836 1 97.81 276 PRO B N 1
ATOM 4406 C CA . PRO B 1 276 ? 6.34 -24.312 5.895 1 97.81 276 PRO B CA 1
ATOM 4407 C C . PRO B 1 276 ? 6.918 -25.656 5.5 1 97.81 276 PRO B C 1
ATOM 4409 O O . PRO B 1 276 ? 7.113 -25.938 4.309 1 97.81 276 PRO B O 1
ATOM 4412 N N . THR B 1 277 ? 7.109 -26.484 6.465 1 98 277 THR B N 1
ATOM 4413 C CA . THR B 1 277 ? 7.816 -27.75 6.266 1 98 277 THR B CA 1
ATOM 4414 C C . THR B 1 277 ? 7.004 -28.688 5.379 1 98 277 THR B C 1
ATOM 4416 O O . THR B 1 277 ? 7.57 -29.5 4.645 1 98 277 THR B O 1
ATOM 4419 N N . ILE B 1 278 ? 5.75 -28.562 5.383 1 98.56 278 ILE B N 1
ATOM 4420 C CA . ILE B 1 278 ? 4.883 -29.453 4.625 1 98.56 278 ILE B CA 1
ATOM 4421 C C . ILE B 1 278 ? 5.023 -29.156 3.131 1 98.56 278 ILE B C 1
ATOM 4423 O O . ILE B 1 278 ? 4.559 -29.938 2.297 1 98.56 278 ILE B O 1
ATOM 4427 N N . THR B 1 279 ? 5.707 -28.062 2.77 1 98.69 279 THR B N 1
ATOM 4428 C CA . THR B 1 279 ? 5.75 -27.594 1.386 1 98.69 279 THR B CA 1
ATOM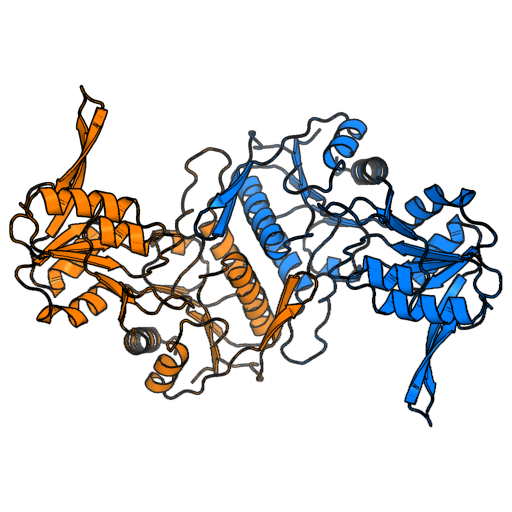 4429 C C . THR B 1 279 ? 6.988 -28.141 0.677 1 98.69 279 THR B C 1
ATOM 4431 O O . THR B 1 279 ? 8.078 -28.156 1.248 1 98.69 279 THR B O 1
ATOM 4434 N N . LYS B 1 280 ? 6.801 -28.656 -0.463 1 98.5 280 LYS B N 1
ATOM 4435 C CA . LYS B 1 280 ? 7.867 -28.922 -1.424 1 98.5 280 LYS B CA 1
ATOM 4436 C C . LYS B 1 280 ? 7.93 -27.828 -2.488 1 98.5 280 LYS B C 1
ATOM 4438 O O . LYS B 1 280 ? 7.027 -27.703 -3.318 1 98.5 280 LYS B O 1
ATOM 4443 N N . VAL B 1 281 ? 9 -27.109 -2.432 1 98.69 281 VAL B N 1
ATOM 4444 C CA . VAL B 1 281 ? 9.125 -25.953 -3.32 1 98.69 281 VAL B CA 1
ATOM 4445 C C . VAL B 1 281 ? 9.977 -26.328 -4.531 1 98.69 281 VAL B C 1
ATOM 4447 O O . VAL B 1 281 ? 11.094 -26.812 -4.383 1 98.69 281 VAL B O 1
ATOM 4450 N N . ILE B 1 282 ? 9.422 -26.125 -5.684 1 98.62 282 ILE B N 1
ATOM 4451 C CA . ILE B 1 282 ? 10.133 -26.375 -6.934 1 98.62 282 ILE B CA 1
ATOM 4452 C C . ILE B 1 282 ? 10.555 -25.047 -7.559 1 98.62 282 ILE B C 1
ATOM 4454 O O . ILE B 1 282 ? 9.727 -24.156 -7.742 1 98.62 282 ILE B O 1
ATOM 4458 N N . ASP B 1 283 ? 11.836 -24.922 -7.844 1 98.38 283 ASP B N 1
ATOM 4459 C CA . ASP B 1 283 ? 12.383 -23.719 -8.461 1 98.38 283 ASP B CA 1
ATOM 4460 C C . ASP B 1 283 ? 11.953 -23.609 -9.922 1 98.38 283 ASP B C 1
ATOM 4462 O O . ASP B 1 283 ? 12.211 -24.516 -10.719 1 98.38 283 ASP B O 1
ATOM 4466 N N . VAL B 1 284 ? 11.32 -22.5 -10.242 1 98.62 284 VAL B N 1
ATOM 4467 C CA . VAL B 1 284 ? 10.82 -22.359 -11.609 1 98.62 284 VAL B CA 1
ATOM 4468 C C . VAL B 1 284 ? 11.617 -21.281 -12.336 1 98.62 284 VAL B C 1
ATOM 4470 O O . VAL B 1 284 ? 11.164 -20.75 -13.359 1 98.62 284 VAL B O 1
ATOM 4473 N N . SER B 1 285 ? 12.766 -20.844 -11.867 1 98.06 285 SER B N 1
ATOM 4474 C CA . SER B 1 285 ? 13.562 -19.766 -12.43 1 98.06 285 SER B CA 1
ATOM 4475 C C . SER B 1 285 ? 13.914 -20.031 -13.891 1 98.06 285 SER B C 1
ATOM 4477 O O . SER B 1 285 ? 13.766 -19.156 -14.742 1 98.06 285 SER B O 1
ATOM 4479 N N . GLU B 1 286 ? 14.383 -21.234 -14.133 1 97.25 286 GLU B N 1
ATOM 4480 C CA . GLU B 1 286 ? 14.773 -21.594 -15.492 1 97.25 286 GLU B CA 1
ATOM 4481 C C . GLU B 1 286 ? 13.57 -21.609 -16.422 1 97.25 286 GLU B C 1
ATOM 4483 O O . GLU B 1 286 ? 13.656 -21.141 -17.562 1 97.25 286 GLU B O 1
ATOM 4488 N N . TYR B 1 287 ? 12.5 -22.156 -15.977 1 98.31 287 TYR B N 1
ATOM 4489 C CA . TYR B 1 287 ? 11.258 -22.188 -16.75 1 98.31 287 TYR B CA 1
ATOM 4490 C C . TYR B 1 287 ? 10.812 -20.781 -17.125 1 98.31 287 TYR B C 1
ATOM 4492 O O . TYR B 1 287 ? 10.461 -20.531 -18.281 1 98.31 287 TYR B O 1
ATOM 4500 N N . LEU B 1 288 ? 10.875 -19.875 -16.156 1 98.69 288 LEU B N 1
ATOM 4501 C CA . LEU B 1 288 ? 10.477 -18.484 -16.391 1 98.69 288 LEU B CA 1
ATOM 4502 C C . LEU B 1 288 ? 11.461 -17.781 -17.312 1 98.69 288 LEU B C 1
ATOM 4504 O O . LEU B 1 288 ? 11.062 -16.984 -18.172 1 98.69 288 LEU B O 1
ATOM 4508 N N . SER B 1 289 ? 12.75 -18.047 -17.141 1 97.81 289 SER B N 1
ATOM 4509 C CA . SER B 1 289 ? 13.773 -17.469 -18.016 1 97.81 289 SER B CA 1
ATOM 4510 C C . SER B 1 289 ? 13.523 -17.844 -19.469 1 97.81 289 SER B C 1
ATOM 4512 O O . SER B 1 289 ? 13.578 -16.969 -20.359 1 97.81 289 SER B O 1
ATOM 4514 N N . ASN B 1 290 ? 13.266 -19.109 -19.688 1 97.69 290 ASN B N 1
ATOM 4515 C CA . ASN B 1 290 ? 13 -19.578 -21.031 1 97.69 290 ASN B CA 1
ATOM 4516 C C . ASN B 1 290 ? 11.773 -18.891 -21.641 1 97.69 290 ASN B C 1
ATOM 4518 O O . ASN B 1 290 ? 11.766 -18.562 -22.828 1 97.69 290 ASN B O 1
ATOM 4522 N N . PHE B 1 291 ? 10.773 -18.719 -20.875 1 98.19 291 PHE B N 1
ATOM 4523 C CA . PHE B 1 291 ? 9.57 -18.031 -21.328 1 98.19 291 PHE B CA 1
ATOM 4524 C C . PHE B 1 291 ? 9.891 -16.594 -21.75 1 98.19 291 PHE B C 1
ATOM 4526 O O . PHE B 1 291 ? 9.445 -16.141 -22.797 1 98.19 291 PHE B O 1
ATOM 4533 N N . LEU B 1 292 ? 10.633 -15.891 -20.891 1 98 292 LEU B N 1
ATOM 4534 C CA . LEU B 1 292 ? 10.992 -14.5 -21.156 1 98 292 LEU B CA 1
ATOM 4535 C C . LEU B 1 292 ? 11.758 -14.391 -22.484 1 98 292 LEU B C 1
ATOM 4537 O O . LEU B 1 292 ? 11.484 -13.5 -23.281 1 98 292 LEU B O 1
ATOM 4541 N N . VAL B 1 293 ? 12.703 -15.305 -22.719 1 97.31 293 VAL B N 1
ATOM 4542 C CA . VAL B 1 293 ? 13.508 -15.305 -23.938 1 97.31 293 VAL B CA 1
ATOM 4543 C C . VAL B 1 293 ? 12.609 -15.57 -25.141 1 97.31 293 VAL B C 1
ATOM 4545 O O . VAL B 1 293 ? 12.711 -14.891 -26.156 1 97.31 293 VAL B O 1
ATOM 4548 N N . GLU B 1 294 ? 11.773 -16.531 -24.984 1 97.5 294 GLU B N 1
ATOM 4549 C CA . GLU B 1 294 ? 10.867 -16.906 -26.078 1 97.5 294 GLU B CA 1
ATOM 4550 C C . GLU B 1 294 ? 9.977 -15.734 -26.469 1 97.5 294 GLU B C 1
ATOM 4552 O O . GLU B 1 294 ? 9.648 -15.57 -27.656 1 97.5 294 GLU B O 1
ATOM 4557 N N . LYS B 1 295 ? 9.539 -14.922 -25.5 1 96.94 295 LYS B N 1
ATOM 4558 C CA . LYS B 1 295 ? 8.633 -13.812 -25.75 1 96.94 295 LYS B CA 1
ATOM 4559 C C . LYS B 1 295 ? 9.406 -12.555 -26.156 1 96.94 295 LYS B C 1
ATOM 4561 O O . LYS B 1 295 ? 8.805 -11.516 -26.453 1 96.94 295 LYS B O 1
ATOM 4566 N N . GLY B 1 296 ? 10.742 -12.547 -26.125 1 95.5 296 GLY B N 1
ATOM 4567 C CA . GLY B 1 296 ? 11.57 -11.406 -26.484 1 95.5 296 GLY B CA 1
ATOM 4568 C C . GLY B 1 296 ? 11.664 -10.367 -25.391 1 95.5 296 GLY B C 1
ATOM 4569 O O . GLY B 1 296 ? 11.852 -9.18 -25.656 1 95.5 296 GLY B O 1
ATOM 4570 N N . LEU B 1 297 ? 11.461 -10.805 -24.141 1 95.44 297 LEU B N 1
ATOM 4571 C CA . LEU B 1 297 ? 11.445 -9.891 -23 1 95.44 297 LEU B CA 1
ATOM 4572 C C . LEU B 1 297 ? 12.766 -9.922 -22.25 1 95.44 297 LEU B C 1
ATOM 4574 O O . LEU B 1 297 ? 12.953 -9.188 -21.281 1 95.44 297 LEU B O 1
ATOM 4578 N N . ALA B 1 298 ? 13.586 -10.805 -22.578 1 90.25 298 ALA B N 1
ATOM 4579 C CA . ALA B 1 298 ? 14.93 -10.914 -22.031 1 90.25 298 ALA B CA 1
ATOM 4580 C C . ALA B 1 298 ? 15.906 -11.469 -23.062 1 90.25 298 ALA B C 1
ATOM 4582 O O . ALA B 1 298 ? 15.492 -12.117 -24.031 1 90.25 298 ALA B O 1
#

Radius of gyration: 28.11 Å; Cα contacts (8 Å, |Δi|>4): 1447; chains: 2; bounding box: 70×86×56 Å

Sequence (596 aa):
MGKVLCLTPPKGLCDGLVASLNAEAHFIERKKFPDGESYVRIPIPVSGEDVLVVHTGFPDQNDRVIEVLLTIDTLKDLGAESVTLLMPYMPYARQDRRFREGEPVSIKTLLKTLSNLDLDYLVVVDIHKEYSLSEFGGGAFNVSVLPYLAEKIKDEVEDPLVLAPDRGATARAKSVASVLKAPWDYLEKRRDRVTGEVTIRPKEISAEGKTVIIVDDMVSTGSTLALAAKQLKAAGAKRVLALVAHALMVGDAENKLREAGVERVITANTLARDYPTITKVIDVSEYLSNFLVEKGLAMGKVLCLTPPKGLCDGLVASLNAEAHFIERKKFPDGESYVRIPIPVSGEDVLVVHTGFPDQNDRVIEVLLTIDTLKDLGAESVTLLMPYMPYARQDRRFREGEPVSIKTLLKTLSNLDLDYLVVVDIHKEYSLSEFGGGAFNVSVLPYLAEKIKDEVEDPLVLAPDRGATARAKSVASVLKAPWDYLEKRRDRVTGEVTIRPKEISAEGKTVIIVDDMVSTGSTLALAAKQLKAAGAKRVLALVAHALMVGDAENKLREAGVERVITANTLARDYPTITKVIDVSEYLSNFLVEKGLA